Protein AF-F4R4Y1-F1 (afdb_monomer_lite)

Sequence (431 aa):
MPYNTRHGGGRALRNTQSHPNSQSSPHSSEPDTDNPESSDEEQSADKSSGVENTATIKIKKKKKTPLPTLQNYHELGLEWGQVRADRILGRQPHIKPRVSKITLFEAQALQAQYNLDKTMLCIAEGISRPTLDAALYEGPLAREPNKYTNYQAYSLVSTTTPSDALMPPSTTTSTAPTDEDNTDQITTEEREQYLPLFHRLVNLKAVKRDFKHGRLCRHSGNAQILEKVGIEETKKIVKQLSLIHNKFGFQYHLLVAVWNPNTSMTRALYQDEFTSCEHWAEHARSEPHLLERFANQSTQAPKQTKKAKKTTNSTYQANLRKDLITRLNGLIEAHLPGGRQIKSDTHPQGPNPQVTLQTRNYRSGASLAILRLPDSQVTDEMLSKGCAAGKLPDAQVQIWIDDIVAGRYMIVKSTDPRLTTHLDSQEASGP

Foldseek 3Di:
DDDDDDDDDDDDDDDDDDDDDDDDDDDDDDDDDDDDDDDDDDDDDDDDDDDDDDDDPPPPPPPPDDDDDPVCVVVVCVVQDDVNVVVVVVPDPDDDPDDDPVRVVSVVVVVVVVVVVLVVVCVVVVHDSQVSCVVVVNHPPVPPCPPVNVLCQWWPVNVPDDPVPDDDDDDDDDDDDDPPVPPPPQDPVSCVVCVVVCVNTTNVVSQVQQCDPNDRNPQPNDPVSVVVVVVVVVVVVLVVVVVCCVPPVDWDKDWDFAADPPDPDQGTPDTDIHTPDVVVVVVCPVPPNVNRVCRCVVVVRPHPPPVPPPPDCPVVLVVLLVLLQVLQLVLLQVVDVPGDDDPLSGQDQAAQSQVVQQPRQDPPRFRKGKAAAPPQPQDNCNRRGGSDPPSDDSVNSVSSSVCSVVVRIHMDTPPPPSVVVVVVVVVVPDD

pLDDT: mean 77.81, std 20.84, range [29.39, 98.44]

Secondary structure (DSSP, 8-state):
----------PPP------------------------------------------------PPPPPPP-TTTHHHHHHHHHHHHHHHHHTT-S---SS--HHHHHHHHHHHHHHHHHHHHHHHHHT--HHHHHHHHT-S-------HHHHHHHHBHHHHHS-GGG-PPP----PPPPP---------HHHHHHHHHHHHHHB-HHHHHHHEETTEE-TTTT-HHHHHHHHHHHHHHHHHHHHHHHHHH----EEEEEE--TT---SS-SEEEEEES-HHHHHHHHHSS-HHHHHHHHHH-PPP-------TTTHHHHHHHHHHHHHHHHHHHHTTSTTS--STTSS---SS-HHHHHHH---GGG--EEEEE-TT----HHHHHH-SSTTTS-HHHHHHHHHHHHTTSEEEEETT-THHHHHHHHHHTT--

Structure (mmCIF, N/CA/C/O backbone):
data_AF-F4R4Y1-F1
#
_entry.id   AF-F4R4Y1-F1
#
loop_
_atom_site.group_PDB
_atom_site.id
_atom_site.type_symbol
_atom_site.label_atom_id
_atom_site.label_alt_id
_atom_site.label_comp_id
_atom_site.label_asym_id
_atom_site.label_entity_id
_atom_site.label_seq_id
_atom_site.pdbx_PDB_ins_code
_atom_site.Cartn_x
_atom_site.Cartn_y
_atom_site.Cartn_z
_atom_site.occupancy
_atom_site.B_iso_or_equiv
_atom_site.auth_seq_id
_atom_site.auth_comp_id
_atom_site.auth_asym_id
_atom_site.auth_atom_id
_atom_site.pdbx_PDB_model_num
ATOM 1 N N . MET A 1 1 ? -6.404 -22.418 -2.909 1.00 41.16 1 MET A N 1
ATOM 2 C CA . MET A 1 1 ? -5.178 -21.954 -3.598 1.00 41.16 1 MET A CA 1
ATOM 3 C C . MET A 1 1 ? -4.365 -21.136 -2.599 1.00 41.16 1 MET A C 1
ATOM 5 O O . MET A 1 1 ? -4.828 -20.054 -2.259 1.00 41.16 1 MET A O 1
ATOM 9 N N . PRO A 1 2 ? -3.255 -21.638 -2.028 1.00 40.47 2 PRO A N 1
ATOM 10 C CA . PRO A 1 2 ? -2.524 -20.889 -1.013 1.00 40.47 2 PRO A CA 1
ATOM 11 C C . PRO A 1 2 ? -1.482 -19.967 -1.660 1.00 40.47 2 PRO A C 1
ATOM 13 O O . PRO A 1 2 ? -0.706 -20.389 -2.516 1.00 40.47 2 PRO A O 1
ATOM 16 N N . TYR A 1 3 ? -1.470 -18.702 -1.241 1.00 39.34 3 TYR A N 1
ATOM 17 C CA . TYR A 1 3 ? -0.446 -17.736 -1.625 1.00 39.34 3 TYR A CA 1
ATOM 18 C C . TYR A 1 3 ? 0.766 -17.858 -0.698 1.00 39.34 3 TYR A C 1
ATOM 20 O O . TYR A 1 3 ? 0.659 -17.702 0.516 1.00 39.34 3 TYR A O 1
ATOM 28 N N . ASN A 1 4 ? 1.925 -18.120 -1.303 1.00 33.53 4 ASN A N 1
ATOM 29 C CA . ASN A 1 4 ? 3.238 -18.097 -0.669 1.00 33.53 4 ASN A CA 1
ATOM 30 C C . ASN A 1 4 ? 3.706 -16.650 -0.457 1.00 33.53 4 ASN A C 1
ATOM 32 O O . ASN A 1 4 ? 4.055 -15.957 -1.415 1.00 33.53 4 ASN A O 1
ATOM 36 N N . THR A 1 5 ? 3.798 -16.217 0.797 1.00 35.19 5 THR A N 1
ATOM 37 C CA . THR A 1 5 ? 4.514 -15.003 1.208 1.00 35.19 5 THR A CA 1
ATOM 38 C C . THR A 1 5 ? 5.955 -15.361 1.568 1.00 35.19 5 THR A C 1
ATOM 40 O O . THR A 1 5 ? 6.238 -16.013 2.570 1.00 35.19 5 THR A O 1
ATOM 43 N N . ARG A 1 6 ? 6.895 -14.935 0.720 1.00 31.42 6 ARG A N 1
ATOM 44 C CA . ARG A 1 6 ? 8.338 -15.147 0.881 1.00 31.42 6 ARG A CA 1
ATOM 45 C C . ARG A 1 6 ? 8.921 -14.042 1.775 1.00 31.42 6 ARG A C 1
ATOM 47 O O . ARG A 1 6 ? 9.233 -12.962 1.287 1.00 31.42 6 ARG A O 1
ATOM 54 N N . HIS A 1 7 ? 9.075 -14.314 3.072 1.00 33.34 7 HIS A N 1
ATOM 55 C CA . HIS A 1 7 ? 9.927 -13.529 3.973 1.00 33.34 7 HIS A CA 1
ATOM 56 C C . HIS A 1 7 ? 11.338 -14.128 3.995 1.00 33.34 7 HIS A C 1
ATOM 58 O O . HIS A 1 7 ? 11.506 -15.317 4.255 1.00 33.34 7 HIS A O 1
ATOM 64 N N . GLY A 1 8 ? 12.352 -13.310 3.712 1.00 30.00 8 GLY A N 1
ATOM 65 C CA . GLY A 1 8 ? 13.756 -13.704 3.748 1.00 30.00 8 GLY A CA 1
ATOM 66 C C . GLY A 1 8 ? 14.580 -12.791 4.653 1.00 30.00 8 GLY A C 1
ATOM 67 O O . GLY A 1 8 ? 14.525 -11.578 4.490 1.00 30.00 8 GLY A O 1
ATOM 68 N N . GLY A 1 9 ? 15.366 -13.425 5.534 1.00 31.03 9 GLY A N 1
ATOM 69 C CA . GLY A 1 9 ? 16.610 -12.917 6.136 1.00 31.03 9 GLY A CA 1
ATOM 70 C C . GLY A 1 9 ? 16.448 -11.918 7.290 1.00 31.03 9 GLY A C 1
ATOM 71 O O . GLY A 1 9 ? 15.748 -10.929 7.166 1.00 31.03 9 GLY A O 1
ATOM 72 N N . GLY A 1 10 ? 17.084 -12.065 8.450 1.00 29.39 10 GLY A N 1
ATOM 73 C CA . GLY A 1 10 ? 18.058 -13.046 8.910 1.00 29.39 10 GLY A CA 1
ATOM 74 C C . GLY A 1 10 ? 18.211 -12.908 10.428 1.00 29.39 10 GLY A C 1
ATOM 75 O O . GLY A 1 10 ? 18.194 -11.803 10.968 1.00 29.39 10 GLY A O 1
ATOM 76 N N . ARG A 1 11 ? 18.307 -14.044 11.124 1.00 32.09 11 ARG A N 1
ATOM 77 C CA . ARG A 1 11 ? 18.544 -14.120 12.569 1.00 32.09 11 ARG A CA 1
ATOM 78 C C . ARG A 1 11 ? 20.047 -14.232 12.814 1.00 32.09 11 ARG A C 1
ATOM 80 O O . ARG A 1 11 ? 20.664 -15.204 12.389 1.00 32.09 11 ARG A O 1
ATOM 87 N N . ALA A 1 12 ? 20.607 -13.254 13.520 1.00 35.59 12 ALA A N 1
ATOM 88 C CA . ALA A 1 12 ? 21.905 -13.373 14.166 1.00 35.59 12 ALA A CA 1
ATOM 89 C C . ALA A 1 12 ? 21.751 -14.204 15.449 1.00 35.59 12 ALA A C 1
ATOM 91 O O . ALA A 1 12 ? 20.909 -13.913 16.299 1.00 35.59 12 ALA A O 1
ATOM 92 N N . LEU A 1 13 ? 22.559 -15.255 15.551 1.00 37.41 13 LEU A N 1
ATOM 93 C CA . LEU A 1 13 ? 22.744 -16.083 16.736 1.00 37.41 13 LEU A CA 1
ATOM 94 C C . LEU A 1 13 ? 23.442 -15.266 17.831 1.00 37.41 13 LEU A C 1
ATOM 96 O O . LEU A 1 13 ? 24.472 -14.640 17.572 1.00 37.41 13 LEU A O 1
ATOM 100 N N . ARG A 1 14 ? 22.940 -15.325 19.068 1.00 34.47 14 ARG A N 1
ATOM 101 C CA . ARG A 1 14 ? 23.758 -15.045 20.252 1.00 34.47 14 ARG A CA 1
ATOM 102 C C . ARG A 1 14 ? 23.379 -15.964 21.409 1.00 34.47 14 ARG A C 1
ATOM 104 O O . ARG A 1 14 ? 22.214 -16.081 21.769 1.00 34.47 14 ARG A O 1
ATOM 111 N N . ASN A 1 15 ? 24.427 -16.611 21.913 1.00 35.72 15 ASN A N 1
ATOM 112 C CA . ASN A 1 15 ? 24.511 -17.550 23.024 1.00 35.72 15 ASN A CA 1
ATOM 113 C C . ASN A 1 15 ? 23.691 -17.160 24.256 1.00 35.72 15 ASN A C 1
ATOM 115 O O . ASN A 1 15 ? 23.814 -16.041 24.751 1.00 35.72 15 ASN A O 1
ATOM 119 N N . THR A 1 16 ? 23.017 -18.147 24.841 1.00 34.09 16 THR A N 1
ATOM 120 C CA . THR A 1 16 ? 22.644 -18.148 26.259 1.00 34.09 16 THR A CA 1
ATOM 121 C C . THR A 1 16 ? 23.396 -19.268 26.965 1.00 34.09 16 THR A C 1
ATOM 123 O O . THR A 1 16 ? 23.192 -20.447 26.678 1.00 34.09 16 THR A O 1
ATOM 126 N N . GLN A 1 17 ? 24.296 -18.860 27.860 1.00 36.19 17 GLN A N 1
ATOM 127 C CA . GLN A 1 17 ? 24.957 -19.700 28.851 1.00 36.19 17 GLN A CA 1
ATOM 128 C C . GLN A 1 17 ? 23.930 -20.271 29.831 1.00 36.19 17 GLN A C 1
ATOM 130 O O . GLN A 1 17 ? 23.063 -19.568 30.342 1.00 36.19 17 GLN A O 1
ATOM 135 N N . SER A 1 18 ? 24.081 -21.561 30.091 1.00 35.97 18 SER A N 1
ATOM 136 C CA . SER A 1 18 ? 23.424 -22.343 31.127 1.00 35.97 18 SER A CA 1
ATOM 137 C C . SER A 1 18 ? 23.969 -22.016 32.520 1.00 35.97 18 SER A C 1
ATOM 139 O O . SER A 1 18 ? 25.179 -22.089 32.730 1.00 35.97 18 SER A O 1
ATOM 141 N N . HIS A 1 19 ? 23.077 -21.796 33.486 1.00 38.22 19 HIS A N 1
ATOM 142 C CA . HIS A 1 19 ? 23.350 -22.002 34.910 1.00 38.22 19 HIS A CA 1
ATOM 143 C C . HIS A 1 19 ? 22.242 -22.876 35.517 1.00 38.22 19 HIS A C 1
ATOM 145 O O . HIS A 1 19 ? 21.067 -22.560 35.321 1.00 38.22 19 HIS A O 1
ATOM 151 N N . PRO A 1 20 ? 22.582 -23.964 36.233 1.00 50.12 20 PRO A N 1
ATOM 152 C CA . PRO A 1 20 ? 21.632 -24.729 37.027 1.00 50.12 20 PRO A CA 1
ATOM 153 C C . PRO A 1 20 ? 21.722 -24.360 38.519 1.00 50.12 20 PRO A C 1
ATOM 155 O O . PRO A 1 20 ? 22.637 -23.656 38.941 1.00 50.12 20 PRO A O 1
ATOM 158 N N . ASN A 1 21 ? 20.809 -24.959 39.289 1.00 32.56 21 ASN A N 1
ATOM 159 C CA . ASN A 1 21 ? 20.698 -25.008 40.753 1.00 32.56 21 ASN A CA 1
ATOM 160 C C . ASN A 1 21 ? 20.029 -23.811 41.447 1.00 32.56 21 ASN A C 1
ATOM 162 O O . ASN A 1 21 ? 20.620 -22.749 41.599 1.00 32.56 21 ASN A O 1
ATOM 166 N N . SER A 1 22 ? 18.890 -24.054 42.107 1.00 35.66 22 SER A N 1
ATOM 167 C CA . SER A 1 22 ? 18.923 -24.565 43.490 1.00 35.66 22 SER A CA 1
ATOM 168 C C . SER A 1 22 ? 17.528 -24.783 44.087 1.00 35.66 22 SER A C 1
ATOM 170 O O . SER A 1 22 ? 16.700 -23.884 44.104 1.00 35.66 22 SER A O 1
ATOM 172 N N . GLN A 1 23 ? 17.370 -25.985 44.643 1.00 35.78 23 GLN A N 1
ATOM 173 C CA . GLN A 1 23 ? 16.819 -26.280 45.970 1.00 35.78 23 GLN A CA 1
ATOM 174 C C . GLN A 1 23 ? 15.352 -25.941 46.280 1.00 35.78 23 GLN A C 1
ATOM 176 O O . GLN A 1 23 ? 14.960 -24.840 46.645 1.00 35.78 23 GLN A O 1
ATOM 181 N N . SER A 1 24 ? 14.590 -27.028 46.269 1.00 38.22 24 SER A N 1
ATOM 182 C CA . SER A 1 24 ? 13.445 -27.332 47.115 1.00 38.22 24 SER A CA 1
ATOM 183 C C . SER A 1 24 ? 13.737 -27.189 48.613 1.00 38.22 24 SER A C 1
ATOM 185 O O . SER A 1 24 ? 14.763 -27.679 49.089 1.00 38.22 24 SER A O 1
ATOM 187 N N . SER A 1 25 ? 12.760 -26.691 49.371 1.00 38.34 25 SER A N 1
ATOM 188 C CA . SER A 1 25 ? 12.372 -27.277 50.661 1.00 38.34 25 SER A CA 1
ATOM 189 C C . SER A 1 25 ? 10.921 -26.918 51.017 1.00 38.34 25 SER A C 1
ATOM 191 O O . SER A 1 25 ? 10.459 -25.844 50.627 1.00 38.34 25 SER A O 1
ATOM 193 N N . PRO A 1 26 ? 10.199 -27.812 51.718 1.00 51.06 26 PRO A N 1
ATOM 194 C CA . PRO A 1 26 ? 8.786 -27.671 52.039 1.00 51.06 26 PRO A CA 1
ATOM 195 C C . PRO A 1 26 ? 8.579 -27.234 53.495 1.00 51.06 26 PRO A C 1
ATOM 197 O O . PRO A 1 26 ? 9.307 -27.662 54.384 1.00 51.06 26 PRO A O 1
ATOM 200 N N . HIS A 1 27 ? 7.542 -26.446 53.755 1.00 35.41 27 HIS A N 1
ATOM 201 C CA . HIS A 1 27 ? 6.900 -26.384 55.066 1.00 35.41 27 HIS A CA 1
ATOM 202 C C . HIS A 1 27 ? 5.543 -25.701 54.919 1.00 35.41 27 HIS A C 1
ATOM 204 O O . HIS A 1 27 ? 5.449 -24.623 54.339 1.00 35.41 27 HIS A O 1
ATOM 210 N N . SER A 1 28 ? 4.495 -26.366 55.399 1.00 37.22 28 SER A N 1
ATOM 211 C CA . SER A 1 28 ? 3.700 -25.885 56.534 1.00 37.22 28 SER A CA 1
ATOM 212 C C . SER A 1 28 ? 2.358 -26.607 56.558 1.00 37.22 28 SER A C 1
ATOM 214 O O . SER A 1 28 ? 1.447 -26.337 55.782 1.00 37.22 28 SER A O 1
ATOM 216 N N . SER A 1 29 ? 2.297 -27.571 57.465 1.00 43.28 29 SER A N 1
ATOM 217 C CA . SER A 1 29 ? 1.115 -27.963 58.222 1.00 43.28 29 SER A CA 1
ATOM 218 C C . SER A 1 29 ? 0.480 -26.755 58.908 1.00 43.28 29 SER A C 1
ATOM 220 O O . SER A 1 29 ? 1.234 -25.927 59.409 1.00 43.28 29 SER A O 1
ATOM 222 N N . GLU A 1 30 ? -0.853 -26.706 58.974 1.00 39.97 30 GLU A N 1
ATOM 223 C CA . GLU A 1 30 ? -1.650 -26.359 60.168 1.00 39.97 30 GLU A CA 1
ATOM 224 C C . GLU A 1 30 ? -3.172 -26.432 59.872 1.00 39.97 30 GLU A C 1
ATOM 226 O O . GLU A 1 30 ? -3.539 -26.599 58.704 1.00 39.97 30 GLU A O 1
ATOM 231 N N . PRO A 1 31 ? -4.043 -26.451 60.906 1.00 55.31 31 PRO A N 1
ATOM 232 C CA . PRO A 1 31 ? -5.222 -27.313 60.961 1.00 55.31 31 PRO A CA 1
ATOM 233 C C . PRO A 1 31 ? -6.543 -26.542 61.195 1.00 55.31 31 PRO A C 1
ATOM 235 O O . PRO A 1 31 ? -6.592 -25.320 61.112 1.00 55.31 31 PRO A O 1
ATOM 238 N N . ASP A 1 32 ? -7.581 -27.316 61.528 1.00 37.66 32 ASP A N 1
ATOM 239 C CA . ASP A 1 32 ? -8.789 -26.958 62.286 1.00 37.66 32 ASP A CA 1
ATOM 240 C C . ASP A 1 32 ? -9.832 -26.031 61.641 1.00 37.66 32 ASP A C 1
ATOM 242 O O . ASP A 1 32 ? -9.603 -24.860 61.361 1.00 37.66 32 ASP A O 1
ATOM 246 N N . THR A 1 33 ? -11.071 -26.519 61.521 1.00 40.22 33 THR A N 1
ATOM 247 C CA . THR A 1 33 ? -12.151 -26.253 62.500 1.00 40.22 33 THR A CA 1
ATOM 248 C C . THR A 1 33 ? -13.502 -26.672 61.910 1.00 40.22 33 THR A C 1
ATOM 250 O O . THR A 1 33 ? -14.099 -25.964 61.102 1.00 40.22 33 THR A O 1
ATOM 253 N N . ASP A 1 34 ? -14.006 -27.824 62.352 1.00 41.66 34 ASP A N 1
ATOM 254 C CA . ASP A 1 34 ? -15.414 -28.188 62.203 1.00 41.66 34 ASP A CA 1
ATOM 255 C C . ASP A 1 34 ? -16.227 -27.490 63.299 1.00 41.66 34 ASP A C 1
ATOM 257 O O . ASP A 1 34 ? -16.018 -27.728 64.489 1.00 41.66 34 ASP A O 1
ATOM 261 N N . ASN A 1 35 ? -17.171 -26.640 62.896 1.00 48.19 35 ASN A N 1
ATOM 262 C CA . ASN A 1 35 ? -18.284 -26.218 63.742 1.00 48.19 35 ASN A CA 1
ATOM 263 C C . ASN A 1 35 ? -19.492 -25.856 62.865 1.00 48.19 35 ASN A C 1
ATOM 265 O O . ASN A 1 35 ? -19.371 -25.009 61.975 1.00 48.19 35 ASN A O 1
ATOM 269 N N . PRO A 1 36 ? -20.663 -26.464 63.113 1.00 54.69 36 PRO A N 1
ATOM 270 C CA . PRO A 1 36 ? -21.862 -25.635 63.123 1.00 54.69 36 PRO A CA 1
ATOM 271 C C . PRO A 1 36 ? -22.818 -25.965 64.284 1.00 54.69 36 PRO A C 1
ATOM 273 O O . PRO A 1 36 ? -23.485 -26.999 64.292 1.00 54.69 36 PRO A O 1
ATOM 276 N N . GLU A 1 37 ? -22.950 -25.006 65.204 1.00 49.00 37 GLU A N 1
ATOM 277 C CA . GLU A 1 37 ? -24.180 -24.713 65.958 1.00 49.00 37 GLU A CA 1
ATOM 278 C C . GLU A 1 37 ? -25.184 -24.029 65.010 1.00 49.00 37 GLU A C 1
ATOM 280 O O . GLU A 1 37 ? -24.814 -23.167 64.216 1.00 49.00 37 GLU A O 1
ATOM 285 N N . SER A 1 38 ? -26.392 -24.573 64.849 1.00 44.09 38 SER A N 1
ATOM 286 C CA . SER A 1 38 ? -27.598 -24.347 65.667 1.00 44.09 38 SER A CA 1
ATOM 287 C C . SER A 1 38 ? -28.209 -22.949 65.478 1.00 44.09 38 SER A C 1
ATOM 289 O O . SER A 1 38 ? -27.554 -21.930 65.680 1.00 44.09 38 SER A O 1
ATOM 291 N N . SER A 1 39 ? -29.481 -22.909 65.069 1.00 43.12 39 SER A N 1
ATOM 292 C CA . SER A 1 39 ? -30.563 -22.160 65.733 1.00 43.12 39 SER A CA 1
ATOM 293 C C . SER A 1 39 ? -31.811 -22.081 64.850 1.00 43.12 39 SER A C 1
ATOM 295 O O . SER A 1 39 ? -31.744 -21.878 63.637 1.00 43.12 39 SER A O 1
ATOM 297 N N . ASP A 1 40 ? -32.926 -22.296 65.535 1.00 43.69 40 ASP A N 1
ATOM 298 C CA . ASP A 1 40 ? -34.318 -22.401 65.119 1.00 43.69 40 ASP A CA 1
ATOM 299 C C . ASP A 1 40 ? -34.921 -21.119 64.516 1.00 43.69 40 ASP A C 1
ATOM 301 O O . ASP A 1 40 ? -34.389 -20.031 64.708 1.00 43.69 40 ASP A O 1
ATOM 305 N N . GLU A 1 41 ? -36.069 -21.250 63.832 1.00 47.44 41 GLU A N 1
ATOM 306 C CA . GLU A 1 41 ? -37.317 -20.554 64.215 1.00 47.44 41 GLU A CA 1
ATOM 307 C C . GLU A 1 41 ? -38.518 -20.939 63.314 1.00 47.44 41 GLU A C 1
ATOM 309 O O . GLU A 1 41 ? -38.558 -20.704 62.107 1.00 47.44 41 GLU A O 1
ATOM 314 N N . GLU A 1 42 ? -39.468 -21.622 63.957 1.00 44.62 42 GLU A N 1
ATOM 315 C CA . GLU A 1 42 ? -40.916 -21.353 64.051 1.00 44.62 42 GLU A CA 1
ATOM 316 C C . GLU A 1 42 ? -41.759 -20.925 62.825 1.00 44.62 42 GLU A C 1
ATOM 318 O O . GLU A 1 42 ? -41.582 -19.893 62.192 1.00 44.62 42 GLU A O 1
ATOM 323 N N . GLN A 1 43 ? -42.715 -21.789 62.457 1.00 41.91 43 GLN A N 1
ATOM 324 C CA . GLN A 1 43 ? -44.176 -21.692 62.687 1.00 41.91 43 GLN A CA 1
ATOM 325 C C . GLN A 1 43 ? -44.964 -20.733 61.771 1.00 41.91 43 GLN A C 1
ATOM 327 O O . GLN A 1 43 ? -44.912 -19.514 61.870 1.00 41.91 43 GLN A O 1
ATOM 332 N N . SER A 1 44 ? -45.876 -21.305 60.983 1.00 45.66 44 SER A N 1
ATOM 333 C CA . SER A 1 44 ? -47.319 -21.123 61.225 1.00 45.66 44 SER A CA 1
ATOM 334 C C . SER A 1 44 ? -48.139 -21.984 60.265 1.00 45.66 44 SER A C 1
ATOM 336 O O . SER A 1 44 ? -48.007 -21.936 59.042 1.00 45.66 44 SER A O 1
ATOM 338 N N . ALA A 1 45 ? -48.991 -22.811 60.863 1.00 49.34 45 ALA A N 1
ATOM 339 C CA . ALA A 1 45 ? -50.114 -23.441 60.204 1.00 49.34 45 ALA A CA 1
ATOM 340 C C . ALA A 1 45 ? -51.297 -22.472 60.267 1.00 49.34 45 ALA A C 1
ATOM 342 O O . ALA A 1 45 ? -51.595 -21.964 61.344 1.00 49.34 45 ALA A O 1
ATOM 343 N N . ASP A 1 46 ? -52.016 -22.291 59.161 1.00 53.94 46 ASP A N 1
ATOM 344 C CA . ASP A 1 46 ? -53.434 -21.966 59.264 1.00 53.94 46 ASP A CA 1
ATOM 345 C C . ASP A 1 46 ? -54.240 -22.611 58.131 1.00 53.94 46 ASP A C 1
ATOM 347 O O . ASP A 1 46 ? -53.890 -22.559 56.948 1.00 53.94 46 ASP A O 1
ATOM 351 N N . LYS A 1 47 ? -55.314 -23.278 58.547 1.00 52.12 47 LYS A N 1
ATOM 352 C CA . LYS A 1 47 ? -56.347 -23.902 57.729 1.00 52.12 47 LYS A CA 1
ATOM 353 C C . LYS A 1 47 ? -57.586 -23.028 57.876 1.00 52.12 47 LYS A C 1
ATOM 355 O O . LYS A 1 47 ? -58.142 -22.971 58.965 1.00 52.12 47 LYS A O 1
ATOM 360 N N . SER A 1 48 ? -58.158 -22.539 56.780 1.00 49.31 48 SER A N 1
ATOM 361 C CA . SER A 1 48 ? -59.620 -22.488 56.715 1.00 49.31 48 SER A CA 1
ATOM 362 C C . SER A 1 48 ? -60.150 -22.634 55.293 1.00 49.31 48 SER A C 1
ATOM 364 O O . SER A 1 48 ? -59.617 -22.123 54.310 1.00 49.31 48 SER A O 1
ATOM 366 N N . SER A 1 49 ? -61.193 -23.446 55.231 1.00 50.50 49 SER A N 1
ATOM 367 C CA . SER A 1 49 ? -62.042 -23.797 54.107 1.00 50.50 49 SER A CA 1
ATOM 368 C C . SER A 1 49 ? -63.190 -22.800 53.959 1.00 50.50 49 SER A C 1
ATOM 370 O O . SER A 1 49 ? -63.793 -22.421 54.959 1.00 50.50 49 SER A O 1
ATOM 372 N N . GLY A 1 50 ? -63.581 -22.492 52.723 1.00 41.59 50 GLY A N 1
ATOM 373 C CA . GLY A 1 50 ? -64.828 -21.787 52.423 1.00 41.59 50 GLY A CA 1
ATOM 374 C C . GLY A 1 50 ? -65.043 -21.657 50.919 1.00 41.59 50 GLY A C 1
ATOM 375 O O . GLY A 1 50 ? -64.380 -20.869 50.257 1.00 41.59 50 GLY A O 1
ATOM 376 N N . VAL A 1 51 ? -65.921 -22.502 50.390 1.00 51.41 51 VAL A N 1
ATOM 377 C CA . VAL A 1 51 ? -66.321 -22.633 48.982 1.00 51.41 51 VAL A CA 1
ATOM 378 C C . VAL A 1 51 ? -67.382 -21.577 48.654 1.00 51.41 51 VAL A C 1
ATOM 380 O O . VAL A 1 51 ? -68.277 -21.403 49.467 1.00 51.41 51 VAL A O 1
ATOM 383 N N . GLU A 1 52 ? -67.314 -20.919 47.484 1.00 40.31 52 GLU A N 1
ATOM 384 C CA . GLU A 1 52 ? -68.425 -20.861 46.504 1.00 40.31 52 GLU A CA 1
ATOM 385 C C . GLU A 1 52 ? -68.108 -20.043 45.228 1.00 40.31 52 GLU A C 1
ATOM 387 O O . GLU A 1 52 ? -67.936 -18.828 45.223 1.00 40.31 52 GLU A O 1
ATOM 392 N N . ASN A 1 53 ? -68.016 -20.793 44.125 1.00 49.28 53 ASN A N 1
ATOM 393 C CA . ASN A 1 53 ? -68.474 -20.531 42.756 1.00 49.28 53 ASN A CA 1
ATOM 394 C C . ASN A 1 53 ? -68.620 -19.089 42.236 1.00 49.28 53 ASN A C 1
ATOM 396 O O . ASN A 1 53 ? -69.692 -18.499 42.308 1.00 49.28 53 ASN A O 1
ATOM 400 N N . THR A 1 54 ? -67.637 -18.656 41.438 1.00 41.78 54 THR A N 1
ATOM 401 C CA . THR A 1 54 ? -67.893 -17.872 40.214 1.00 41.78 54 THR A CA 1
ATOM 402 C C . THR A 1 54 ? -66.930 -18.282 39.084 1.00 41.78 54 THR A C 1
ATOM 404 O O . THR A 1 54 ? -65.739 -18.493 39.293 1.00 41.78 54 THR A O 1
ATOM 407 N N . ALA A 1 55 ? -67.507 -18.487 37.894 1.00 46.28 55 ALA A N 1
ATOM 408 C CA . ALA A 1 55 ? -66.938 -18.848 36.587 1.00 46.28 55 ALA A CA 1
ATOM 409 C C . ALA A 1 55 ? -65.399 -18.999 36.461 1.00 46.28 55 ALA A C 1
ATOM 411 O O . ALA A 1 55 ? -64.641 -18.032 36.380 1.00 46.28 55 ALA A O 1
ATOM 412 N N . THR A 1 56 ? -64.942 -20.246 36.309 1.00 42.75 56 THR A N 1
ATOM 413 C CA . THR A 1 56 ? -63.540 -20.617 36.062 1.00 42.75 56 THR A CA 1
ATOM 414 C C . THR A 1 56 ? -63.089 -20.251 34.642 1.00 42.75 56 THR A C 1
ATOM 416 O O . THR A 1 56 ? -63.056 -21.076 33.728 1.00 42.75 56 THR A O 1
ATOM 419 N N . ILE A 1 57 ? -62.624 -19.014 34.462 1.00 55.56 57 ILE A N 1
ATOM 420 C CA . ILE A 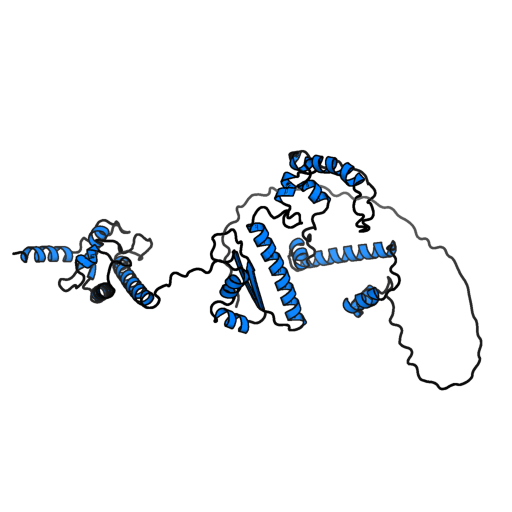1 57 ? -61.645 -18.705 33.415 1.00 55.56 57 ILE A CA 1
ATOM 421 C C . ILE A 1 57 ? -60.362 -19.441 33.814 1.00 55.56 57 ILE A C 1
ATOM 423 O O . ILE A 1 57 ? -59.742 -19.119 34.826 1.00 55.56 57 ILE A O 1
ATOM 427 N N . LYS A 1 58 ? -59.957 -20.459 33.043 1.00 51.91 58 LYS A N 1
ATOM 428 C CA . LYS A 1 58 ? -58.664 -21.143 33.208 1.00 51.91 58 LYS A CA 1
ATOM 429 C C . LYS A 1 58 ? -57.529 -20.158 32.898 1.00 51.91 58 LYS A C 1
ATOM 431 O O . LYS A 1 58 ? -56.935 -20.199 31.822 1.00 51.91 58 LYS A O 1
ATOM 436 N N . ILE A 1 59 ? -57.216 -19.262 33.835 1.00 61.03 59 ILE A N 1
ATOM 437 C CA . ILE A 1 59 ? -56.001 -18.450 33.807 1.00 61.03 59 ILE A CA 1
ATOM 438 C C . ILE A 1 59 ? -54.856 -19.450 33.930 1.00 61.03 59 ILE A C 1
ATOM 440 O O . ILE A 1 59 ? -54.570 -19.965 35.011 1.00 61.03 59 ILE A O 1
ATOM 444 N N . LYS A 1 60 ? -54.234 -19.785 32.795 1.00 66.94 60 LYS A N 1
ATOM 445 C CA . LYS A 1 60 ? -53.000 -20.568 32.759 1.00 66.94 60 LYS A CA 1
ATOM 446 C C . LYS A 1 60 ? -52.009 -19.849 33.670 1.00 66.94 60 LYS A C 1
ATOM 448 O O . LYS A 1 60 ? -51.501 -18.791 33.299 1.00 66.94 60 LYS A O 1
ATOM 453 N N . LYS A 1 61 ? -51.782 -20.390 34.874 1.00 71.19 61 LYS A N 1
ATOM 454 C CA . LYS A 1 61 ? -50.770 -19.895 35.811 1.00 71.19 61 LYS A CA 1
ATOM 455 C C . LYS A 1 61 ? -49.461 -19.851 35.031 1.00 71.19 61 LYS A C 1
ATOM 457 O O . LYS A 1 61 ? -48.912 -20.898 34.690 1.00 71.19 61 LYS A O 1
ATOM 462 N N . LYS A 1 62 ? -49.016 -18.647 34.655 1.00 75.75 62 LYS A N 1
ATOM 463 C CA . LYS A 1 62 ? -47.739 -18.461 33.966 1.00 75.75 62 LYS A CA 1
ATOM 464 C C . LYS A 1 62 ? -46.683 -19.063 34.885 1.00 75.75 62 LYS A C 1
ATOM 466 O O . LYS A 1 62 ? -46.550 -18.614 36.023 1.00 75.75 62 LYS A O 1
ATOM 471 N N . LYS A 1 63 ? -45.998 -20.115 34.426 1.00 79.94 63 LYS A N 1
ATOM 472 C CA . LYS A 1 63 ? -44.864 -20.688 35.155 1.00 79.94 63 LYS A CA 1
ATOM 473 C C . LYS A 1 63 ? -43.897 -19.537 35.420 1.00 79.94 63 LYS A C 1
ATOM 475 O O . LYS A 1 63 ? -43.448 -18.892 34.473 1.00 79.94 63 LYS A O 1
ATOM 480 N N . LYS A 1 64 ? -43.666 -19.222 36.697 1.00 83.25 64 LYS A N 1
ATOM 481 C CA . LYS A 1 64 ? -42.688 -18.205 37.083 1.00 83.25 64 LYS A CA 1
ATOM 482 C C . LYS A 1 64 ? -41.341 -18.681 36.553 1.00 83.25 64 LYS A C 1
ATOM 484 O O . LYS A 1 64 ? -40.940 -19.806 36.837 1.00 83.25 64 LYS A O 1
ATOM 489 N N . THR A 1 65 ? -40.691 -17.865 35.733 1.00 86.31 65 THR A N 1
ATOM 490 C CA . THR A 1 65 ? -39.326 -18.152 35.297 1.00 86.31 65 THR A CA 1
ATOM 491 C C . THR A 1 65 ? -38.428 -18.160 36.534 1.00 86.31 65 THR A C 1
ATOM 493 O O . THR A 1 65 ? -38.542 -17.219 37.327 1.00 86.31 65 THR A O 1
ATOM 496 N N . PRO A 1 66 ? -37.583 -19.187 36.725 1.00 91.38 66 PRO A N 1
ATOM 497 C CA . PRO A 1 66 ? -36.663 -19.231 37.856 1.00 91.38 66 PRO A CA 1
ATOM 498 C C . PRO A 1 66 ? -35.772 -17.985 37.837 1.00 91.38 66 PRO A C 1
ATOM 500 O O . PRO A 1 66 ? -35.358 -17.534 36.769 1.00 91.38 66 PRO A O 1
ATOM 503 N N . LEU A 1 67 ? -35.542 -17.388 39.006 1.00 91.69 67 LEU A N 1
ATOM 504 C CA . LEU A 1 67 ? -34.644 -16.244 39.149 1.00 91.69 67 LEU A CA 1
ATOM 505 C C . LEU A 1 67 ? -33.207 -16.739 39.386 1.00 91.69 67 LEU A C 1
ATOM 507 O O . LEU A 1 67 ? -33.043 -17.786 40.021 1.00 91.69 67 LEU A O 1
ATOM 511 N N . PRO A 1 68 ? -32.183 -16.001 38.920 1.00 95.75 68 PRO A N 1
ATOM 512 C CA . PRO A 1 68 ? -30.795 -16.347 39.169 1.00 95.75 68 PRO A CA 1
ATOM 513 C C . PRO A 1 68 ? -30.459 -16.228 40.656 1.00 95.75 68 PRO A C 1
ATOM 515 O O . PRO A 1 68 ? -30.747 -15.215 41.294 1.00 95.75 68 PRO A O 1
ATOM 518 N N . THR A 1 69 ? -29.826 -17.262 41.186 1.00 95.50 69 THR A N 1
ATOM 519 C CA . THR A 1 69 ? -29.223 -17.361 42.513 1.00 95.50 69 THR A CA 1
ATOM 520 C C . THR A 1 69 ? -27.754 -17.746 42.352 1.00 95.50 69 THR A C 1
ATOM 522 O O . THR A 1 69 ? -27.334 -18.174 41.277 1.00 95.50 69 THR A O 1
ATOM 525 N N . LEU A 1 70 ? -26.956 -17.641 43.419 1.00 94.50 70 LEU A N 1
ATOM 526 C CA . LEU A 1 70 ? -25.542 -18.047 43.379 1.00 94.50 70 LEU A CA 1
ATOM 527 C C . LEU A 1 70 ? -25.348 -19.533 43.027 1.00 94.50 70 LEU A C 1
ATOM 529 O O . LEU A 1 70 ? -24.280 -19.911 42.576 1.00 94.50 70 LEU A O 1
ATOM 533 N N . GLN A 1 71 ? -26.379 -20.362 43.186 1.00 96.38 71 GLN A N 1
ATOM 534 C CA . GLN A 1 71 ? -26.326 -21.794 42.901 1.00 96.38 71 GLN A CA 1
ATOM 535 C C . GLN A 1 71 ? -26.712 -22.146 41.459 1.00 96.38 71 GLN A C 1
ATOM 537 O O . GLN A 1 71 ? -26.336 -23.212 40.990 1.00 96.38 71 GLN A O 1
ATOM 542 N N . ASN A 1 72 ? -27.470 -21.295 40.755 1.00 96.31 72 ASN A N 1
ATOM 543 C CA . ASN A 1 72 ? -28.005 -21.622 39.424 1.00 96.31 72 ASN A CA 1
ATOM 544 C C . ASN A 1 72 ? -27.672 -20.586 38.333 1.00 96.31 72 ASN A C 1
ATOM 546 O O . ASN A 1 72 ? -28.066 -20.771 37.181 1.00 96.31 72 ASN A O 1
ATOM 550 N N . TYR A 1 73 ? -26.975 -19.490 38.667 1.00 96.25 73 TYR A N 1
ATOM 551 C CA . TYR A 1 73 ? -26.721 -18.401 37.716 1.00 96.25 73 TYR A CA 1
ATOM 552 C C . TYR A 1 73 ? -25.930 -18.861 36.486 1.00 96.25 73 TYR A C 1
ATOM 554 O O . TYR A 1 73 ? -26.151 -18.327 35.403 1.00 96.25 73 TYR A O 1
ATOM 562 N N . HIS A 1 74 ? -25.039 -19.845 36.636 1.00 94.38 74 HIS A N 1
ATOM 563 C CA . HIS A 1 74 ? -24.238 -20.370 35.534 1.00 94.38 74 HIS A CA 1
ATOM 564 C C . HIS A 1 74 ? -25.105 -21.124 34.513 1.00 94.38 74 HIS A C 1
ATOM 566 O O . HIS A 1 74 ? -25.120 -20.776 33.333 1.00 94.38 74 HIS A O 1
ATOM 572 N N . GLU A 1 75 ? -25.899 -22.094 34.975 1.00 96.12 75 GLU A N 1
ATOM 573 C CA . GLU A 1 75 ? -26.816 -22.873 34.132 1.00 96.12 75 GLU A CA 1
ATOM 574 C C . GLU A 1 75 ? -27.879 -21.983 33.479 1.00 96.12 75 GLU A C 1
ATOM 576 O O . GLU A 1 75 ? -28.115 -22.065 32.271 1.00 96.12 75 GLU A O 1
ATOM 581 N N . LEU A 1 76 ? -28.472 -21.065 34.254 1.00 95.69 76 LEU A N 1
ATOM 582 C CA . LEU A 1 76 ? -29.417 -20.089 33.715 1.00 95.69 76 LEU A CA 1
ATOM 583 C C . LEU A 1 76 ? -28.744 -19.134 32.732 1.00 95.69 76 LEU A C 1
ATOM 585 O O . LEU A 1 76 ? -29.374 -18.748 31.757 1.00 95.69 76 LEU A O 1
ATOM 589 N N . GLY A 1 77 ? -27.481 -18.765 32.944 1.00 93.69 77 GLY A N 1
ATOM 590 C CA . GLY A 1 77 ? -26.712 -17.947 32.009 1.00 93.69 77 GLY A CA 1
ATOM 591 C C . GLY A 1 77 ? -26.567 -18.617 30.642 1.00 93.69 77 GLY A C 1
ATOM 592 O O . GLY A 1 77 ? -26.796 -17.969 29.617 1.00 93.69 77 GLY A O 1
ATOM 593 N N . LEU A 1 78 ? -26.275 -19.922 30.626 1.00 93.44 78 LEU A N 1
ATOM 594 C CA . LEU A 1 78 ? -26.213 -20.731 29.405 1.00 93.44 78 LEU A CA 1
ATOM 595 C C . LEU A 1 78 ? -27.588 -20.859 28.728 1.00 93.44 78 LEU A C 1
ATOM 597 O O . LEU A 1 78 ? -27.683 -20.699 27.512 1.00 93.44 78 LEU A O 1
ATOM 601 N N . GLU A 1 79 ? -28.659 -21.090 29.497 1.00 95.69 79 GLU A N 1
ATOM 602 C CA . GLU A 1 79 ? -30.029 -21.185 28.965 1.00 95.69 79 GLU A CA 1
ATOM 603 C C . GLU A 1 79 ? -30.533 -19.836 28.424 1.00 95.69 79 GLU A C 1
ATOM 605 O O . GLU A 1 79 ? -31.248 -19.761 27.422 1.00 95.69 79 GLU A O 1
ATOM 610 N N . TRP A 1 80 ? -30.206 -18.742 29.109 1.00 95.38 80 TRP A N 1
ATOM 611 C CA . TRP A 1 80 ? -30.731 -17.421 28.791 1.00 95.38 80 TRP A CA 1
ATOM 612 C C . TRP A 1 80 ? -29.979 -16.767 27.639 1.00 95.38 80 TRP A C 1
ATOM 614 O O . TRP A 1 80 ? -30.599 -16.087 26.814 1.00 95.38 80 TRP A O 1
ATOM 624 N N . GLY A 1 81 ? -28.659 -16.940 27.599 1.00 94.44 81 GLY A N 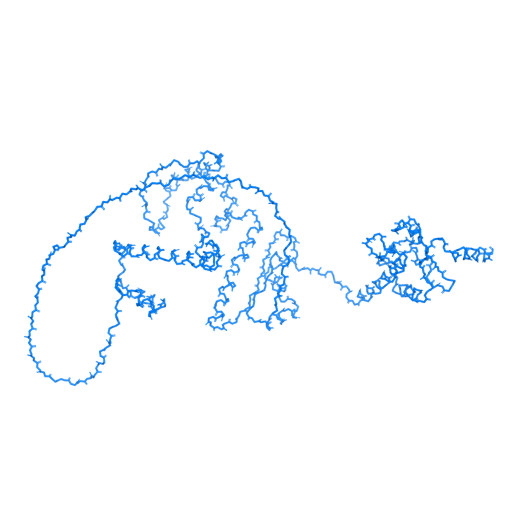1
ATOM 625 C CA . GLY A 1 81 ? -27.767 -16.158 26.757 1.00 94.44 81 GLY A CA 1
ATOM 626 C C . GLY A 1 81 ? -27.730 -14.670 27.138 1.00 94.44 81 GLY A C 1
ATOM 627 O O . GLY A 1 81 ? -28.566 -14.153 27.888 1.00 94.44 81 GLY A O 1
ATOM 628 N N . GLN A 1 82 ? -26.764 -13.947 26.564 1.00 89.38 82 GLN A N 1
ATOM 629 C CA . GLN A 1 82 ? -26.472 -12.553 26.926 1.00 89.38 82 GLN A CA 1
ATOM 630 C C . GLN A 1 82 ? -27.683 -11.615 26.761 1.00 89.38 82 GLN A C 1
ATOM 632 O O . GLN A 1 82 ? -28.046 -10.882 27.674 1.00 89.38 82 GLN A O 1
ATOM 637 N N . VAL A 1 83 ? -28.382 -11.693 25.621 1.00 90.06 83 VAL A N 1
ATOM 638 C CA . VAL A 1 83 ? -29.481 -10.767 25.273 1.00 90.06 83 VAL A CA 1
ATOM 639 C C . VAL A 1 83 ? -30.644 -10.836 26.270 1.00 90.06 83 VAL A C 1
ATOM 641 O O . VAL A 1 83 ? -31.289 -9.825 26.563 1.00 90.06 83 VAL A O 1
ATOM 644 N N . ARG A 1 84 ? -30.959 -12.033 26.776 1.00 94.94 84 ARG A N 1
ATOM 645 C CA . ARG A 1 84 ? -32.033 -12.212 27.760 1.00 94.94 84 ARG A CA 1
ATOM 646 C C . ARG A 1 84 ? -31.574 -11.773 29.147 1.00 94.94 84 ARG A C 1
ATOM 648 O O . ARG A 1 84 ? -32.364 -11.121 29.831 1.00 94.94 84 ARG A O 1
ATOM 655 N N . ALA A 1 85 ? -30.337 -12.090 29.533 1.00 94.06 85 ALA A N 1
ATOM 656 C CA . ALA A 1 85 ? -29.750 -11.651 30.795 1.00 94.06 85 ALA A CA 1
ATOM 657 C C . ALA A 1 85 ? -29.746 -10.116 30.907 1.00 94.06 85 ALA A C 1
ATOM 659 O O . ALA A 1 85 ? -30.298 -9.584 31.869 1.00 94.06 85 ALA A O 1
ATOM 660 N N . ASP A 1 86 ? -29.278 -9.408 29.874 1.00 92.44 86 ASP A N 1
ATOM 661 C CA . ASP A 1 86 ? -29.243 -7.937 29.836 1.00 92.44 86 ASP A CA 1
ATOM 662 C C . ASP A 1 86 ? -30.646 -7.323 29.942 1.00 92.44 86 ASP A C 1
ATOM 664 O O . ASP A 1 86 ? -30.874 -6.357 30.671 1.00 92.44 86 ASP A O 1
ATOM 668 N N . ARG A 1 87 ? -31.635 -7.917 29.258 1.00 95.38 87 ARG A N 1
ATOM 669 C CA . ARG A 1 87 ? -33.033 -7.466 29.325 1.00 95.38 87 ARG A CA 1
ATOM 670 C C . ARG A 1 87 ? -33.625 -7.618 30.724 1.00 95.38 87 ARG A C 1
ATOM 672 O O . ARG A 1 87 ? -34.451 -6.800 31.123 1.00 95.38 87 ARG A O 1
ATOM 679 N N . ILE A 1 88 ? -33.277 -8.691 31.433 1.00 93.62 88 ILE A N 1
ATOM 680 C CA . ILE A 1 88 ? -33.752 -8.934 32.799 1.00 93.62 88 ILE A CA 1
ATOM 681 C C . ILE A 1 88 ? -33.037 -7.996 33.773 1.00 93.62 88 ILE A C 1
ATOM 683 O O . ILE A 1 88 ? -33.706 -7.405 34.619 1.00 93.62 88 ILE A O 1
ATOM 687 N N . LEU A 1 89 ? -31.727 -7.795 33.605 1.00 93.44 89 LEU A N 1
ATOM 688 C CA . LEU A 1 89 ? -30.935 -6.858 34.398 1.00 93.44 89 LEU A CA 1
ATOM 689 C C . LEU A 1 89 ? -31.465 -5.423 34.268 1.00 93.44 89 LEU A C 1
ATOM 691 O O . LEU A 1 89 ? -31.745 -4.785 35.277 1.00 93.44 89 LEU A O 1
ATOM 695 N N . GLY A 1 90 ? -31.721 -4.952 33.042 1.00 91.44 90 GLY A N 1
ATOM 696 C CA . GLY A 1 90 ? -32.257 -3.608 32.784 1.00 91.44 90 GLY A CA 1
ATOM 697 C C . GLY A 1 90 ? -33.688 -3.374 33.284 1.00 91.44 90 GLY A C 1
ATOM 698 O O . GLY A 1 90 ? -34.157 -2.241 33.297 1.00 91.44 90 GLY A O 1
ATOM 699 N N . ARG A 1 91 ? -34.401 -4.430 33.698 1.00 93.31 91 ARG A N 1
ATOM 700 C CA . ARG A 1 91 ? -35.735 -4.339 34.312 1.00 93.31 91 ARG A CA 1
ATOM 701 C C . ARG A 1 91 ? -35.699 -4.381 35.837 1.00 93.31 91 ARG A C 1
ATOM 703 O O . ARG A 1 91 ? -36.762 -4.255 36.440 1.00 93.31 91 ARG A O 1
ATOM 710 N N . GLN A 1 92 ? -34.540 -4.595 36.464 1.00 90.75 92 GLN A N 1
ATOM 711 C CA . GLN A 1 92 ? -34.459 -4.617 37.921 1.00 90.75 92 GLN A CA 1
ATOM 712 C C . GLN A 1 92 ? -34.558 -3.188 38.478 1.00 90.75 92 GLN A C 1
ATOM 714 O O . GLN A 1 92 ? -33.668 -2.380 38.225 1.00 90.75 92 GLN A O 1
ATOM 719 N N . PRO A 1 93 ? -35.612 -2.857 39.248 1.00 86.75 93 PRO A N 1
ATOM 720 C CA . PRO A 1 93 ? -35.841 -1.490 39.722 1.00 86.75 93 PRO A CA 1
ATOM 721 C C . PRO A 1 93 ? -34.865 -1.059 40.827 1.00 86.75 93 PRO A C 1
ATOM 723 O O . PRO A 1 93 ? -34.729 0.132 41.095 1.00 86.75 93 PRO A O 1
ATOM 726 N N . HIS A 1 94 ? -34.189 -2.010 41.479 1.00 87.25 94 HIS A N 1
ATOM 727 C CA . HIS A 1 94 ? -33.327 -1.753 42.631 1.00 87.25 94 HIS A CA 1
ATOM 728 C C . HIS A 1 94 ? -32.012 -2.520 42.503 1.00 87.25 94 HIS A C 1
ATOM 730 O O . HIS A 1 94 ? -31.909 -3.681 42.899 1.00 87.25 94 HIS A O 1
ATOM 736 N N . ILE A 1 95 ? -30.994 -1.855 41.958 1.00 89.12 95 ILE A N 1
ATOM 737 C CA . ILE A 1 95 ? -29.628 -2.379 41.906 1.00 89.12 95 ILE A CA 1
ATOM 738 C C . ILE A 1 95 ? -28.932 -1.992 43.214 1.00 89.12 95 ILE A C 1
ATOM 740 O O . ILE A 1 95 ? -28.866 -0.817 43.571 1.00 89.12 95 ILE A O 1
ATOM 744 N N . LYS A 1 96 ? -28.430 -2.984 43.958 1.00 90.12 96 LYS A N 1
ATOM 745 C CA . LYS A 1 96 ? -27.672 -2.728 45.190 1.00 90.12 96 LYS A CA 1
ATOM 746 C C . LYS A 1 96 ? -26.325 -2.079 44.830 1.00 90.12 96 LYS A C 1
ATOM 748 O O . LYS A 1 96 ? -25.604 -2.653 44.019 1.00 90.12 96 LYS A O 1
ATOM 753 N N . PRO A 1 97 ? -25.933 -0.957 45.462 1.00 85.44 97 PRO A N 1
ATOM 754 C CA . PRO A 1 97 ? -24.682 -0.266 45.136 1.00 85.44 97 PRO A CA 1
ATOM 755 C C . PRO A 1 97 ? -23.430 -0.990 45.656 1.00 85.44 97 PRO A C 1
ATOM 757 O O . PRO A 1 97 ? -22.322 -0.702 45.218 1.00 85.44 97 PRO A O 1
ATOM 760 N N . ARG A 1 98 ? -23.580 -1.923 46.607 1.00 90.19 98 ARG A N 1
ATOM 761 C CA . ARG A 1 98 ? -22.467 -2.687 47.188 1.00 90.19 98 ARG A CA 1
ATOM 762 C C . ARG A 1 98 ? -22.589 -4.170 46.856 1.00 90.19 98 ARG A C 1
ATOM 764 O O . ARG A 1 98 ? -23.632 -4.781 47.089 1.00 90.19 98 ARG A O 1
ATOM 771 N N . VAL A 1 99 ? -21.493 -4.742 46.363 1.00 92.44 99 VAL A N 1
ATOM 772 C CA . VAL A 1 99 ? -21.352 -6.178 46.088 1.00 92.44 99 VAL A CA 1
ATOM 773 C C . VAL A 1 99 ? -21.158 -6.925 47.411 1.00 92.44 99 VAL A C 1
ATOM 775 O O . VAL A 1 99 ? -20.387 -6.493 48.267 1.00 92.44 99 VAL A O 1
ATOM 778 N N . SER A 1 100 ? -21.871 -8.039 47.605 1.00 94.94 100 SER A N 1
ATOM 779 C CA . SER A 1 100 ? -21.695 -8.870 48.803 1.00 94.94 100 SER A CA 1
ATOM 780 C C . SER A 1 100 ? -20.334 -9.580 48.779 1.00 94.94 100 SER A C 1
ATOM 782 O O . SER A 1 100 ? -19.828 -9.893 47.703 1.00 94.94 100 SER A O 1
ATOM 784 N N . LYS A 1 101 ? -19.749 -9.885 49.947 1.00 94.31 101 LYS A N 1
ATOM 785 C CA . LYS A 1 101 ? -18.459 -10.604 50.022 1.00 94.31 101 LYS A CA 1
ATOM 786 C C . LYS A 1 101 ? -18.500 -11.953 49.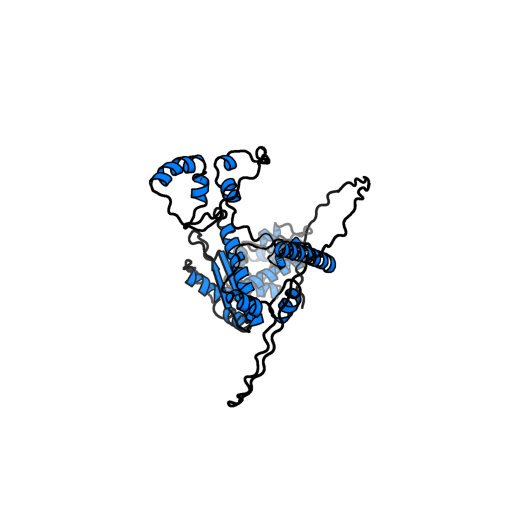296 1.00 94.31 101 LYS A C 1
ATOM 788 O O . LYS A 1 101 ? -17.553 -12.288 48.598 1.00 94.31 101 LYS A O 1
ATOM 793 N N . ILE A 1 102 ? -19.612 -12.680 49.416 1.00 95.19 102 ILE A N 1
ATOM 794 C CA . ILE A 1 102 ? -19.810 -13.980 48.761 1.00 95.19 102 ILE A CA 1
ATOM 795 C C . ILE A 1 102 ? -19.848 -13.803 47.238 1.00 95.19 102 ILE A C 1
ATOM 797 O O . ILE A 1 102 ? -19.153 -14.505 46.517 1.00 95.19 102 ILE A O 1
ATOM 801 N N . THR A 1 103 ? -20.601 -12.814 46.744 1.00 93.69 103 THR A N 1
ATOM 802 C CA . THR A 1 103 ? -20.654 -12.500 45.306 1.00 93.69 103 THR A CA 1
ATOM 803 C C . THR A 1 103 ? -19.292 -12.062 44.767 1.00 93.69 103 THR A C 1
ATOM 805 O O . THR A 1 103 ? -18.937 -12.423 43.652 1.00 93.69 103 THR A O 1
ATOM 808 N N . LEU A 1 104 ? -18.524 -11.295 45.546 1.00 92.75 104 LEU A N 1
ATOM 809 C CA . LEU A 1 104 ? -17.181 -10.868 45.159 1.00 92.75 104 LEU A CA 1
ATOM 810 C C . LEU A 1 104 ? -16.218 -12.059 45.065 1.00 92.75 104 LEU A C 1
ATOM 812 O O . LEU A 1 104 ? -15.464 -12.144 44.101 1.00 92.75 104 LEU A O 1
ATOM 816 N N . PHE A 1 105 ? -16.269 -12.974 46.036 1.00 95.44 105 PHE A N 1
ATOM 817 C CA . PHE A 1 105 ? -15.457 -14.190 46.037 1.00 95.44 105 PHE A CA 1
ATOM 818 C C . PHE A 1 105 ? -15.791 -15.091 44.841 1.00 95.44 105 PHE A C 1
ATOM 820 O O . PHE A 1 105 ? -14.892 -15.516 44.121 1.00 95.44 105 PHE A O 1
ATOM 827 N N . GLU A 1 106 ? -17.080 -15.296 44.564 1.00 95.81 106 GLU A N 1
ATOM 828 C CA . GLU A 1 106 ? -17.541 -16.050 43.393 1.00 95.81 106 GLU A CA 1
ATOM 829 C C . GLU A 1 106 ? -17.066 -15.406 42.079 1.00 95.81 106 GLU A C 1
ATOM 831 O O . GLU A 1 106 ? -16.537 -16.079 41.196 1.00 95.81 106 GLU A O 1
ATOM 836 N N . ALA A 1 107 ? -17.169 -14.077 41.956 1.00 93.12 107 ALA A N 1
ATOM 837 C CA . ALA A 1 107 ? -16.690 -13.357 40.777 1.00 93.12 107 ALA A CA 1
ATOM 838 C C . ALA A 1 107 ? -15.166 -13.488 40.589 1.00 93.12 107 ALA A C 1
ATOM 840 O O . ALA A 1 107 ? -14.686 -13.631 39.462 1.00 93.12 107 ALA A O 1
ATOM 841 N N . GLN A 1 108 ? -14.396 -13.470 41.682 1.00 93.25 108 GLN A N 1
ATOM 842 C CA . GLN A 1 108 ? -12.951 -13.711 41.653 1.00 93.25 108 GLN A CA 1
ATOM 843 C C . GLN A 1 108 ? -12.623 -15.148 41.226 1.00 93.25 108 GLN A C 1
ATOM 845 O O . GLN A 1 108 ? -11.713 -15.341 40.419 1.00 93.25 108 GLN A O 1
ATOM 850 N N . ALA A 1 109 ? -13.378 -16.137 41.712 1.00 93.31 109 ALA A N 1
ATOM 851 C CA . ALA A 1 109 ? -13.223 -17.535 41.319 1.00 93.31 109 ALA A CA 1
ATOM 852 C C . ALA A 1 109 ? -13.497 -17.736 39.818 1.00 93.31 109 ALA A C 1
ATOM 854 O O . ALA A 1 109 ? -12.675 -18.333 39.121 1.00 93.31 109 ALA A O 1
ATOM 855 N N . LEU A 1 110 ? -14.574 -17.147 39.285 1.00 93.50 110 LEU A N 1
ATOM 856 C CA . LEU A 1 110 ? -14.865 -17.153 37.845 1.00 93.50 110 LEU A CA 1
ATOM 857 C C . LEU A 1 110 ? -13.743 -16.515 37.020 1.00 93.50 110 LEU A C 1
ATOM 859 O O . LEU A 1 110 ? -13.337 -17.056 35.992 1.00 93.50 110 LEU A O 1
ATOM 863 N N . GLN A 1 111 ? -13.211 -15.375 37.469 1.00 92.31 111 GLN A N 1
ATOM 864 C CA . GLN A 1 111 ? -12.105 -14.699 36.792 1.00 92.31 111 GLN A CA 1
ATOM 865 C C . GLN A 1 111 ? -10.828 -15.556 36.787 1.00 92.31 111 GLN A C 1
ATOM 867 O O . GLN A 1 111 ? -10.096 -15.566 35.792 1.00 92.31 111 GLN A O 1
ATOM 872 N N . ALA A 1 112 ? -10.552 -16.274 37.880 1.00 92.31 112 ALA A N 1
ATOM 873 C CA . ALA A 1 112 ? -9.433 -17.205 37.975 1.00 92.31 112 ALA A CA 1
ATOM 874 C C . ALA A 1 112 ? -9.616 -18.405 37.032 1.00 92.31 112 ALA A C 1
ATOM 876 O O . ALA A 1 112 ? -8.690 -18.722 36.284 1.00 92.31 112 ALA A O 1
ATOM 877 N N . GLN A 1 113 ? -10.814 -18.999 36.996 1.00 94.69 113 GLN A N 1
ATOM 878 C CA . GLN A 1 113 ? -11.143 -20.103 36.091 1.00 94.69 113 GLN A CA 1
ATOM 879 C C . GLN A 1 113 ? -11.004 -19.685 34.624 1.00 94.69 113 GLN A C 1
ATOM 881 O O . GLN A 1 113 ? -10.320 -20.348 33.853 1.00 94.69 113 GLN A O 1
ATOM 886 N N . TYR A 1 114 ? -11.545 -18.523 34.253 1.00 94.94 114 TYR A N 1
ATOM 887 C CA . TYR A 1 114 ? -11.393 -17.973 32.907 1.00 94.94 114 TYR A CA 1
ATOM 888 C C . TYR A 1 114 ? -9.918 -17.788 32.513 1.00 94.94 114 TYR A C 1
ATOM 890 O O . TYR A 1 114 ? -9.495 -18.114 31.401 1.00 94.94 114 TYR A O 1
ATOM 898 N N . ASN A 1 115 ? -9.096 -17.292 33.442 1.00 92.88 115 ASN A N 1
ATOM 899 C CA . ASN A 1 115 ? -7.665 -17.131 33.211 1.00 92.88 115 ASN A CA 1
ATOM 900 C C . ASN A 1 115 ? -6.931 -18.468 33.055 1.00 92.88 115 ASN A C 1
ATOM 902 O O . ASN A 1 115 ? -5.986 -18.536 32.259 1.00 92.88 115 ASN A O 1
ATOM 906 N N . LEU A 1 116 ? -7.354 -19.499 33.787 1.00 96.50 116 LEU A N 1
ATOM 907 C CA . LEU A 1 116 ? -6.849 -20.859 33.653 1.00 96.50 116 LEU A CA 1
ATOM 908 C C . LEU A 1 116 ? -7.221 -21.441 32.285 1.00 96.50 116 LEU A C 1
ATOM 910 O O . LEU A 1 116 ? -6.322 -21.835 31.544 1.00 96.50 116 LEU A O 1
ATOM 914 N N . ASP A 1 117 ? -8.498 -21.393 31.904 1.00 96.88 117 ASP A N 1
ATOM 915 C CA . ASP A 1 117 ? -9.000 -21.920 30.628 1.00 96.88 117 ASP A CA 1
ATOM 916 C C . ASP A 1 117 ? -8.298 -21.265 29.433 1.00 96.88 117 ASP A C 1
ATOM 918 O O . ASP A 1 117 ? -7.841 -21.946 28.515 1.00 96.88 117 ASP A O 1
ATOM 922 N N . LYS A 1 118 ? -8.091 -19.944 29.475 1.00 96.69 118 LYS A N 1
ATOM 923 C CA . LYS A 1 118 ? -7.292 -19.240 28.462 1.00 96.69 118 LYS A CA 1
ATOM 924 C C . LYS A 1 118 ? -5.854 -19.741 28.378 1.00 96.69 118 LYS A C 1
ATOM 926 O O . LYS A 1 118 ? -5.301 -19.829 27.286 1.00 96.69 118 LYS A O 1
ATOM 931 N N . THR A 1 119 ? -5.224 -20.040 29.512 1.00 96.75 119 THR A N 1
ATOM 932 C CA . THR A 1 119 ? -3.863 -20.598 29.525 1.00 96.75 119 THR A CA 1
ATOM 933 C C . THR A 1 119 ? -3.853 -21.999 28.925 1.00 96.75 119 THR A C 1
ATOM 935 O O . THR A 1 119 ? -2.985 -22.295 28.108 1.00 96.75 119 THR A O 1
ATOM 938 N N . MET A 1 120 ? -4.845 -22.827 29.257 1.00 97.75 120 MET A N 1
ATOM 939 C CA . MET A 1 120 ? -4.996 -24.166 28.689 1.00 97.75 120 MET A CA 1
ATOM 940 C C . MET A 1 120 ? -5.212 -24.124 27.173 1.00 97.75 120 MET A C 1
ATOM 942 O O . MET A 1 120 ? -4.586 -24.896 26.453 1.00 97.75 120 MET A O 1
ATOM 946 N N . LEU A 1 121 ? -6.008 -23.177 26.671 1.00 97.25 121 LEU A N 1
ATOM 947 C CA . LEU A 1 121 ? -6.185 -22.953 25.233 1.00 97.25 121 LEU A CA 1
ATOM 948 C C . LEU A 1 121 ? -4.890 -22.500 24.547 1.00 97.25 121 LEU A C 1
ATOM 950 O O . LEU A 1 121 ? -4.554 -23.011 23.482 1.00 97.25 121 LEU A O 1
ATOM 954 N N . CYS A 1 122 ? -4.125 -21.590 25.163 1.00 96.44 122 CYS A N 1
ATOM 955 C CA . CYS A 1 122 ? -2.806 -21.204 24.652 1.00 96.44 122 CYS A CA 1
ATOM 956 C C . CYS A 1 122 ? -1.864 -22.409 24.522 1.00 96.44 122 CYS A C 1
ATOM 958 O O . CYS A 1 122 ? -1.146 -22.517 23.529 1.00 96.44 122 CYS A O 1
ATOM 960 N N . ILE A 1 123 ? -1.877 -23.312 25.510 1.00 96.06 123 ILE A N 1
ATOM 961 C CA . ILE A 1 123 ? -1.081 -24.546 25.494 1.00 96.06 123 ILE A CA 1
ATOM 962 C C . ILE A 1 123 ? -1.565 -25.484 24.382 1.00 96.06 123 ILE A C 1
ATOM 964 O O . ILE A 1 123 ? -0.739 -25.977 23.619 1.00 96.06 123 ILE A O 1
ATOM 968 N N . ALA A 1 124 ? -2.878 -25.705 24.268 1.00 96.44 124 ALA A N 1
ATOM 969 C CA . ALA A 1 124 ? -3.466 -26.611 23.281 1.00 96.44 124 ALA A CA 1
ATOM 970 C C . ALA A 1 124 ? -3.174 -26.185 21.830 1.00 96.44 124 ALA A C 1
ATOM 972 O O . ALA A 1 124 ? -2.866 -27.029 20.993 1.00 96.44 124 ALA A O 1
ATOM 973 N N . GLU A 1 125 ? -3.216 -24.881 21.549 1.00 97.06 125 GLU A N 1
ATOM 974 C CA . GLU A 1 125 ? -3.013 -24.315 20.206 1.00 97.06 125 GLU A CA 1
ATOM 975 C C . GLU A 1 125 ? -1.557 -23.895 19.927 1.00 97.06 125 GLU A C 1
ATOM 977 O O . GLU A 1 125 ? -1.224 -23.475 18.818 1.00 97.06 125 GLU A O 1
ATOM 982 N N . GLY A 1 126 ? -0.670 -23.957 20.926 1.00 95.25 126 GLY A N 1
ATOM 983 C CA . GLY A 1 126 ? 0.720 -23.510 20.789 1.00 95.25 126 GLY A CA 1
ATOM 984 C C . GLY A 1 126 ? 0.869 -22.004 20.525 1.00 95.25 126 GLY A C 1
ATOM 985 O O . GLY A 1 126 ? 1.821 -21.582 19.864 1.00 95.25 126 GLY A O 1
ATOM 986 N N . ILE A 1 127 ? -0.057 -21.180 21.026 1.00 96.31 127 ILE A N 1
ATOM 987 C CA . ILE A 1 127 ? -0.046 -19.718 20.860 1.00 96.31 127 ILE A CA 1
ATOM 988 C C . ILE A 1 127 ? 0.358 -19.003 22.151 1.00 96.31 127 ILE A C 1
ATOM 990 O O . ILE A 1 127 ? 0.147 -19.485 23.261 1.00 96.31 127 ILE A O 1
ATOM 994 N N . SER A 1 128 ? 0.935 -17.806 22.018 1.00 96.00 128 SER A N 1
ATOM 995 C CA . SER A 1 128 ? 1.297 -16.998 23.185 1.00 96.00 128 SER A CA 1
ATOM 996 C C . SER A 1 128 ? 0.066 -16.347 23.825 1.00 96.00 128 SER A C 1
ATOM 998 O O . SER A 1 128 ? -0.869 -15.944 23.128 1.00 96.00 128 SER A O 1
ATOM 1000 N N . ARG A 1 129 ? 0.093 -16.162 25.151 1.00 93.12 129 ARG A N 1
ATOM 1001 C CA . ARG A 1 129 ? -0.981 -15.477 25.887 1.00 93.12 129 ARG A CA 1
ATOM 1002 C C . ARG A 1 129 ? -1.282 -14.067 25.348 1.00 93.12 129 ARG A C 1
ATOM 1004 O O . ARG A 1 129 ? -2.452 -13.813 25.083 1.00 93.12 129 ARG A O 1
ATOM 1011 N N . PRO A 1 130 ? -0.289 -13.199 25.053 1.00 88.88 130 PRO A N 1
ATOM 1012 C CA . PRO A 1 130 ? -0.554 -11.907 24.416 1.00 88.88 130 PRO A CA 1
ATOM 1013 C C . PRO A 1 130 ? -1.255 -12.010 23.055 1.00 88.88 130 PRO A C 1
ATOM 1015 O O . PRO A 1 130 ? -2.061 -11.149 22.715 1.00 88.88 130 PRO A O 1
ATOM 1018 N N . THR A 1 131 ? -0.968 -13.055 22.269 1.00 86.62 131 THR A N 1
ATOM 1019 C CA . THR A 1 131 ? -1.647 -13.298 20.986 1.00 86.62 131 THR A CA 1
ATOM 1020 C C . THR A 1 131 ? -3.122 -13.625 21.201 1.00 86.62 131 THR A C 1
ATOM 1022 O O . THR A 1 131 ? -3.970 -13.049 20.519 1.00 86.62 131 THR A O 1
ATOM 1025 N N . LEU A 1 132 ? -3.435 -14.503 22.161 1.00 92.75 132 LEU A N 1
ATOM 1026 C CA . LEU A 1 132 ? -4.818 -14.841 22.502 1.00 92.75 132 LEU A CA 1
ATOM 1027 C C . LEU A 1 132 ? -5.556 -13.638 23.107 1.00 92.75 132 LEU A C 1
ATOM 1029 O O . LEU A 1 132 ? -6.674 -13.340 22.699 1.00 92.75 132 LEU A O 1
ATOM 1033 N N . ASP A 1 133 ? -4.918 -12.900 24.017 1.00 89.06 133 ASP A N 1
ATOM 1034 C CA . ASP A 1 133 ? -5.472 -11.680 24.611 1.00 89.06 133 ASP A CA 1
ATOM 1035 C C . ASP A 1 133 ? -5.781 -10.629 23.531 1.00 89.06 133 ASP A C 1
ATOM 1037 O O . ASP A 1 133 ? -6.847 -10.021 23.544 1.00 89.06 133 ASP A O 1
ATOM 1041 N N . ALA A 1 134 ? -4.897 -10.441 22.546 1.00 76.06 134 ALA A N 1
ATOM 1042 C CA . ALA A 1 134 ? -5.143 -9.543 21.418 1.00 76.06 134 ALA A CA 1
ATOM 1043 C C . ALA A 1 134 ? -6.297 -10.023 20.520 1.00 76.06 134 ALA A C 1
ATOM 1045 O O . ALA A 1 134 ? -7.078 -9.203 20.034 1.00 76.06 134 ALA A O 1
ATOM 1046 N N . ALA A 1 135 ? -6.431 -11.336 20.312 1.00 81.94 135 ALA A N 1
ATOM 1047 C CA . ALA A 1 135 ? -7.524 -11.918 19.534 1.00 81.94 135 ALA A CA 1
ATOM 1048 C C . ALA A 1 135 ? -8.887 -11.770 20.234 1.00 81.94 135 ALA A C 1
ATOM 1050 O O . ALA A 1 135 ? -9.885 -11.497 19.563 1.00 81.94 135 ALA A O 1
ATOM 1051 N N . LEU A 1 136 ? -8.905 -11.900 21.565 1.00 85.88 136 LEU A N 1
ATOM 1052 C CA . LEU A 1 136 ? -10.074 -11.704 22.429 1.00 85.88 136 LEU A CA 1
ATOM 1053 C C . LEU A 1 136 ? -10.344 -10.233 22.771 1.00 85.88 136 LEU A C 1
ATOM 1055 O O . LEU A 1 136 ? -11.360 -9.937 23.387 1.00 85.88 136 LEU A O 1
ATOM 1059 N N . TYR A 1 137 ? -9.468 -9.312 22.354 1.00 75.31 137 TYR A N 1
ATOM 1060 C CA . TYR A 1 137 ? -9.517 -7.887 22.712 1.00 75.31 137 TYR A CA 1
ATOM 1061 C C . TYR A 1 137 ? -9.374 -7.596 24.212 1.00 75.31 137 TYR A C 1
ATOM 1063 O O . TYR A 1 137 ? -9.804 -6.554 24.698 1.00 75.31 137 TYR A O 1
ATOM 1071 N N . GLU A 1 138 ? -8.721 -8.500 24.930 1.00 79.69 138 GLU A N 1
ATOM 1072 C CA . GLU A 1 138 ? -8.433 -8.412 26.363 1.00 79.69 138 GLU A CA 1
ATOM 1073 C C . GLU A 1 138 ? -6.978 -8.054 26.658 1.00 79.69 138 GLU A C 1
ATOM 1075 O O . GLU A 1 138 ? -6.567 -8.001 27.818 1.00 79.69 138 GLU A O 1
ATOM 1080 N N . GLY A 1 139 ? -6.180 -7.790 25.617 1.00 65.38 139 GLY A N 1
ATOM 1081 C CA . GLY A 1 139 ? -4.886 -7.133 25.787 1.00 65.38 139 GLY A CA 1
ATOM 1082 C C . GLY A 1 139 ? -5.065 -5.806 26.529 1.00 65.38 139 GLY A C 1
ATOM 1083 O O . GLY A 1 139 ? -6.200 -5.374 26.736 1.00 65.38 139 GLY A O 1
ATOM 1084 N N . PRO A 1 140 ? -3.984 -5.115 26.926 1.00 56.09 140 PRO A N 1
ATOM 1085 C CA . PRO A 1 140 ? -4.120 -3.751 27.402 1.00 56.09 140 PRO A CA 1
ATOM 1086 C C . PRO A 1 140 ? -4.803 -2.958 26.283 1.00 56.09 140 PRO A C 1
ATOM 1088 O O . PRO A 1 140 ? -4.135 -2.514 25.349 1.00 56.09 140 PRO A O 1
ATOM 1091 N N . LEU A 1 141 ? -6.139 -2.813 26.353 1.00 46.53 141 LEU A N 1
ATOM 1092 C CA . LEU A 1 141 ? -6.875 -1.759 25.677 1.00 46.53 141 LEU A CA 1
ATOM 1093 C C . LEU A 1 141 ? -5.998 -0.563 25.936 1.00 46.53 141 LEU A C 1
ATOM 1095 O O . LEU A 1 141 ? -5.732 -0.327 27.117 1.00 46.53 141 LEU A O 1
ATOM 1099 N N . ALA A 1 142 ? -5.443 0.039 24.877 1.00 47.59 142 ALA A N 1
ATOM 1100 C CA . ALA A 1 142 ? -4.544 1.177 24.971 1.00 47.59 142 ALA A CA 1
ATOM 1101 C C . ALA A 1 142 ? -5.120 2.069 26.059 1.00 47.59 142 ALA A C 1
ATOM 1103 O O . ALA A 1 142 ? -6.186 2.646 25.840 1.00 47.59 142 ALA A O 1
ATOM 1104 N N . ARG A 1 143 ? -4.544 1.978 27.274 1.00 47.56 143 ARG A N 1
ATOM 1105 C CA . ARG A 1 143 ? -5.264 2.414 28.472 1.00 47.56 143 ARG A CA 1
ATOM 1106 C C . ARG A 1 143 ? -5.597 3.851 28.168 1.00 47.56 143 ARG A C 1
ATOM 1108 O O . ARG A 1 143 ? -4.669 4.585 27.807 1.00 47.56 143 ARG A O 1
ATOM 1115 N N . GLU A 1 144 ? -6.874 4.231 28.257 1.00 47.12 144 GLU A N 1
ATOM 1116 C CA . GLU A 1 144 ? -7.189 5.652 28.261 1.00 47.12 144 GLU A CA 1
ATOM 1117 C C . GLU A 1 144 ? -6.192 6.282 29.226 1.00 47.12 144 GLU A C 1
ATOM 1119 O O . GLU A 1 144 ? -6.014 5.733 30.322 1.00 47.12 144 GLU A O 1
ATOM 1124 N N . PRO A 1 145 ? -5.404 7.272 28.772 1.00 52.69 145 PRO A N 1
ATOM 1125 C CA . PRO A 1 145 ? -4.215 7.687 29.486 1.00 52.69 145 PRO A CA 1
ATOM 1126 C C . PRO A 1 145 ? -4.610 8.029 30.916 1.00 52.69 145 PRO A C 1
ATOM 1128 O O . PRO A 1 145 ? -5.238 9.054 31.173 1.00 52.69 145 PRO A O 1
ATOM 1131 N N . ASN A 1 146 ? -4.278 7.124 31.842 1.00 59.25 146 ASN A N 1
ATOM 1132 C CA . ASN A 1 146 ? -4.642 7.259 33.242 1.00 59.25 146 ASN A CA 1
ATOM 1133 C C . ASN A 1 146 ? -4.076 8.605 33.723 1.00 59.25 146 ASN A C 1
ATOM 1135 O O . ASN A 1 146 ? -2.977 8.985 33.295 1.00 59.25 146 ASN A O 1
ATOM 1139 N N . LYS A 1 147 ? -4.804 9.318 34.596 1.00 67.75 147 LYS A N 1
ATOM 1140 C CA . LYS A 1 147 ? -4.388 10.570 35.257 1.00 67.75 147 LYS A CA 1
ATOM 1141 C C . LYS A 1 147 ? -2.888 10.546 35.632 1.00 67.75 147 LYS A C 1
ATOM 1143 O O . LYS A 1 147 ? -2.177 11.514 35.369 1.00 67.75 147 LYS A O 1
ATOM 1148 N N . TYR A 1 148 ? -2.370 9.405 36.100 1.00 66.81 148 TYR A N 1
ATOM 1149 C CA . TYR A 1 148 ? -0.944 9.205 36.398 1.00 66.81 148 TYR A CA 1
ATOM 1150 C C . TYR A 1 148 ? -0.008 9.262 35.176 1.00 66.81 148 TYR A C 1
ATOM 1152 O O . TYR A 1 148 ? 1.026 9.925 35.204 1.00 66.81 148 TYR A O 1
ATOM 1160 N N . THR A 1 149 ? -0.368 8.623 34.062 1.00 68.12 149 THR A N 1
ATOM 1161 C CA . THR A 1 149 ? 0.415 8.731 32.821 1.00 68.12 149 THR A CA 1
ATOM 1162 C C . THR A 1 149 ? 0.400 10.164 32.283 1.00 68.12 149 THR A C 1
ATOM 1164 O O . THR A 1 149 ? 1.411 10.612 31.739 1.00 68.12 149 THR A O 1
ATOM 1167 N N . ASN A 1 150 ? -0.714 10.905 32.438 1.00 70.19 150 ASN A N 1
ATOM 1168 C CA . ASN A 1 150 ? -0.835 12.347 32.133 1.00 70.19 150 ASN A CA 1
ATOM 1169 C C . ASN A 1 150 ? 0.095 13.188 32.990 1.00 70.19 150 ASN A C 1
ATOM 1171 O O . ASN A 1 150 ? 0.820 14.016 32.442 1.00 70.19 150 ASN A O 1
ATOM 1175 N N . TYR A 1 151 ? 0.166 12.898 34.282 1.00 76.94 151 TYR A N 1
ATOM 1176 C CA . TYR A 1 151 ? 1.155 13.501 35.158 1.00 76.94 151 TYR A CA 1
ATOM 1177 C C . TYR A 1 151 ? 2.591 13.219 34.689 1.00 76.94 151 TYR A C 1
ATOM 1179 O O . TYR A 1 151 ? 3.345 14.162 34.484 1.00 76.94 151 TYR A O 1
ATOM 1187 N N . GLN A 1 152 ? 2.958 11.964 34.410 1.00 75.19 152 GLN A N 1
ATOM 1188 C CA . GLN A 1 152 ? 4.316 11.639 33.947 1.00 75.19 152 GLN A CA 1
ATOM 1189 C C . GLN A 1 152 ? 4.698 12.355 32.641 1.00 75.19 152 GLN A C 1
ATOM 1191 O O . GLN A 1 152 ? 5.838 12.780 32.475 1.00 75.19 152 GLN A O 1
ATOM 1196 N N . ALA A 1 153 ? 3.752 12.505 31.711 1.00 71.75 153 ALA A N 1
ATOM 1197 C CA . ALA A 1 153 ? 4.017 13.121 30.410 1.00 71.75 153 ALA A CA 1
ATOM 1198 C C . ALA A 1 153 ? 4.056 14.656 30.452 1.00 71.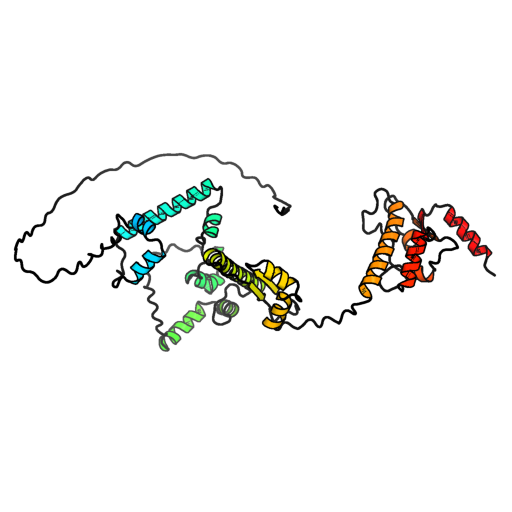75 153 ALA A C 1
ATOM 1200 O O . ALA A 1 153 ? 4.776 15.275 29.668 1.00 71.75 153 ALA A O 1
ATOM 1201 N N . TYR A 1 154 ? 3.262 15.272 31.332 1.00 81.56 154 TYR A N 1
ATOM 1202 C CA . TYR A 1 154 ? 3.040 16.718 31.333 1.00 81.56 154 TYR A CA 1
ATOM 1203 C C . TYR A 1 154 ? 3.488 17.414 32.610 1.00 81.56 154 TYR A C 1
ATOM 1205 O O . TYR A 1 154 ? 3.416 18.635 32.661 1.00 81.56 154 TYR A O 1
ATOM 1213 N N . SER A 1 155 ? 3.976 16.708 33.627 1.00 85.56 155 SER A N 1
ATOM 1214 C CA . SER A 1 155 ? 4.578 17.351 34.791 1.00 85.56 155 SER A CA 1
ATOM 1215 C C . SER A 1 155 ? 5.953 17.908 34.434 1.00 85.56 155 SER A C 1
ATOM 1217 O O . SER A 1 155 ? 6.770 17.240 33.793 1.00 85.56 155 SER A O 1
ATOM 1219 N N . LEU A 1 156 ? 6.235 19.133 34.875 1.00 84.25 156 LEU A N 1
ATOM 1220 C CA . LEU A 1 156 ? 7.581 19.698 34.813 1.00 84.25 156 LEU A CA 1
ATOM 1221 C C . LEU A 1 156 ? 8.569 18.790 35.537 1.00 84.25 156 LEU A C 1
ATOM 1223 O O . LEU A 1 156 ? 9.582 18.442 34.946 1.00 84.25 156 LEU A O 1
ATOM 1227 N N . VAL A 1 157 ? 8.213 18.314 36.736 1.00 83.88 157 VAL A N 1
ATOM 1228 C CA . VAL A 1 157 ? 9.049 17.416 37.542 1.00 83.88 157 VAL A CA 1
ATOM 1229 C C . VAL A 1 157 ? 9.459 16.204 36.712 1.00 83.88 157 VAL A C 1
ATOM 1231 O O . VAL A 1 157 ? 10.646 16.026 36.455 1.00 83.88 157 VAL A O 1
ATOM 1234 N N . SER A 1 158 ? 8.492 15.448 36.190 1.00 76.12 158 SER A N 1
ATOM 1235 C CA . SER A 1 158 ? 8.753 14.235 35.404 1.00 76.12 158 SER A CA 1
ATOM 1236 C C . SER A 1 158 ? 9.487 14.483 34.084 1.00 76.12 158 SER A C 1
ATOM 1238 O O . SER A 1 158 ? 10.222 13.612 33.635 1.00 76.12 158 SER A O 1
ATOM 1240 N N . THR A 1 159 ? 9.310 15.647 33.451 1.00 73.25 159 THR A N 1
ATOM 1241 C CA . THR A 1 159 ? 9.956 15.949 32.158 1.00 73.25 159 THR A CA 1
ATOM 1242 C C . THR A 1 159 ? 11.357 16.550 32.289 1.00 73.25 159 THR A C 1
ATOM 1244 O O . THR A 1 159 ? 12.112 16.507 31.320 1.00 73.25 159 THR A O 1
ATOM 1247 N N . THR A 1 160 ? 11.726 17.093 33.455 1.00 78.50 160 THR A N 1
ATOM 1248 C CA . THR A 1 160 ? 13.069 17.645 33.707 1.00 78.50 160 THR A CA 1
ATOM 1249 C C . THR A 1 160 ? 13.974 16.736 34.530 1.00 78.50 160 THR A C 1
ATOM 1251 O O . THR A 1 160 ? 15.185 16.948 34.513 1.00 78.50 160 THR A O 1
ATOM 1254 N N . THR A 1 161 ? 13.437 15.743 35.250 1.00 73.00 161 THR A N 1
ATOM 1255 C CA . THR A 1 161 ? 14.295 14.763 35.937 1.00 73.00 161 THR A CA 1
ATOM 1256 C C . THR A 1 161 ? 14.751 13.678 34.956 1.00 73.00 161 THR A C 1
ATOM 1258 O O . THR A 1 161 ? 13.907 13.078 34.290 1.00 73.00 161 THR A O 1
ATOM 1261 N N . PRO A 1 162 ? 16.064 13.397 34.848 1.00 64.94 162 PRO A N 1
ATOM 1262 C CA . PRO A 1 162 ? 16.567 12.257 34.091 1.00 64.94 162 PRO A CA 1
ATOM 1263 C C . PRO A 1 162 ? 15.931 10.963 34.605 1.00 64.94 162 PRO A C 1
ATOM 1265 O O . PRO A 1 162 ? 15.853 10.738 35.813 1.00 64.94 162 PRO A O 1
ATOM 1268 N N . SER A 1 163 ? 15.484 10.116 33.682 1.00 56.12 163 SER A N 1
ATOM 1269 C CA . SER A 1 163 ? 14.701 8.901 33.942 1.00 56.12 163 SER A CA 1
ATOM 1270 C C . SER A 1 163 ? 15.369 7.873 34.869 1.00 56.12 163 SER A C 1
ATOM 1272 O O . SER A 1 163 ? 14.675 7.003 35.383 1.00 56.12 163 SER A O 1
ATOM 1274 N N . ASP A 1 164 ? 16.668 8.008 35.150 1.00 52.72 164 ASP A N 1
ATOM 1275 C CA . ASP A 1 164 ? 17.410 7.135 36.070 1.00 52.72 164 ASP A CA 1
ATOM 1276 C C . ASP A 1 164 ? 17.197 7.467 37.562 1.00 52.72 164 ASP A C 1
ATOM 1278 O O . ASP A 1 164 ? 17.566 6.673 38.423 1.00 52.72 164 ASP A O 1
ATOM 1282 N N . ALA A 1 165 ? 16.579 8.608 37.899 1.00 54.50 165 ALA A N 1
ATOM 1283 C CA . ALA A 1 165 ? 16.392 9.052 39.290 1.00 54.50 165 ALA A CA 1
ATOM 1284 C C . ALA A 1 165 ? 14.970 8.841 39.855 1.00 54.50 165 ALA A C 1
ATOM 1286 O O . ALA A 1 165 ? 14.703 9.200 41.000 1.00 54.50 165 ALA A O 1
ATOM 1287 N N . LEU A 1 166 ? 14.043 8.279 39.073 1.00 49.69 166 LEU A N 1
ATOM 1288 C CA . LEU A 1 166 ? 12.626 8.148 39.436 1.00 49.69 166 LEU A CA 1
ATOM 1289 C C . LEU A 1 166 ? 12.210 6.676 39.572 1.00 49.69 166 LEU A C 1
ATOM 1291 O O . LEU A 1 166 ? 11.333 6.196 38.856 1.00 49.69 166 LEU A O 1
ATOM 1295 N N . MET A 1 167 ? 12.798 5.955 40.529 1.00 49.00 167 MET A N 1
ATOM 1296 C CA . MET A 1 167 ? 12.060 4.851 41.150 1.00 49.00 167 MET A CA 1
ATOM 1297 C C . MET A 1 167 ? 11.105 5.437 42.199 1.00 49.00 167 MET A C 1
ATOM 1299 O O . MET A 1 167 ? 11.530 6.271 43.001 1.00 49.00 167 MET A O 1
ATOM 1303 N N . PRO A 1 168 ? 9.818 5.053 42.207 1.00 49.19 168 PRO A N 1
ATOM 1304 C CA . PRO A 1 168 ? 8.875 5.601 43.169 1.00 49.19 168 PRO A CA 1
ATOM 1305 C C . PRO A 1 168 ? 9.202 5.089 44.583 1.00 49.19 168 PRO A C 1
ATOM 1307 O O . PRO A 1 168 ? 9.357 3.878 44.760 1.00 49.19 168 PRO A O 1
ATOM 1310 N N . PRO A 1 169 ? 9.260 5.955 45.611 1.00 45.50 169 PRO A N 1
ATOM 1311 C CA . PRO A 1 169 ? 9.167 5.494 46.986 1.00 45.50 169 PRO A CA 1
ATOM 1312 C C . PRO A 1 169 ? 7.762 4.919 47.206 1.00 45.50 169 PRO A C 1
ATOM 1314 O O . PRO A 1 169 ? 6.757 5.605 46.998 1.00 45.50 169 PRO A O 1
ATOM 1317 N N . SER A 1 170 ? 7.696 3.651 47.612 1.00 41.53 170 SER A N 1
ATOM 1318 C CA . SER A 1 170 ? 6.474 2.979 48.060 1.00 41.53 170 SER A CA 1
ATOM 1319 C C . SER A 1 170 ? 5.776 3.833 49.117 1.00 41.53 170 SER A C 1
ATOM 1321 O O . SER A 1 170 ? 6.215 3.885 50.263 1.00 41.53 170 SER A O 1
ATOM 1323 N N . THR A 1 171 ? 4.714 4.537 48.731 1.00 38.69 171 THR A N 1
ATOM 1324 C CA . THR A 1 171 ? 3.940 5.383 49.640 1.00 38.69 171 THR A CA 1
ATOM 1325 C C . THR A 1 171 ? 2.531 4.835 49.803 1.00 38.69 171 THR A C 1
ATOM 1327 O O . THR A 1 171 ? 1.751 4.698 48.865 1.00 38.69 171 THR A O 1
ATOM 1330 N N . THR A 1 172 ? 2.308 4.462 51.055 1.00 37.00 172 THR A N 1
ATOM 1331 C CA . THR A 1 172 ? 1.095 4.304 51.846 1.00 37.00 172 THR A CA 1
ATOM 1332 C C . THR A 1 172 ? -0.208 4.858 51.261 1.00 37.00 172 THR A C 1
ATOM 1334 O O . THR A 1 172 ? -0.324 6.012 50.859 1.00 37.00 172 THR A O 1
ATOM 1337 N N . THR A 1 173 ? -1.208 3.984 51.335 1.00 39.34 173 THR A N 1
ATOM 1338 C CA . THR A 1 173 ? -2.656 4.134 51.175 1.00 39.34 173 THR A CA 1
ATOM 1339 C C . THR A 1 173 ? -3.187 5.539 51.491 1.00 39.34 173 THR A C 1
ATOM 1341 O O . THR A 1 173 ? -3.403 5.892 52.648 1.00 39.34 173 THR A O 1
ATOM 1344 N N . SER A 1 174 ? -3.451 6.325 50.445 1.00 35.53 174 SER A N 1
ATOM 1345 C CA . SER A 1 174 ? -4.311 7.509 50.505 1.00 35.53 174 SER A CA 1
ATOM 1346 C C . SER A 1 174 ? -5.680 7.130 49.945 1.00 35.53 174 SER A C 1
ATOM 1348 O O . SER A 1 174 ? -5.787 6.555 48.861 1.00 35.53 174 SER A O 1
ATOM 1350 N N . THR A 1 175 ? -6.715 7.380 50.739 1.00 39.81 175 THR A N 1
ATOM 1351 C CA . THR A 1 175 ? -8.118 7.073 50.464 1.00 39.81 175 THR A CA 1
ATOM 1352 C C . THR A 1 175 ? -8.554 7.726 49.152 1.00 39.81 175 THR A C 1
ATOM 1354 O O . THR A 1 175 ? -8.501 8.946 49.015 1.00 39.81 175 THR A O 1
ATOM 1357 N N . ALA A 1 176 ? -8.962 6.911 48.177 1.00 36.59 176 ALA A N 1
ATOM 1358 C CA . ALA A 1 176 ? -9.428 7.389 46.881 1.00 36.59 176 ALA A CA 1
ATOM 1359 C C . ALA A 1 176 ? -10.721 8.214 47.047 1.00 36.59 176 ALA A C 1
ATOM 1361 O O . ALA A 1 176 ? -11.663 7.717 47.672 1.00 36.59 176 ALA A O 1
ATOM 1362 N N . PRO A 1 177 ? -10.799 9.442 46.503 1.00 41.28 177 PRO A N 1
ATOM 1363 C CA . PRO A 1 177 ? -12.061 10.155 46.401 1.00 41.28 177 PRO A CA 1
ATOM 1364 C C . PRO A 1 177 ? -12.942 9.454 45.364 1.00 41.28 177 PRO A C 1
ATOM 1366 O O . PRO A 1 177 ? -12.484 9.086 44.282 1.00 41.28 177 PRO A O 1
ATOM 1369 N N . THR A 1 178 ? -14.199 9.233 45.731 1.00 38.59 178 THR A N 1
ATOM 1370 C CA . THR A 1 178 ? -15.244 8.666 44.881 1.00 38.59 178 THR A CA 1
ATOM 1371 C C . THR A 1 178 ? -15.420 9.553 43.645 1.00 38.59 178 THR A C 1
ATOM 1373 O O . THR A 1 178 ? -15.768 10.723 43.786 1.00 38.59 178 THR A O 1
ATOM 1376 N N . ASP A 1 179 ? -15.155 9.012 42.450 1.00 41.94 179 ASP A N 1
ATOM 1377 C CA . ASP A 1 179 ? -15.439 9.654 41.159 1.00 41.94 179 ASP A CA 1
ATOM 1378 C C . ASP A 1 179 ? -16.973 9.689 40.943 1.00 41.94 179 ASP A C 1
ATOM 1380 O O . ASP A 1 179 ? -17.521 8.928 40.146 1.00 41.94 179 ASP A O 1
ATOM 1384 N N . GLU A 1 180 ? -17.693 10.533 41.686 1.00 42.75 180 GLU A N 1
ATOM 1385 C CA . GLU A 1 180 ? -18.984 11.024 41.203 1.00 42.75 180 GLU A CA 1
ATOM 1386 C C . GLU A 1 180 ? -18.701 12.178 40.242 1.00 42.75 180 GLU A C 1
ATOM 1388 O O . GLU A 1 180 ? -18.045 13.156 40.597 1.00 42.75 180 GLU A O 1
ATOM 1393 N N . ASP A 1 181 ? -19.152 12.002 39.000 1.00 43.56 181 ASP A N 1
ATOM 1394 C CA . ASP A 1 181 ? -19.000 12.880 37.834 1.00 43.56 181 ASP A CA 1
ATOM 1395 C C . ASP A 1 181 ? -19.836 14.165 37.989 1.00 43.56 181 ASP A C 1
ATOM 1397 O O . ASP A 1 181 ? -20.622 14.553 37.125 1.00 43.56 181 ASP A O 1
ATOM 1401 N N . ASN A 1 182 ? -19.714 14.808 39.149 1.00 43.09 182 ASN A N 1
ATOM 1402 C CA . ASN A 1 182 ? -20.255 16.124 39.392 1.00 43.09 182 ASN A CA 1
ATOM 1403 C C . ASN A 1 182 ? -19.266 17.103 38.768 1.00 43.09 182 ASN A C 1
ATOM 1405 O O . ASN A 1 182 ? -18.201 17.397 39.313 1.00 43.09 182 ASN A O 1
ATOM 1409 N N . THR A 1 183 ? -19.595 17.569 37.566 1.00 48.56 183 THR A N 1
ATOM 1410 C CA . THR A 1 183 ? -18.936 18.697 36.909 1.00 48.56 183 THR A CA 1
ATOM 1411 C C . THR A 1 183 ? -19.229 19.981 37.682 1.00 48.56 183 THR A C 1
ATOM 1413 O O . THR A 1 183 ? -19.894 20.886 37.172 1.00 48.56 183 THR A O 1
ATOM 1416 N N . ASP A 1 184 ? -18.767 20.055 38.924 1.00 57.50 184 ASP A N 1
ATOM 1417 C CA . ASP A 1 184 ? -18.739 21.293 39.675 1.00 57.50 184 ASP A CA 1
ATOM 1418 C C . ASP A 1 184 ? -17.731 22.190 38.959 1.00 57.50 184 ASP A C 1
ATOM 1420 O O . ASP A 1 184 ? -16.525 21.933 38.890 1.00 57.50 184 ASP A O 1
ATOM 1424 N N . GLN A 1 185 ? -18.274 23.194 38.276 1.00 73.62 185 GLN A N 1
ATOM 1425 C CA . GLN A 1 185 ? -17.486 24.216 37.616 1.00 73.62 185 GLN A CA 1
ATOM 1426 C C . GLN A 1 185 ? -16.668 24.906 38.708 1.00 73.62 185 GLN A C 1
ATOM 1428 O O . GLN A 1 185 ? -17.245 25.569 39.565 1.00 73.62 185 GLN A O 1
ATOM 1433 N N . ILE A 1 186 ? -15.343 24.716 38.678 1.00 83.94 186 ILE A N 1
ATOM 1434 C CA . ILE A 1 186 ? -14.387 25.407 39.555 1.00 83.94 186 ILE A CA 1
ATOM 1435 C C . ILE A 1 186 ? -14.782 26.882 39.656 1.00 83.94 186 ILE A C 1
ATOM 1437 O O . ILE A 1 186 ? -14.962 27.550 38.627 1.00 83.94 186 ILE A O 1
ATOM 1441 N N . THR A 1 187 ? -14.923 27.378 40.885 1.00 90.69 187 THR A N 1
ATOM 1442 C CA . THR A 1 187 ? -15.289 28.778 41.119 1.00 90.69 187 THR A CA 1
ATOM 1443 C C . THR A 1 187 ? -14.167 29.706 40.655 1.00 90.69 187 THR A C 1
ATOM 1445 O O . THR A 1 187 ? -13.023 29.292 40.437 1.00 90.69 187 THR A O 1
ATOM 1448 N N . THR A 1 188 ? -14.473 30.989 40.462 1.00 91.75 188 THR A N 1
ATOM 1449 C CA . THR A 1 188 ? -13.466 31.964 40.014 1.00 91.75 188 THR A CA 1
ATOM 1450 C C . THR A 1 188 ? -12.333 32.088 41.036 1.00 91.75 188 THR A C 1
ATOM 1452 O O . THR A 1 188 ? -11.166 32.153 40.653 1.00 91.75 188 THR A O 1
ATOM 1455 N N . GLU A 1 189 ? -12.662 32.026 42.325 1.00 92.06 189 GLU A N 1
ATOM 1456 C CA . GLU A 1 189 ? -11.721 32.108 43.441 1.00 92.06 189 GLU A CA 1
ATOM 1457 C C . GLU A 1 189 ? -10.791 30.886 43.484 1.00 92.06 189 GLU A C 1
ATOM 1459 O O . GLU A 1 189 ? -9.569 31.024 43.578 1.00 92.06 189 GLU A O 1
ATOM 1464 N N . GLU A 1 190 ? -11.346 29.679 43.334 1.00 91.06 190 GLU A N 1
ATOM 1465 C CA . GLU A 1 190 ? -10.560 28.445 43.227 1.00 91.06 190 GLU A CA 1
ATOM 1466 C C . GLU A 1 190 ? -9.669 28.465 41.988 1.00 91.06 190 GLU A C 1
ATOM 1468 O O . GLU A 1 190 ? -8.506 28.056 42.030 1.00 91.06 190 GLU A O 1
ATOM 1473 N N . ARG A 1 191 ? -10.183 28.982 40.868 1.00 88.19 191 ARG A N 1
ATOM 1474 C CA . ARG A 1 191 ? -9.401 29.126 39.644 1.00 88.19 191 ARG A CA 1
ATOM 1475 C C . ARG A 1 191 ? -8.194 30.017 39.885 1.00 88.19 191 ARG A C 1
ATOM 1477 O O . ARG A 1 191 ? -7.094 29.610 39.527 1.00 88.19 191 ARG A O 1
ATOM 1484 N N . GLU A 1 192 ? -8.374 31.189 40.486 1.00 93.31 192 GLU A N 1
ATOM 1485 C CA . GLU A 1 192 ? -7.275 32.104 40.813 1.00 93.31 192 GLU A CA 1
ATOM 1486 C C . GLU A 1 192 ? -6.260 31.472 41.772 1.00 93.31 192 GLU A C 1
ATOM 1488 O O . GLU A 1 192 ? -5.053 31.647 41.590 1.00 93.31 192 GLU A O 1
ATOM 1493 N N . GLN A 1 193 ? -6.722 30.661 42.727 1.00 93.81 193 GLN A N 1
ATOM 1494 C CA . GLN A 1 193 ? -5.856 29.926 43.648 1.00 93.81 193 GLN A CA 1
ATOM 1495 C C . GLN A 1 193 ? -5.049 28.812 42.954 1.00 93.81 193 GLN A C 1
ATOM 1497 O O . GLN A 1 193 ? -3.855 28.645 43.223 1.00 93.81 193 GLN A O 1
ATOM 1502 N N . TYR A 1 194 ? -5.670 28.035 42.060 1.00 89.19 194 TYR A N 1
ATOM 1503 C CA . TYR A 1 194 ? -5.045 26.862 41.438 1.00 89.19 194 TYR A CA 1
ATOM 1504 C C . TYR A 1 194 ? -4.245 27.178 40.169 1.00 89.19 194 TYR A C 1
ATOM 1506 O O . TYR A 1 194 ? -3.320 26.431 39.838 1.00 89.19 194 TYR A O 1
ATOM 1514 N N . LEU A 1 195 ? -4.531 28.279 39.463 1.00 89.94 195 LEU A N 1
ATOM 1515 C CA . LEU A 1 195 ? -3.845 28.635 38.211 1.00 89.94 195 LEU A CA 1
ATOM 1516 C C . LEU A 1 195 ? -2.316 28.781 38.374 1.00 89.94 195 LEU A C 1
ATOM 1518 O O . LEU A 1 195 ? -1.576 28.216 37.560 1.00 89.94 195 LEU A O 1
ATOM 1522 N N . PRO A 1 196 ? -1.797 29.457 39.423 1.00 91.88 196 PRO A N 1
ATOM 1523 C CA . PRO A 1 196 ? -0.357 29.555 39.656 1.00 91.88 196 PRO A CA 1
ATOM 1524 C C . PRO A 1 196 ? 0.288 28.192 39.940 1.00 91.88 196 PRO A C 1
ATOM 1526 O O . PRO A 1 196 ? 1.380 27.905 39.443 1.00 91.88 196 PRO A O 1
ATOM 1529 N N . LEU A 1 197 ? -0.395 27.323 40.697 1.00 89.88 197 LEU A N 1
ATOM 1530 C CA . LEU A 1 197 ? 0.071 25.964 40.989 1.00 89.88 197 LEU A CA 1
ATOM 1531 C C . LEU A 1 197 ? 0.114 25.110 39.718 1.00 89.88 197 LEU A C 1
ATOM 1533 O O . LEU A 1 197 ? 1.107 24.425 39.469 1.00 89.88 197 LEU A O 1
ATOM 1537 N N . PHE A 1 198 ? -0.914 25.206 38.875 1.00 88.62 198 PHE A N 1
ATOM 1538 C CA . PHE A 1 198 ? -0.961 24.535 37.581 1.00 88.62 198 PHE A CA 1
ATOM 1539 C C . PHE A 1 198 ? 0.210 24.961 36.687 1.00 88.62 198 PHE A C 1
ATOM 1541 O O . PHE A 1 198 ? 0.938 24.106 36.185 1.00 88.62 198 PHE A O 1
ATOM 1548 N N . HIS A 1 199 ? 0.460 26.267 36.540 1.00 89.38 199 HIS A N 1
ATOM 1549 C CA . HIS A 1 199 ? 1.584 26.770 35.743 1.00 89.38 199 HIS A CA 1
ATOM 1550 C C . HIS A 1 199 ? 2.953 26.335 36.279 1.00 89.38 199 HIS A C 1
ATOM 1552 O O . HIS A 1 199 ? 3.876 26.129 35.491 1.00 89.38 199 HIS A O 1
ATOM 1558 N N . ARG A 1 200 ? 3.084 26.168 37.600 1.00 90.00 200 ARG A N 1
ATOM 1559 C CA . ARG A 1 200 ? 4.318 25.694 38.237 1.00 90.00 200 ARG A CA 1
ATOM 1560 C C . ARG A 1 200 ? 4.543 24.191 38.067 1.00 90.00 200 ARG A C 1
ATOM 1562 O O . ARG A 1 200 ? 5.691 23.759 38.014 1.00 90.00 200 ARG A O 1
ATOM 1569 N N . LEU A 1 201 ? 3.479 23.392 38.026 1.00 89.81 201 LEU A N 1
ATOM 1570 C CA . LEU A 1 201 ? 3.570 21.929 37.989 1.00 89.81 201 LEU A CA 1
ATOM 1571 C C . LEU A 1 201 ? 3.520 21.356 36.572 1.00 89.81 201 LEU A C 1
ATOM 1573 O O . LEU A 1 201 ? 4.078 20.284 36.336 1.00 89.81 201 LEU A O 1
ATOM 1577 N N . VAL A 1 202 ? 2.868 22.044 35.636 1.00 90.75 202 VAL A N 1
ATOM 1578 C CA . VAL A 1 202 ? 2.601 21.539 34.288 1.00 90.75 202 VAL A CA 1
ATOM 1579 C C . VAL A 1 202 ? 3.580 22.117 33.276 1.00 90.75 202 VAL A C 1
ATOM 1581 O O . VAL A 1 202 ? 3.800 23.321 33.175 1.00 90.75 202 VAL A O 1
ATOM 1584 N N . ASN A 1 203 ? 4.136 21.243 32.449 1.00 89.62 203 ASN A N 1
ATOM 1585 C CA . ASN A 1 203 ? 4.945 21.588 31.299 1.00 89.62 203 ASN A CA 1
ATOM 1586 C C . ASN A 1 203 ? 4.036 22.123 30.186 1.00 89.62 203 ASN A C 1
ATOM 1588 O O . ASN A 1 203 ? 3.640 21.411 29.260 1.00 89.62 203 ASN A O 1
ATOM 1592 N N . LEU A 1 204 ? 3.715 23.414 30.274 1.00 89.06 204 LEU A N 1
ATOM 1593 C CA . LEU A 1 204 ? 2.847 24.113 29.323 1.00 89.06 204 LEU A CA 1
ATOM 1594 C C . LEU A 1 204 ? 3.369 24.042 27.885 1.00 89.06 204 LEU A C 1
ATOM 1596 O O . LEU A 1 204 ? 2.575 24.094 26.951 1.00 89.06 204 LEU A O 1
ATOM 1600 N N . LYS A 1 205 ? 4.688 23.909 27.683 1.00 86.56 205 LYS A N 1
ATOM 1601 C CA . LYS A 1 205 ? 5.277 23.748 26.345 1.00 86.56 205 LYS A CA 1
ATOM 1602 C C . LYS A 1 205 ? 4.913 22.386 25.750 1.00 86.56 205 LYS A C 1
ATOM 1604 O O . LYS A 1 205 ? 4.513 22.326 24.590 1.00 86.56 205 LYS A O 1
ATOM 1609 N N . ALA A 1 206 ? 5.005 21.317 26.544 1.00 82.75 206 ALA A N 1
ATOM 1610 C CA . ALA A 1 206 ? 4.589 19.976 26.136 1.00 82.75 206 ALA A CA 1
ATOM 1611 C C . ALA A 1 206 ? 3.071 19.898 25.918 1.00 82.75 206 ALA A C 1
ATOM 1613 O O . ALA A 1 206 ? 2.632 19.400 24.885 1.00 82.75 206 ALA A O 1
ATOM 1614 N N . VAL A 1 207 ? 2.283 20.473 26.834 1.00 83.94 207 VAL A N 1
ATOM 1615 C CA . VAL A 1 207 ? 0.824 20.568 26.692 1.00 83.94 207 VAL A CA 1
ATOM 1616 C C . VAL A 1 207 ? 0.458 21.341 25.429 1.00 83.94 207 VAL A C 1
ATOM 1618 O O . VAL A 1 207 ? -0.274 20.816 24.611 1.00 83.94 207 VAL A O 1
ATOM 1621 N N . LYS A 1 208 ? 1.006 22.538 25.190 1.00 83.56 208 LYS A N 1
ATOM 1622 C CA . LYS A 1 208 ? 0.701 23.342 23.990 1.00 83.56 208 LYS A CA 1
ATOM 1623 C C . LYS A 1 208 ? 1.074 22.637 22.682 1.00 83.56 208 LYS A C 1
ATOM 1625 O O . LYS A 1 208 ? 0.406 22.838 21.673 1.00 83.56 208 LYS A O 1
ATOM 1630 N N . ARG A 1 209 ? 2.138 21.831 22.684 1.00 77.56 209 ARG A N 1
ATOM 1631 C CA . ARG A 1 209 ? 2.550 21.027 21.524 1.00 77.56 209 ARG A CA 1
ATOM 1632 C C . ARG A 1 209 ? 1.547 19.910 21.221 1.00 77.56 209 ARG A C 1
ATOM 1634 O O . ARG A 1 209 ? 1.245 19.674 20.050 1.00 77.56 209 ARG A O 1
ATOM 1641 N N . ASP A 1 210 ? 1.044 19.251 22.262 1.00 73.88 210 ASP A N 1
ATOM 1642 C CA . ASP A 1 210 ? 0.214 18.050 22.139 1.00 73.88 210 ASP A CA 1
ATOM 1643 C C . ASP A 1 210 ? -1.297 18.359 22.163 1.00 73.88 210 ASP A C 1
ATOM 1645 O O . ASP A 1 210 ? -2.108 17.549 21.712 1.00 73.88 210 ASP A O 1
ATOM 1649 N N . PHE A 1 211 ? -1.688 19.527 22.675 1.00 77.88 211 PHE A N 1
ATOM 1650 C CA . PHE A 1 211 ? -3.066 20.000 22.767 1.00 77.88 211 PHE A CA 1
ATOM 1651 C C . PHE A 1 211 ? -3.523 20.535 21.410 1.00 77.88 211 PHE A C 1
ATOM 1653 O O . PHE A 1 211 ? -3.197 21.656 21.013 1.00 77.88 211 PHE A O 1
ATOM 1660 N N . LYS A 1 212 ? -4.291 19.723 20.680 1.00 67.06 212 LYS A N 1
ATOM 1661 C CA . LYS A 1 212 ? -4.848 20.075 19.370 1.00 67.06 212 LYS A CA 1
ATOM 1662 C C . LYS A 1 212 ? -6.344 19.772 19.369 1.00 67.06 212 LYS A C 1
ATOM 1664 O O . LYS A 1 212 ? -6.760 18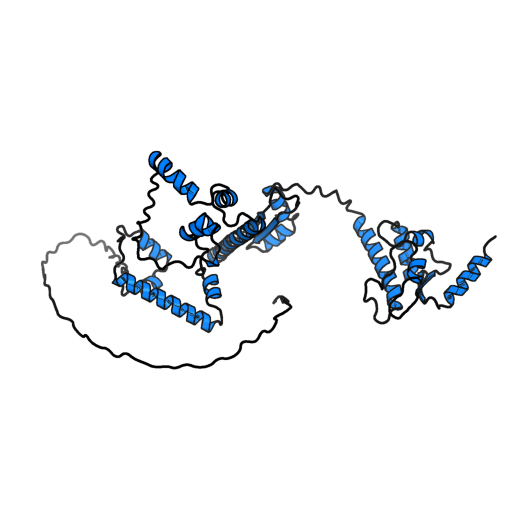.701 19.792 1.00 67.06 212 LYS A O 1
ATOM 1669 N N . HIS A 1 213 ? -7.148 20.719 18.876 1.00 60.94 213 HIS A N 1
ATOM 1670 C CA . HIS A 1 213 ? -8.596 20.542 18.657 1.00 60.94 213 HIS A CA 1
ATOM 1671 C C . HIS A 1 213 ? -9.369 20.213 19.953 1.00 60.94 213 HIS A C 1
ATOM 1673 O O . HIS A 1 213 ? -10.307 19.422 19.950 1.00 60.94 213 HIS A O 1
ATOM 1679 N N . GLY A 1 214 ? -8.942 20.793 21.081 1.00 65.81 214 GLY A N 1
ATOM 1680 C CA . GLY A 1 214 ? -9.579 20.584 22.385 1.00 65.81 214 GLY A CA 1
ATOM 1681 C C . GLY A 1 214 ? -9.230 19.259 23.073 1.00 65.81 214 GLY A C 1
ATOM 1682 O O . GLY A 1 214 ? -9.832 18.946 24.095 1.00 65.81 214 GLY A O 1
ATOM 1683 N N . ARG A 1 215 ? -8.273 18.474 22.552 1.00 65.75 215 ARG A N 1
ATOM 1684 C CA . ARG A 1 215 ? -7.815 17.218 23.169 1.00 65.75 215 ARG A CA 1
ATOM 1685 C C . ARG A 1 215 ? -6.288 17.147 23.263 1.00 65.75 215 ARG A C 1
ATOM 1687 O O . ARG A 1 215 ? -5.570 17.644 22.395 1.00 65.75 215 ARG A O 1
ATOM 1694 N N . LEU A 1 216 ? -5.788 16.510 24.327 1.00 68.19 216 LEU A N 1
ATOM 1695 C CA . LEU A 1 216 ? -4.371 16.158 24.490 1.00 68.19 216 LEU A CA 1
ATOM 1696 C C . LEU A 1 216 ? -4.050 14.943 23.621 1.00 68.19 216 LEU A C 1
ATOM 1698 O O . LEU A 1 216 ? -4.246 13.795 24.016 1.00 68.19 216 LEU A O 1
ATOM 1702 N N . CYS A 1 217 ? -3.551 15.195 22.419 1.00 64.44 217 CYS A N 1
ATOM 1703 C CA . CYS A 1 217 ? -3.163 14.153 21.487 1.00 64.44 217 CYS A CA 1
ATOM 1704 C C . CYS A 1 217 ? -1.672 13.850 21.676 1.00 64.44 217 CYS A C 1
ATOM 1706 O O . CYS A 1 217 ? -0.826 14.390 20.958 1.00 64.44 217 CYS A O 1
ATOM 1708 N N . ARG A 1 218 ? -1.357 12.936 22.606 1.00 59.62 218 ARG A N 1
ATOM 1709 C CA . ARG A 1 218 ? 0.001 12.401 22.876 1.00 59.62 218 ARG A CA 1
ATOM 1710 C C . ARG A 1 218 ? 0.750 11.900 21.635 1.00 59.62 218 ARG A C 1
ATOM 1712 O O . ARG A 1 218 ? 1.967 11.767 21.643 1.00 59.62 218 ARG A O 1
ATOM 1719 N N . HIS A 1 219 ? 0.023 11.623 20.558 1.00 53.12 219 HIS A N 1
ATOM 1720 C CA . HIS A 1 219 ? 0.544 11.083 19.305 1.00 53.12 219 HIS A CA 1
ATOM 1721 C C . HIS A 1 219 ? 0.631 12.123 18.173 1.00 53.12 219 HIS A C 1
ATOM 1723 O O . HIS A 1 219 ? 0.937 11.780 17.035 1.00 53.12 219 HIS A O 1
ATOM 1729 N N . SER A 1 220 ? 0.379 13.406 18.461 1.00 47.97 220 SER A N 1
ATOM 1730 C CA . SER A 1 220 ? 0.197 14.448 17.437 1.00 47.97 220 SER A CA 1
ATOM 1731 C C . SER A 1 220 ? 1.477 15.080 16.879 1.00 47.97 220 SER A C 1
ATOM 1733 O O . SER A 1 220 ? 1.393 16.006 16.064 1.00 47.97 220 SER A O 1
ATOM 1735 N N . GLY A 1 221 ? 2.652 14.610 17.308 1.00 52.16 221 GLY A N 1
ATOM 1736 C CA . GLY A 1 221 ? 3.937 15.164 16.882 1.00 52.16 221 GLY A CA 1
ATOM 1737 C C . GLY A 1 221 ? 4.345 14.763 15.464 1.00 52.16 221 GLY A C 1
ATOM 1738 O O . GLY A 1 221 ? 4.925 15.571 14.746 1.00 52.16 221 GLY A O 1
ATOM 1739 N N . ASN A 1 222 ? 4.008 13.546 15.030 1.00 62.78 222 ASN A N 1
ATOM 1740 C CA . ASN A 1 222 ? 4.343 13.066 13.694 1.00 62.78 222 ASN A CA 1
ATOM 1741 C C . ASN A 1 222 ? 3.053 12.720 12.948 1.00 62.78 222 ASN A C 1
ATOM 1743 O O . ASN A 1 222 ? 2.293 11.855 13.384 1.00 62.78 222 ASN A O 1
ATOM 1747 N N . ALA A 1 223 ? 2.811 13.392 11.822 1.00 63.78 223 ALA A N 1
ATOM 1748 C CA . ALA A 1 223 ? 1.659 13.138 10.958 1.00 63.78 223 ALA A CA 1
ATOM 1749 C C . ALA A 1 223 ? 1.538 11.650 10.577 1.00 63.78 223 ALA A C 1
ATOM 1751 O O . ALA A 1 223 ? 0.428 11.137 10.496 1.00 63.78 223 ALA A O 1
ATOM 1752 N N . GLN A 1 224 ? 2.668 10.938 10.470 1.00 67.44 224 GLN A N 1
ATOM 1753 C CA . GLN A 1 224 ? 2.704 9.496 10.210 1.00 67.44 224 GLN A CA 1
ATOM 1754 C C . GLN A 1 224 ? 2.089 8.658 11.341 1.00 67.44 224 GLN A C 1
ATOM 1756 O O . GLN A 1 224 ? 1.583 7.568 11.095 1.00 67.44 224 GLN A O 1
ATOM 1761 N N . ILE A 1 225 ? 2.145 9.123 12.594 1.00 70.75 225 ILE A N 1
ATOM 1762 C CA . ILE A 1 225 ? 1.553 8.401 13.730 1.00 70.75 225 ILE A CA 1
ATOM 1763 C C . ILE A 1 225 ? 0.038 8.601 13.730 1.00 70.75 225 ILE A C 1
ATOM 1765 O O . ILE A 1 225 ? -0.693 7.629 13.874 1.00 70.75 225 ILE A O 1
ATOM 1769 N N . LEU A 1 226 ? -0.437 9.830 13.510 1.00 69.62 226 LEU A N 1
ATOM 1770 C CA . LEU A 1 226 ? -1.870 10.105 13.349 1.00 69.62 226 LEU A CA 1
ATOM 1771 C C . LEU A 1 226 ? -2.468 9.316 12.179 1.00 69.62 226 LEU A C 1
ATOM 1773 O O . LEU A 1 226 ? -3.554 8.761 12.312 1.00 69.62 226 LEU A O 1
ATOM 1777 N N . GLU A 1 227 ? -1.738 9.220 11.069 1.00 76.00 227 GLU A N 1
ATOM 1778 C CA . GLU A 1 227 ? -2.116 8.395 9.924 1.00 76.00 227 GLU A CA 1
ATOM 1779 C C . GLU A 1 227 ? -2.237 6.918 10.315 1.00 76.00 227 GLU A C 1
ATOM 1781 O O . GLU A 1 227 ? -3.283 6.314 10.094 1.00 76.00 227 GLU A O 1
ATOM 1786 N N . LYS A 1 228 ? -1.220 6.347 10.975 1.00 81.75 228 LYS A N 1
ATOM 1787 C CA . LYS A 1 228 ? -1.269 4.958 11.459 1.00 81.75 228 LYS A CA 1
ATOM 1788 C C . LYS A 1 228 ? -2.443 4.706 12.401 1.00 81.75 228 LYS A C 1
ATOM 1790 O O . LYS A 1 228 ? -3.134 3.707 12.232 1.00 81.75 228 LYS A O 1
ATOM 1795 N N . VAL A 1 229 ? -2.698 5.616 13.342 1.00 80.25 229 VAL A N 1
ATOM 1796 C CA . VAL A 1 229 ? -3.840 5.513 14.261 1.00 80.25 229 VAL A CA 1
ATOM 1797 C C . VAL A 1 229 ? -5.158 5.557 13.484 1.00 80.25 229 VAL A C 1
ATOM 1799 O O . VAL A 1 229 ? -6.014 4.708 13.700 1.00 80.25 229 VAL A O 1
ATOM 1802 N N . GLY A 1 230 ? -5.313 6.475 12.525 1.00 82.75 230 GLY A N 1
ATOM 1803 C CA . GLY A 1 230 ? -6.506 6.539 11.675 1.00 82.75 230 GLY A CA 1
ATOM 1804 C C . GLY A 1 230 ? -6.735 5.260 10.861 1.00 82.75 230 GLY A C 1
ATOM 1805 O O . GLY A 1 230 ? -7.868 4.787 10.753 1.00 82.75 230 GLY A O 1
ATOM 1806 N N . ILE A 1 231 ? -5.662 4.656 10.343 1.00 86.50 231 ILE A N 1
ATOM 1807 C CA . ILE A 1 231 ? -5.705 3.364 9.643 1.00 86.50 231 ILE A CA 1
ATOM 1808 C C . ILE A 1 231 ? -6.135 2.243 10.599 1.00 86.50 231 ILE A C 1
ATOM 1810 O O . ILE A 1 231 ? -6.980 1.421 10.246 1.00 86.50 231 ILE A O 1
ATOM 1814 N N . GLU A 1 232 ? -5.578 2.191 11.809 1.00 85.19 232 GLU A N 1
ATOM 1815 C CA . GLU A 1 232 ? -5.932 1.182 12.812 1.00 85.19 232 GLU A CA 1
ATOM 1816 C C . GLU A 1 232 ? -7.390 1.301 13.271 1.00 85.19 232 GLU A C 1
ATOM 1818 O O . GLU A 1 232 ? -8.091 0.290 13.326 1.00 85.19 232 GLU A O 1
ATOM 1823 N N . GLU A 1 233 ? -7.884 2.515 13.522 1.00 86.50 233 GLU A N 1
ATOM 1824 C CA . GLU A 1 233 ? -9.296 2.746 13.853 1.00 86.50 233 GLU A CA 1
ATOM 1825 C C . GLU A 1 233 ? -10.222 2.359 12.690 1.00 86.50 233 GLU A C 1
ATOM 1827 O O . GLU A 1 233 ? -11.226 1.675 12.889 1.00 86.50 233 GLU A O 1
ATOM 1832 N N . THR A 1 234 ? -9.844 2.686 11.451 1.00 90.88 234 THR A N 1
ATOM 1833 C CA . THR A 1 234 ? -10.582 2.256 10.251 1.00 90.88 234 THR A CA 1
ATOM 1834 C C . THR A 1 234 ? -10.678 0.730 10.172 1.00 90.88 234 THR A C 1
ATOM 1836 O O . THR A 1 234 ? -11.751 0.184 9.913 1.00 90.88 234 THR A O 1
ATOM 1839 N N . LYS A 1 235 ? -9.587 0.010 10.458 1.00 90.25 235 LYS A N 1
ATOM 1840 C CA . LYS A 1 235 ? -9.590 -1.462 10.482 1.00 90.25 235 LYS A CA 1
ATOM 1841 C C . LYS A 1 235 ? -10.540 -2.030 11.538 1.00 90.25 235 LYS A C 1
ATOM 1843 O O . LYS A 1 235 ? -11.156 -3.069 11.292 1.00 90.25 235 LYS A O 1
ATOM 1848 N N . LYS A 1 236 ? -10.698 -1.367 12.691 1.00 90.00 236 LYS A N 1
ATOM 1849 C CA . LYS A 1 236 ? -11.692 -1.770 13.702 1.00 90.00 236 LYS A CA 1
ATOM 1850 C C . LYS A 1 236 ? -13.117 -1.642 13.158 1.00 90.00 236 LYS A C 1
ATOM 1852 O O . LYS A 1 236 ? -13.894 -2.582 13.318 1.00 90.00 236 LYS A O 1
ATOM 1857 N N . ILE A 1 237 ? -13.427 -0.545 12.460 1.00 93.50 237 ILE A N 1
ATOM 1858 C CA . ILE A 1 237 ? -14.731 -0.333 11.804 1.00 93.50 237 ILE A CA 1
ATOM 1859 C C . ILE A 1 237 ? -14.995 -1.434 10.773 1.00 93.50 237 ILE A C 1
ATOM 1861 O O . ILE A 1 237 ? -16.042 -2.074 10.815 1.00 93.50 237 ILE A O 1
ATOM 1865 N N . VAL A 1 238 ? -14.031 -1.719 9.894 1.00 95.69 238 VAL A N 1
ATOM 1866 C CA . VAL A 1 238 ? -14.149 -2.788 8.886 1.00 95.69 238 VAL A CA 1
ATOM 1867 C C . VAL A 1 238 ? -14.414 -4.139 9.545 1.00 95.69 238 VAL A C 1
ATOM 1869 O O . VAL A 1 238 ? -15.295 -4.878 9.112 1.00 95.69 238 VAL A O 1
ATOM 1872 N N . LYS A 1 239 ? -13.708 -4.460 10.636 1.00 91.88 239 LYS A N 1
ATOM 1873 C CA . LYS A 1 239 ? -13.933 -5.712 11.368 1.00 91.88 239 LYS A CA 1
ATOM 1874 C C . LYS A 1 239 ? -15.347 -5.782 11.956 1.00 91.88 239 LYS A C 1
ATOM 1876 O O . LYS A 1 239 ? -15.973 -6.836 11.871 1.00 91.88 239 LYS A O 1
ATOM 1881 N N . GLN A 1 240 ? -15.877 -4.682 12.495 1.00 93.69 240 GLN A N 1
ATOM 1882 C CA . GLN A 1 240 ? -17.268 -4.618 12.961 1.00 93.69 240 GLN A CA 1
ATOM 1883 C C . GLN A 1 240 ? -18.276 -4.773 11.815 1.00 93.69 240 GLN A C 1
ATOM 1885 O O . GLN A 1 240 ? -19.226 -5.542 11.950 1.00 93.69 240 GLN A O 1
ATOM 1890 N N . LEU A 1 241 ? -18.050 -4.117 10.673 1.00 95.88 241 LEU A N 1
ATOM 1891 C CA . LEU A 1 241 ? -18.887 -4.271 9.479 1.00 95.88 241 LEU A CA 1
ATOM 1892 C C . LEU A 1 241 ? -18.897 -5.720 8.978 1.00 95.88 241 LEU A C 1
ATOM 1894 O O . LEU A 1 241 ? -19.962 -6.247 8.671 1.00 95.88 241 LEU A O 1
ATOM 1898 N N . SER A 1 242 ? -17.751 -6.406 8.988 1.00 94.88 242 SER A N 1
ATOM 1899 C CA . SER A 1 242 ? -17.670 -7.836 8.665 1.00 94.88 242 SER A CA 1
ATOM 1900 C C . SER A 1 242 ? -18.452 -8.716 9.642 1.00 94.88 242 SER A C 1
ATOM 1902 O O . SER A 1 242 ? -19.120 -9.654 9.215 1.00 94.88 242 SER A O 1
ATOM 1904 N N . LEU A 1 243 ? -18.426 -8.418 10.946 1.00 90.19 243 LEU A N 1
ATOM 1905 C CA . LEU A 1 243 ? -19.246 -9.143 11.927 1.00 90.19 243 LEU A CA 1
ATOM 1906 C C . LEU A 1 243 ? -20.745 -8.941 11.668 1.00 90.19 243 LEU A C 1
ATOM 1908 O O . LEU A 1 243 ? -21.513 -9.900 11.731 1.00 90.19 243 LEU A O 1
ATOM 1912 N N . ILE A 1 244 ? -21.159 -7.712 11.349 1.00 93.12 244 ILE A N 1
ATOM 1913 C CA . ILE A 1 244 ? -22.547 -7.379 11.006 1.00 93.12 244 ILE A CA 1
ATOM 1914 C C . ILE A 1 244 ? -22.966 -8.091 9.713 1.00 93.12 244 ILE A C 1
ATOM 1916 O O . ILE A 1 244 ? -24.040 -8.691 9.673 1.00 93.12 244 ILE A O 1
ATOM 1920 N N . HIS A 1 245 ? -22.109 -8.083 8.689 1.00 95.75 245 HIS A N 1
ATOM 1921 C CA . HIS A 1 245 ? -22.319 -8.814 7.442 1.00 95.75 245 HIS A CA 1
ATOM 1922 C C . HIS A 1 245 ? -22.543 -10.305 7.702 1.00 95.75 245 HIS A C 1
ATOM 1924 O O . HIS A 1 245 ? -23.567 -10.852 7.305 1.00 95.75 245 HIS A O 1
ATOM 1930 N N . ASN A 1 246 ? -21.644 -10.946 8.449 1.00 92.75 246 ASN A N 1
ATOM 1931 C CA . ASN A 1 246 ? -21.734 -12.377 8.735 1.00 92.75 246 ASN A CA 1
ATOM 1932 C C . ASN A 1 246 ? -22.971 -12.737 9.568 1.00 92.75 246 ASN A C 1
ATOM 1934 O O . ASN A 1 246 ? -23.550 -13.804 9.387 1.00 92.75 246 ASN A O 1
ATOM 1938 N N . LYS A 1 247 ? -23.375 -11.863 10.497 1.00 92.75 247 LYS A N 1
ATOM 1939 C CA . LYS A 1 247 ? -24.484 -12.137 11.417 1.00 92.75 247 LYS A CA 1
ATOM 1940 C C . LYS A 1 247 ? -25.859 -11.861 10.812 1.00 92.75 247 LYS A C 1
ATOM 1942 O O . LYS A 1 247 ? -26.816 -12.551 11.149 1.00 92.75 247 LYS A O 1
ATOM 1947 N N . PHE A 1 248 ? -25.969 -10.838 9.972 1.00 95.69 248 PHE A N 1
ATOM 1948 C CA . PHE A 1 248 ? -27.258 -10.324 9.502 1.00 95.69 248 PHE A CA 1
ATOM 1949 C C . PHE A 1 248 ? -27.396 -10.307 7.974 1.00 95.69 248 PHE A C 1
ATOM 1951 O O . PHE A 1 248 ? -28.462 -9.975 7.469 1.00 95.69 248 PHE A O 1
ATOM 1958 N N . GLY A 1 249 ? -26.340 -10.639 7.229 1.00 92.62 249 GLY A N 1
ATOM 1959 C CA . GLY A 1 249 ? -26.340 -10.638 5.765 1.00 92.62 249 GLY A CA 1
ATOM 1960 C C . GLY A 1 249 ? -26.243 -9.249 5.125 1.00 92.62 249 GLY A C 1
ATOM 1961 O O . GLY A 1 249 ? -26.460 -9.124 3.921 1.00 92.62 249 GLY A O 1
ATOM 1962 N N . PHE A 1 250 ? -25.923 -8.193 5.884 1.00 94.19 250 PHE A N 1
ATOM 1963 C CA . PHE A 1 250 ? -25.774 -6.845 5.324 1.00 94.19 250 PHE A CA 1
ATOM 1964 C C . PHE A 1 250 ? -24.546 -6.750 4.426 1.00 94.19 250 PHE A C 1
ATOM 1966 O O . PHE A 1 250 ? -23.436 -7.032 4.866 1.00 94.19 250 PHE A O 1
ATOM 1973 N N . GLN A 1 251 ? -24.725 -6.311 3.185 1.00 95.69 251 GLN A N 1
ATOM 1974 C CA . GLN A 1 251 ? -23.607 -5.993 2.301 1.00 95.69 251 GLN A CA 1
ATOM 1975 C C . GLN A 1 251 ? -23.095 -4.579 2.594 1.00 95.69 251 GLN A C 1
ATOM 1977 O O . GLN A 1 251 ? -23.896 -3.669 2.810 1.00 95.69 251 GLN A O 1
ATOM 1982 N N . TYR A 1 252 ? -21.778 -4.382 2.586 1.00 95.81 252 TYR A N 1
ATOM 1983 C CA . TYR A 1 252 ? -21.162 -3.072 2.762 1.00 95.81 252 TYR A CA 1
ATOM 1984 C C . TYR A 1 252 ? -20.072 -2.814 1.725 1.00 95.81 252 TYR A C 1
ATOM 1986 O O . TYR A 1 252 ? -19.421 -3.732 1.224 1.00 95.81 252 TYR A O 1
ATOM 1994 N N . HIS A 1 253 ? -19.869 -1.529 1.448 1.00 94.69 253 HIS A N 1
ATOM 1995 C CA . HIS A 1 253 ? -18.780 -1.011 0.640 1.00 94.69 253 HIS A CA 1
ATOM 1996 C C . HIS A 1 253 ? -18.287 0.284 1.289 1.00 94.69 253 HIS A C 1
ATOM 1998 O O . HIS A 1 253 ? -19.056 1.230 1.462 1.00 94.69 253 HIS A O 1
ATOM 2004 N N . LEU A 1 254 ? -17.029 0.304 1.710 1.00 94.75 254 LEU A N 1
ATOM 2005 C CA . LEU A 1 254 ? -16.412 1.386 2.460 1.00 94.75 254 LEU A CA 1
ATOM 2006 C C . LEU A 1 254 ? -15.178 1.876 1.704 1.00 94.75 254 LEU A C 1
ATOM 2008 O O . LEU A 1 254 ? -14.186 1.159 1.576 1.00 94.75 254 LEU A O 1
ATOM 2012 N N . LEU A 1 255 ? -15.243 3.124 1.249 1.00 92.94 255 LEU A N 1
ATOM 2013 C CA . LEU A 1 255 ? -14.125 3.842 0.647 1.00 92.94 255 LEU A CA 1
ATOM 2014 C C . LEU A 1 255 ? -13.511 4.756 1.700 1.00 92.94 255 LEU A C 1
ATOM 2016 O O . LEU A 1 255 ? -14.217 5.547 2.328 1.00 92.94 255 LEU A O 1
ATOM 2020 N N . VAL A 1 256 ? -12.198 4.660 1.888 1.00 91.75 256 VAL A N 1
ATOM 2021 C CA . VAL A 1 256 ? -11.480 5.472 2.870 1.00 91.75 256 VAL A CA 1
ATOM 2022 C C . VAL A 1 256 ? -10.360 6.215 2.175 1.00 91.75 256 VAL A C 1
ATOM 2024 O O . VAL A 1 256 ? -9.563 5.625 1.451 1.00 91.75 256 VAL A O 1
ATOM 2027 N N . ALA A 1 257 ? -10.298 7.521 2.410 1.00 89.44 257 ALA A N 1
ATOM 2028 C CA . ALA A 1 257 ? -9.234 8.377 1.919 1.00 89.44 257 ALA A CA 1
ATOM 2029 C C . ALA A 1 257 ? -8.819 9.355 3.019 1.00 89.44 257 ALA A C 1
ATOM 2031 O O . ALA A 1 257 ? -9.663 9.989 3.651 1.00 89.44 257 ALA A O 1
ATOM 2032 N N . VAL A 1 258 ? -7.513 9.489 3.233 1.00 84.25 258 VAL A N 1
ATOM 2033 C CA . VAL A 1 258 ? -6.928 10.459 4.160 1.00 84.25 258 VAL A CA 1
ATOM 2034 C C . VAL A 1 258 ? -5.945 11.320 3.389 1.00 84.25 258 VAL A C 1
ATOM 2036 O O . VAL A 1 258 ? -5.034 10.819 2.730 1.00 84.25 258 VAL A O 1
ATOM 2039 N N . TRP A 1 259 ? -6.105 12.634 3.491 1.00 80.69 259 TRP A N 1
ATOM 2040 C CA . TRP A 1 259 ? -5.211 13.597 2.866 1.00 80.69 259 TRP A CA 1
ATOM 2041 C C . TRP A 1 259 ? -4.795 14.657 3.876 1.00 80.69 259 TRP A C 1
ATOM 2043 O O . TRP A 1 259 ? -5.593 15.096 4.703 1.00 80.69 259 TRP A O 1
ATOM 2053 N N . ASN A 1 260 ? -3.528 15.057 3.809 1.00 78.00 260 ASN A N 1
ATOM 2054 C CA . ASN A 1 260 ? -3.017 16.164 4.599 1.00 78.00 260 ASN A CA 1
ATOM 2055 C C . ASN A 1 260 ? -2.904 17.397 3.693 1.00 78.00 260 ASN A C 1
ATOM 2057 O O . ASN A 1 260 ? -2.050 17.391 2.797 1.00 78.00 260 ASN A O 1
ATOM 2061 N N . PRO A 1 261 ? -3.691 18.461 3.944 1.00 73.31 261 PRO A N 1
ATOM 2062 C CA . PRO A 1 261 ? -3.696 19.654 3.102 1.00 73.31 261 PRO A CA 1
ATOM 2063 C C . PRO A 1 261 ? -2.358 20.392 3.072 1.00 73.31 261 PRO A C 1
ATOM 2065 O O . PRO A 1 261 ? -2.085 21.142 2.143 1.00 73.31 261 PRO A O 1
ATOM 2068 N N . ASN A 1 262 ? -1.492 20.147 4.057 1.00 75.06 262 ASN A N 1
ATOM 2069 C CA . ASN A 1 262 ? -0.164 20.752 4.124 1.00 75.06 262 ASN A CA 1
ATOM 2070 C C . ASN A 1 262 ? 0.883 20.011 3.278 1.00 75.06 262 ASN A C 1
ATOM 2072 O O . ASN A 1 262 ? 2.048 20.402 3.265 1.00 75.06 262 ASN A O 1
ATOM 2076 N N . THR A 1 263 ? 0.512 18.917 2.606 1.00 69.88 263 THR A N 1
ATOM 2077 C CA . THR A 1 263 ? 1.431 18.162 1.748 1.00 69.88 263 THR A CA 1
ATOM 2078 C C . THR A 1 263 ? 1.237 18.557 0.290 1.00 69.88 263 THR A C 1
ATOM 2080 O O . THR A 1 263 ? 0.117 18.646 -0.200 1.00 69.88 263 THR A O 1
ATOM 2083 N N . SER A 1 264 ? 2.336 18.738 -0.446 1.00 69.19 264 SER A N 1
ATOM 2084 C CA . SER A 1 264 ? 2.308 18.932 -1.905 1.00 69.19 264 SER A CA 1
ATOM 2085 C C . SER A 1 264 ? 2.027 17.633 -2.673 1.00 69.19 264 SER A C 1
ATOM 2087 O O . SER A 1 264 ? 2.095 17.599 -3.905 1.00 69.19 264 SER A O 1
ATOM 2089 N N . MET A 1 265 ? 1.733 16.540 -1.958 1.00 68.12 265 MET A N 1
ATOM 2090 C CA . MET A 1 265 ? 1.428 15.257 -2.565 1.00 68.12 265 MET A CA 1
ATOM 2091 C C . MET A 1 265 ? 0.049 15.313 -3.211 1.00 68.12 265 MET A C 1
ATOM 2093 O O . MET A 1 265 ? -0.956 15.687 -2.614 1.00 68.12 265 MET A O 1
ATOM 2097 N N . THR A 1 266 ? 0.025 14.903 -4.469 1.00 60.28 266 THR A N 1
ATOM 2098 C CA . THR A 1 266 ? -1.169 14.887 -5.315 1.00 60.28 266 THR A CA 1
ATOM 2099 C C . THR A 1 266 ? -1.987 13.602 -5.174 1.00 60.28 266 THR A C 1
ATOM 2101 O O . THR A 1 266 ? -2.950 13.403 -5.908 1.00 60.28 266 THR A O 1
ATOM 2104 N N . ARG A 1 267 ? -1.588 12.704 -4.269 1.00 65.81 267 ARG A N 1
ATOM 2105 C CA . ARG A 1 267 ? -2.326 11.494 -3.898 1.00 65.81 267 ARG A CA 1
ATOM 2106 C C . ARG A 1 267 ? -2.653 11.555 -2.412 1.00 65.81 267 ARG A C 1
ATOM 2108 O O . ARG A 1 267 ? -1.885 12.135 -1.644 1.00 65.81 267 ARG A O 1
ATOM 2115 N N . ALA A 1 268 ? -3.777 10.950 -2.032 1.00 68.06 268 ALA A N 1
ATOM 2116 C CA . ALA A 1 268 ? -4.101 10.707 -0.633 1.00 68.06 268 ALA A CA 1
ATOM 2117 C C . ALA A 1 268 ? -2.941 9.951 0.041 1.00 68.06 268 ALA A C 1
ATOM 2119 O O . ALA A 1 268 ? -2.304 9.104 -0.589 1.00 68.06 268 ALA A O 1
ATOM 2120 N N . LEU A 1 269 ? -2.657 10.290 1.300 1.00 75.56 269 LEU A N 1
ATOM 2121 C CA . LEU A 1 269 ? -1.633 9.616 2.104 1.00 75.56 269 LEU A CA 1
ATOM 2122 C C . LEU A 1 269 ? -2.007 8.147 2.308 1.00 75.56 269 LEU A C 1
ATOM 2124 O O . LEU A 1 269 ? -1.194 7.250 2.106 1.00 75.56 269 LEU A O 1
ATOM 2128 N N . TYR A 1 270 ? -3.290 7.927 2.581 1.00 82.12 270 TYR A N 1
ATOM 2129 C CA . TYR A 1 270 ? -3.896 6.617 2.701 1.00 82.12 270 TYR A CA 1
ATOM 2130 C C . TYR A 1 270 ? -5.161 6.571 1.850 1.00 82.12 270 TYR A C 1
ATOM 2132 O O . TYR A 1 270 ? -6.006 7.463 1.940 1.00 82.12 270 TYR A O 1
ATOM 2140 N N . GLN A 1 271 ? -5.276 5.537 1.023 1.00 87.12 271 GLN A N 1
ATOM 2141 C CA . GLN A 1 271 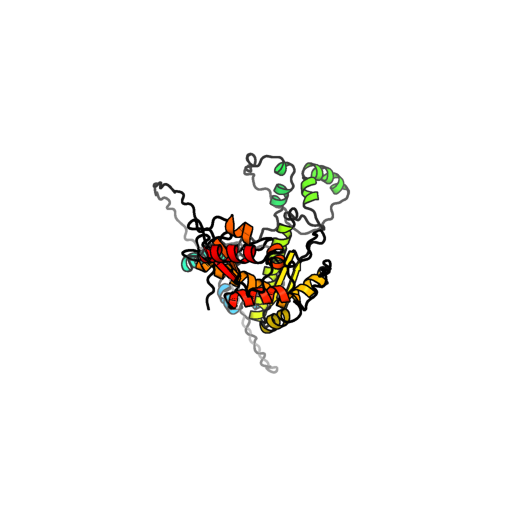? -6.494 5.198 0.301 1.00 87.12 271 GLN A CA 1
ATOM 2142 C C . GLN A 1 271 ? -6.686 3.688 0.403 1.00 87.12 271 GLN A C 1
ATOM 2144 O O . GLN A 1 271 ? -5.748 2.939 0.127 1.00 87.12 271 GLN A O 1
ATOM 2149 N N . ASP A 1 272 ? -7.868 3.251 0.810 1.00 91.50 272 ASP A N 1
ATOM 2150 C CA . ASP A 1 272 ? -8.188 1.829 0.874 1.00 91.50 272 ASP A CA 1
ATOM 2151 C C . ASP A 1 272 ? -9.678 1.605 0.612 1.00 91.50 272 ASP A C 1
ATOM 2153 O O . ASP A 1 272 ? -10.509 2.502 0.797 1.00 91.50 272 ASP A O 1
ATOM 2157 N N . GLU A 1 273 ? -9.998 0.406 0.150 1.00 93.06 273 GLU A N 1
ATOM 2158 C CA . GLU A 1 273 ? -11.341 -0.004 -0.242 1.00 93.06 273 GLU A CA 1
ATOM 2159 C C . GLU A 1 273 ? -11.672 -1.331 0.436 1.00 93.06 273 GLU A C 1
ATOM 2161 O O . GLU A 1 273 ? -10.975 -2.330 0.262 1.00 93.06 273 GLU A O 1
ATOM 2166 N N . PHE A 1 274 ? -12.764 -1.345 1.197 1.00 95.00 274 PHE A N 1
ATOM 2167 C CA . PHE A 1 274 ? -13.250 -2.531 1.890 1.00 95.00 274 PHE A CA 1
ATOM 2168 C C . PHE A 1 274 ? -14.659 -2.852 1.414 1.00 95.00 274 PHE A C 1
ATOM 2170 O O . PHE A 1 274 ? -15.542 -2.000 1.450 1.00 95.00 274 PHE A O 1
ATOM 2177 N N . THR A 1 275 ? -14.899 -4.087 0.994 1.00 95.88 275 THR A N 1
ATOM 2178 C CA . THR A 1 275 ? -16.211 -4.521 0.508 1.00 95.88 275 THR A CA 1
ATOM 2179 C C . THR A 1 275 ? -16.503 -5.935 0.978 1.00 95.88 275 THR A C 1
ATOM 2181 O O . THR A 1 275 ? -15.593 -6.758 1.068 1.00 95.88 275 THR A O 1
ATOM 2184 N N . SER A 1 276 ? -17.770 -6.233 1.256 1.00 96.75 276 SER A N 1
ATOM 2185 C CA . SER A 1 276 ? -18.242 -7.611 1.451 1.00 96.75 276 SER A CA 1
ATOM 2186 C C . SER A 1 276 ? -18.743 -8.257 0.153 1.00 96.75 276 SER A C 1
ATOM 2188 O O . SER A 1 276 ? -19.067 -9.441 0.142 1.00 96.75 276 SER A O 1
ATOM 2190 N N . CYS A 1 277 ? -18.821 -7.493 -0.943 1.00 95.50 277 CYS A N 1
ATOM 2191 C CA . CYS A 1 277 ? -19.329 -7.947 -2.235 1.00 95.50 277 CYS A CA 1
ATOM 2192 C C . CYS A 1 277 ? -18.261 -7.790 -3.327 1.00 95.50 277 CYS A C 1
ATOM 2194 O O . CYS A 1 277 ? -17.931 -6.665 -3.714 1.00 95.50 277 CYS A O 1
ATOM 2196 N N . GLU A 1 278 ? -17.746 -8.915 -3.838 1.00 92.75 278 GLU A N 1
ATOM 2197 C CA . GLU A 1 278 ? -16.688 -8.924 -4.864 1.00 92.75 278 GLU A CA 1
ATOM 2198 C C . GLU A 1 278 ? -17.176 -8.337 -6.192 1.00 92.75 278 GLU A C 1
ATOM 2200 O O . GLU A 1 278 ? -16.464 -7.561 -6.819 1.00 92.75 278 GLU A O 1
ATOM 2205 N N . HIS A 1 279 ? -18.425 -8.614 -6.577 1.00 91.56 279 HIS A N 1
ATOM 2206 C CA . HIS A 1 279 ? -19.010 -8.063 -7.802 1.00 91.56 279 HIS A CA 1
ATOM 2207 C C . HIS A 1 279 ? -19.012 -6.523 -7.801 1.00 91.56 279 HIS A C 1
ATOM 2209 O O . HIS A 1 279 ? -18.702 -5.885 -8.806 1.00 91.56 279 HIS A O 1
ATOM 2215 N N . TRP A 1 280 ? -19.293 -5.912 -6.644 1.00 86.88 280 TRP A N 1
ATOM 2216 C CA . TRP A 1 280 ? -19.184 -4.462 -6.475 1.00 86.88 280 TRP A CA 1
ATOM 2217 C C . TRP A 1 280 ? -17.736 -3.970 -6.532 1.00 86.88 280 TRP A C 1
ATOM 2219 O O . TRP A 1 280 ? -17.497 -2.900 -7.087 1.00 86.88 280 TRP A O 1
ATOM 2229 N N . ALA A 1 281 ? -16.775 -4.737 -6.008 1.00 88.25 281 ALA A N 1
ATOM 2230 C CA . ALA A 1 281 ? -15.348 -4.417 -6.121 1.00 88.25 281 ALA A CA 1
ATOM 2231 C C . ALA A 1 281 ? -14.888 -4.417 -7.586 1.00 88.25 281 ALA A C 1
ATOM 2233 O O . ALA A 1 281 ? -14.195 -3.500 -8.023 1.00 88.25 281 ALA A O 1
ATOM 2234 N N . GLU A 1 282 ? -15.285 -5.421 -8.369 1.00 88.50 282 GLU A N 1
ATOM 2235 C CA . GLU A 1 282 ? -14.988 -5.483 -9.804 1.00 88.50 282 GLU A CA 1
ATOM 2236 C C . GLU A 1 282 ? -15.566 -4.271 -10.539 1.00 88.50 282 GLU A C 1
ATOM 2238 O O . GLU A 1 282 ? -14.847 -3.595 -11.280 1.00 88.50 282 GLU A O 1
ATOM 2243 N N . HIS A 1 283 ? -16.830 -3.931 -10.265 1.00 84.81 283 HIS A N 1
ATOM 2244 C CA . HIS A 1 283 ? -17.474 -2.753 -10.837 1.00 84.81 283 HIS A CA 1
ATOM 2245 C C . HIS A 1 283 ? -16.738 -1.454 -10.455 1.00 84.81 283 HIS A C 1
ATOM 2247 O O . HIS A 1 283 ? -16.378 -0.671 -11.337 1.00 84.81 283 HIS A O 1
ATOM 2253 N N . ALA A 1 284 ? -16.430 -1.256 -9.168 1.00 83.94 284 ALA A N 1
ATOM 2254 C CA . ALA A 1 284 ? -15.730 -0.076 -8.645 1.00 83.94 284 ALA A CA 1
ATOM 2255 C C . ALA A 1 284 ? -14.307 0.099 -9.211 1.00 83.94 284 ALA A C 1
ATOM 2257 O O . ALA A 1 284 ? -13.836 1.233 -9.370 1.00 83.94 284 ALA A O 1
ATOM 2258 N N . ARG A 1 285 ? -13.633 -1.012 -9.544 1.00 82.50 285 ARG A N 1
ATOM 2259 C CA . ARG A 1 285 ? -12.320 -1.027 -10.209 1.00 82.50 285 ARG A CA 1
ATOM 2260 C C . ARG A 1 285 ? -12.412 -0.797 -11.722 1.00 82.50 285 ARG A C 1
ATOM 2262 O O . ARG A 1 285 ? -11.458 -0.278 -12.298 1.00 82.50 285 ARG A O 1
ATOM 2269 N N . SER A 1 286 ? -13.510 -1.212 -12.360 1.00 80.31 286 SER A N 1
ATOM 2270 C CA . SER A 1 286 ? -13.714 -1.107 -13.815 1.00 80.31 286 SER A CA 1
ATOM 2271 C C . SER A 1 286 ? -14.174 0.282 -14.272 1.00 80.31 286 SER A C 1
ATOM 2273 O O . SER A 1 286 ? -13.756 0.756 -15.330 1.00 80.31 286 SER A O 1
ATOM 2275 N N . GLU A 1 287 ? -14.978 0.970 -13.459 1.00 72.31 287 GLU A N 1
ATOM 2276 C CA . GLU A 1 287 ? -15.246 2.394 -13.632 1.00 72.31 287 GLU A CA 1
ATOM 2277 C C . GLU A 1 287 ? -13.974 3.207 -13.337 1.00 72.31 287 GLU A C 1
ATOM 2279 O O . GLU A 1 287 ? -13.136 2.761 -12.555 1.00 72.31 287 GLU A O 1
ATOM 2284 N N . PRO A 1 288 ? -13.784 4.401 -13.935 1.00 67.62 288 PRO A N 1
ATOM 2285 C CA . PRO A 1 288 ? -12.632 5.271 -13.672 1.00 67.62 288 PRO A CA 1
ATOM 2286 C C . PRO A 1 288 ? -12.374 5.412 -12.165 1.00 67.62 288 PRO A C 1
ATOM 2288 O O . PRO A 1 288 ? -13.077 6.177 -11.509 1.00 67.62 288 PRO A O 1
ATOM 2291 N N . HIS A 1 289 ? -11.381 4.649 -11.673 1.00 76.31 289 HIS A N 1
ATOM 2292 C CA . HIS A 1 289 ? -11.108 4.306 -10.271 1.00 76.31 289 HIS A CA 1
ATOM 2293 C C . HIS A 1 289 ? -12.011 5.041 -9.275 1.00 76.31 289 HIS A C 1
ATOM 2295 O O . HIS A 1 289 ? -11.704 6.170 -8.875 1.00 76.31 289 HIS A O 1
ATOM 2301 N N . LEU A 1 290 ? -13.117 4.406 -8.866 1.00 83.69 290 LEU A N 1
ATOM 2302 C CA . LEU A 1 290 ? -14.085 5.009 -7.944 1.00 83.69 290 LEU A CA 1
ATOM 2303 C C . LEU A 1 290 ? -13.396 5.536 -6.676 1.00 83.69 290 LEU A C 1
ATOM 2305 O O . LEU A 1 290 ? -13.675 6.655 -6.252 1.00 83.69 290 LEU A O 1
ATOM 2309 N N . LEU A 1 291 ? -12.423 4.788 -6.143 1.00 83.25 291 LEU A N 1
ATOM 2310 C CA . LEU A 1 291 ? -11.589 5.208 -5.016 1.00 83.25 291 LEU A CA 1
ATOM 2311 C C . LEU A 1 291 ? -10.765 6.476 -5.313 1.00 83.25 291 LEU A C 1
ATOM 2313 O O . LEU A 1 291 ? -10.726 7.380 -4.484 1.00 83.25 291 LEU A O 1
ATOM 2317 N N . GLU A 1 292 ? -10.147 6.593 -6.497 1.00 82.81 292 GLU A N 1
ATOM 2318 C CA . GLU A 1 292 ? -9.398 7.799 -6.904 1.00 82.81 292 GLU A CA 1
ATOM 2319 C C . GLU A 1 292 ? -10.345 9.003 -7.018 1.00 82.81 292 GLU A C 1
ATOM 2321 O O . GLU A 1 292 ? -10.024 10.100 -6.558 1.00 82.81 292 GLU A O 1
ATOM 2326 N N . ARG A 1 293 ? -11.540 8.815 -7.596 1.00 84.69 293 ARG A N 1
ATOM 2327 C CA . ARG A 1 293 ? -12.565 9.868 -7.686 1.00 84.69 293 ARG A CA 1
ATOM 2328 C C . ARG A 1 293 ? -13.070 10.289 -6.314 1.00 84.69 293 ARG A C 1
ATOM 2330 O O . ARG A 1 293 ? -13.109 11.488 -6.039 1.00 84.69 293 ARG A O 1
ATOM 2337 N N . PHE A 1 294 ? -13.415 9.323 -5.468 1.00 87.06 294 PHE A N 1
ATOM 2338 C CA . PHE A 1 294 ? -13.862 9.549 -4.102 1.00 87.06 294 PHE A CA 1
ATOM 2339 C C . PHE A 1 294 ? -12.801 10.295 -3.301 1.00 87.06 294 PHE A C 1
ATOM 2341 O O . PHE A 1 294 ? -13.114 11.315 -2.695 1.00 87.06 294 PHE A O 1
ATOM 2348 N N . ALA A 1 295 ? -11.542 9.852 -3.346 1.00 84.88 295 ALA A N 1
ATOM 2349 C CA . ALA A 1 295 ? -10.445 10.516 -2.657 1.00 84.88 295 ALA A CA 1
ATOM 2350 C C . ALA A 1 295 ? -10.301 11.966 -3.131 1.00 84.88 295 ALA A C 1
ATOM 2352 O O . ALA A 1 295 ? -10.289 12.878 -2.311 1.00 84.88 295 ALA A O 1
ATOM 2353 N N . ASN A 1 296 ? -10.285 12.207 -4.445 1.00 82.44 296 ASN A N 1
ATOM 2354 C CA . ASN A 1 296 ? -10.157 13.558 -4.996 1.00 82.44 296 ASN A CA 1
ATOM 2355 C C . ASN A 1 296 ? -11.339 14.473 -4.629 1.00 82.44 296 ASN A C 1
ATOM 2357 O O . ASN A 1 296 ? -11.131 15.647 -4.331 1.00 82.44 296 ASN A O 1
ATOM 2361 N N . GLN A 1 297 ? -12.575 13.962 -4.660 1.00 85.00 297 GLN A N 1
ATOM 2362 C CA . GLN A 1 297 ? -13.770 14.752 -4.344 1.00 85.00 297 GLN A CA 1
ATOM 2363 C C . GLN A 1 297 ? -13.921 15.012 -2.843 1.00 85.00 297 GLN A C 1
ATOM 2365 O O . GLN A 1 297 ? -14.196 16.143 -2.453 1.00 85.00 297 GLN A O 1
ATOM 2370 N N . SER A 1 298 ? -13.725 13.990 -2.008 1.00 82.88 298 SER A N 1
ATOM 2371 C CA . SER A 1 298 ? -13.928 14.088 -0.557 1.00 82.88 298 SER A CA 1
ATOM 2372 C C . SER A 1 298 ? -12.834 14.899 0.134 1.00 82.88 298 SER A C 1
ATOM 2374 O O . SER A 1 298 ? -13.122 15.665 1.047 1.00 82.88 298 SER A O 1
ATOM 2376 N N . THR A 1 299 ? -11.586 14.781 -0.326 1.00 81.19 299 THR A N 1
ATOM 2377 C CA . THR A 1 299 ? -10.454 15.499 0.278 1.00 81.19 299 THR A CA 1
ATOM 2378 C C . THR A 1 299 ? -10.217 16.880 -0.323 1.00 81.19 299 THR A C 1
ATOM 2380 O O . THR A 1 299 ? -9.424 17.646 0.216 1.00 81.19 299 THR A O 1
ATOM 2383 N N . GLN A 1 300 ? -10.872 17.195 -1.447 1.00 78.12 300 GLN A N 1
ATOM 2384 C CA . GLN A 1 300 ? -10.577 18.370 -2.275 1.00 78.12 300 GLN A CA 1
ATOM 2385 C C . GLN A 1 300 ? -9.091 18.483 -2.664 1.00 78.12 300 GLN A C 1
ATOM 2387 O O . GLN A 1 300 ? -8.604 19.581 -2.946 1.00 78.12 300 GLN A O 1
ATOM 2392 N N . ALA A 1 301 ? -8.361 17.358 -2.693 1.00 73.56 301 ALA A N 1
ATOM 2393 C CA . ALA A 1 301 ? -6.961 17.342 -3.089 1.00 73.56 301 ALA A CA 1
ATOM 2394 C C . ALA A 1 301 ? -6.798 18.003 -4.473 1.00 73.56 301 ALA A C 1
ATOM 2396 O O . ALA A 1 301 ? -7.645 17.795 -5.355 1.00 73.56 301 ALA A O 1
ATOM 2397 N N . PRO A 1 302 ? -5.728 18.795 -4.697 1.00 72.56 302 PRO A N 1
ATOM 2398 C CA . PRO A 1 302 ? -5.505 19.475 -5.962 1.00 72.56 302 PRO A CA 1
ATOM 2399 C C . PRO A 1 302 ? -5.608 18.475 -7.106 1.00 72.56 302 PRO A C 1
ATOM 2401 O O . PRO A 1 302 ? -4.816 17.531 -7.184 1.00 72.56 302 PRO A O 1
ATOM 2404 N N . LYS A 1 303 ? -6.601 18.675 -7.985 1.00 67.31 303 LYS A N 1
ATOM 2405 C CA . LYS A 1 303 ? -6.771 17.833 -9.169 1.00 67.31 303 LYS A CA 1
ATOM 2406 C C . LYS A 1 303 ? -5.429 17.824 -9.873 1.00 67.31 303 LYS A C 1
ATOM 2408 O O . LYS A 1 303 ? -4.954 18.887 -10.277 1.00 67.31 303 LYS A O 1
ATOM 2413 N N . GLN A 1 304 ? -4.818 16.645 -10.009 1.00 62.56 304 GLN A N 1
ATOM 2414 C CA . GLN A 1 304 ? -3.682 16.511 -10.902 1.00 62.56 304 GLN A CA 1
ATOM 2415 C C . GLN A 1 304 ? -4.160 17.059 -12.239 1.00 62.56 304 GLN A C 1
ATOM 2417 O O . GLN A 1 304 ? -5.005 16.450 -12.899 1.00 62.56 304 GLN A O 1
ATOM 2422 N N . THR A 1 305 ? -3.640 18.218 -12.637 1.00 55.16 305 THR A N 1
ATOM 2423 C CA . THR A 1 305 ? -3.620 18.610 -14.032 1.00 55.16 305 THR A CA 1
ATOM 2424 C C . THR A 1 305 ? -2.723 17.567 -14.667 1.00 55.16 305 THR A C 1
ATOM 2426 O O . THR A 1 305 ? -1.510 17.734 -14.782 1.00 55.16 305 THR A O 1
ATOM 2429 N N . LYS A 1 306 ? -3.307 16.399 -14.973 1.00 54.66 306 LYS A N 1
ATOM 2430 C CA . LYS A 1 306 ? -2.699 15.391 -15.822 1.00 54.66 306 LYS A CA 1
ATOM 2431 C C . LYS A 1 306 ? -2.419 16.190 -17.081 1.00 54.66 306 LYS A C 1
ATOM 2433 O O . LYS A 1 306 ? -3.346 16.439 -17.847 1.00 54.66 306 LYS A O 1
ATOM 2438 N N . LYS A 1 307 ? -1.185 16.709 -17.221 1.00 53.38 307 LYS A N 1
ATOM 2439 C CA . LYS A 1 307 ? -0.700 17.339 -18.450 1.00 53.38 307 LYS A CA 1
ATOM 2440 C C . LYS A 1 307 ? -1.153 16.373 -19.510 1.00 53.38 307 LYS A C 1
ATOM 2442 O O . LYS A 1 307 ? -0.728 15.219 -19.424 1.00 53.38 307 LYS A O 1
ATOM 2447 N N . ALA A 1 308 ? -2.106 16.790 -20.343 1.00 50.09 308 ALA A N 1
ATOM 2448 C CA . ALA A 1 308 ? -2.817 15.890 -21.228 1.00 50.09 308 ALA A CA 1
ATOM 2449 C C . ALA A 1 308 ? -1.760 15.033 -21.916 1.00 50.09 308 ALA A C 1
ATOM 2451 O O . ALA A 1 308 ? -0.975 15.533 -22.725 1.00 50.09 308 ALA A O 1
ATOM 2452 N N . LYS A 1 309 ? -1.640 13.766 -21.500 1.00 53.12 309 LYS A N 1
ATOM 2453 C CA . LYS A 1 309 ? -0.804 12.831 -22.231 1.00 53.12 309 LYS A CA 1
ATOM 2454 C C . LYS A 1 309 ? -1.489 12.819 -23.581 1.00 53.12 309 LYS A C 1
ATOM 2456 O O . LYS A 1 309 ? -2.650 12.433 -23.645 1.00 53.12 309 LYS A O 1
ATOM 2461 N N . LYS A 1 310 ? -0.812 13.314 -24.620 1.00 53.09 310 LYS A N 1
ATOM 2462 C CA . LYS A 1 310 ? -1.188 13.097 -26.018 1.00 53.09 310 LYS A CA 1
ATOM 2463 C C . LYS A 1 310 ? -1.199 11.580 -26.239 1.00 53.09 310 LYS A C 1
ATOM 2465 O O . LYS A 1 310 ? -0.222 10.980 -26.676 1.00 53.09 310 LYS A O 1
ATOM 2470 N N . THR A 1 311 ? -2.273 10.940 -25.805 1.00 56.66 311 THR A N 1
ATOM 2471 C CA . THR A 1 311 ? -2.580 9.536 -26.001 1.00 56.66 311 THR A CA 1
ATOM 2472 C C . THR A 1 311 ? -3.128 9.423 -27.401 1.00 56.66 311 THR A C 1
ATOM 2474 O O . THR A 1 311 ? -4.254 9.838 -27.649 1.00 56.66 311 THR A O 1
ATOM 2477 N N . THR A 1 312 ? -2.289 8.924 -28.303 1.00 52.06 312 THR A N 1
ATOM 2478 C CA . THR A 1 312 ? -2.690 8.035 -29.409 1.00 52.06 312 THR A CA 1
ATOM 2479 C C . THR A 1 312 ? -1.462 7.454 -30.118 1.00 52.06 312 THR A C 1
ATOM 2481 O O . THR A 1 312 ? -1.463 6.266 -30.402 1.00 52.06 312 THR A O 1
ATOM 2484 N N . ASN A 1 313 ? -0.341 8.183 -30.237 1.00 54.69 313 ASN A N 1
ATOM 2485 C CA . ASN A 1 313 ? 0.849 7.662 -30.950 1.00 54.69 313 ASN A CA 1
ATOM 2486 C C . ASN A 1 313 ? 1.988 7.146 -30.047 1.00 54.69 313 ASN A C 1
ATOM 2488 O O . ASN A 1 313 ? 2.907 6.480 -30.518 1.00 54.69 313 ASN A O 1
ATOM 2492 N N . SER A 1 314 ? 1.935 7.404 -28.734 1.00 64.12 314 SER A N 1
ATOM 2493 C CA . SER A 1 314 ? 3.034 7.056 -27.816 1.00 64.12 314 SER A CA 1
ATOM 2494 C C . SER A 1 314 ? 3.243 5.548 -27.639 1.00 64.12 314 SER A C 1
ATOM 2496 O O . SER A 1 314 ? 4.360 5.140 -27.329 1.00 64.12 314 SER A O 1
ATOM 2498 N N . THR A 1 315 ? 2.203 4.725 -27.791 1.00 78.50 315 THR A N 1
ATOM 2499 C CA . THR A 1 315 ? 2.304 3.279 -27.538 1.00 78.50 315 THR A CA 1
ATOM 2500 C C . THR A 1 315 ? 2.984 2.556 -28.697 1.00 78.50 315 THR A C 1
ATOM 2502 O O . THR A 1 315 ? 3.873 1.742 -28.464 1.00 78.50 315 THR A O 1
ATOM 2505 N N . TYR A 1 316 ? 2.636 2.897 -29.943 1.00 88.50 316 TYR A N 1
ATOM 2506 C CA . TYR A 1 316 ? 3.250 2.298 -31.133 1.00 88.50 316 TYR A CA 1
ATOM 2507 C C . TYR A 1 316 ? 4.744 2.624 -31.219 1.00 88.50 316 TYR A C 1
ATOM 2509 O O . TYR A 1 316 ? 5.574 1.721 -31.303 1.00 88.50 316 TYR A O 1
ATOM 2517 N N . GLN A 1 317 ? 5.098 3.903 -31.067 1.00 88.81 317 GLN A N 1
ATOM 2518 C CA . GLN A 1 317 ? 6.495 4.331 -31.071 1.00 88.81 317 GLN A CA 1
ATOM 2519 C C . GLN A 1 317 ? 7.305 3.682 -29.935 1.00 88.81 317 GLN A C 1
ATOM 2521 O O . GLN A 1 317 ? 8.455 3.286 -30.135 1.00 88.81 317 GLN A O 1
ATOM 2526 N N . ALA A 1 318 ? 6.727 3.554 -28.735 1.00 89.94 318 ALA A N 1
ATOM 2527 C CA . ALA A 1 318 ? 7.392 2.874 -27.625 1.00 89.94 318 ALA A CA 1
ATOM 2528 C C . ALA A 1 318 ? 7.631 1.386 -27.928 1.00 89.94 318 ALA A C 1
ATOM 2530 O O . ALA A 1 318 ? 8.704 0.871 -27.612 1.00 89.94 318 ALA A O 1
ATOM 2531 N N . ASN A 1 319 ? 6.672 0.718 -28.575 1.00 93.00 319 ASN A N 1
ATOM 2532 C CA . ASN A 1 319 ? 6.790 -0.685 -28.966 1.00 93.00 319 ASN A CA 1
ATOM 2533 C C . ASN A 1 319 ? 7.859 -0.893 -30.045 1.00 93.00 319 ASN A C 1
ATOM 2535 O O . ASN A 1 319 ? 8.711 -1.758 -29.864 1.00 93.00 319 ASN A O 1
ATOM 2539 N N . LEU A 1 320 ? 7.890 -0.063 -31.095 1.00 95.38 320 LEU A N 1
ATOM 2540 C CA . LEU A 1 320 ? 8.936 -0.124 -32.125 1.00 95.38 320 LEU A CA 1
ATOM 2541 C C . LEU A 1 320 ? 10.334 0.067 -31.536 1.00 95.38 320 LEU A C 1
ATOM 2543 O O . LEU A 1 320 ? 11.253 -0.693 -31.819 1.00 95.38 320 LEU A O 1
ATOM 2547 N N . ARG A 1 321 ? 10.507 1.057 -30.655 1.00 94.25 321 ARG A N 1
ATOM 2548 C CA . ARG A 1 321 ? 11.804 1.288 -30.003 1.00 94.25 321 ARG A CA 1
ATOM 2549 C C . ARG A 1 321 ? 12.202 0.139 -29.091 1.00 94.25 321 ARG A C 1
ATOM 2551 O O . ARG A 1 321 ? 13.376 -0.216 -29.038 1.00 94.25 321 ARG A O 1
ATOM 2558 N N . LYS A 1 322 ? 11.238 -0.435 -28.368 1.00 95.00 322 LYS A N 1
ATOM 2559 C CA . LYS A 1 322 ? 11.473 -1.623 -27.549 1.00 95.00 322 LYS A CA 1
ATOM 2560 C C . LYS A 1 322 ? 11.921 -2.797 -28.421 1.00 95.00 322 LYS A C 1
ATOM 2562 O O . LYS A 1 322 ? 12.858 -3.486 -28.022 1.00 95.00 322 LYS A O 1
ATOM 2567 N N . ASP A 1 323 ? 11.314 -2.992 -29.591 1.00 96.81 323 ASP A N 1
ATOM 2568 C CA . ASP A 1 323 ? 11.710 -4.040 -30.537 1.00 96.81 323 ASP A CA 1
ATOM 2569 C C . ASP A 1 323 ? 13.129 -3.805 -31.078 1.00 96.81 323 ASP A C 1
ATOM 2571 O O . ASP A 1 323 ? 13.990 -4.671 -30.926 1.00 96.81 323 ASP A O 1
ATOM 2575 N N . LEU A 1 324 ? 13.434 -2.593 -31.564 1.00 97.69 324 LEU A N 1
ATOM 2576 C CA . LEU A 1 324 ? 14.781 -2.230 -32.027 1.00 97.69 324 LEU A CA 1
ATOM 2577 C C . LEU A 1 324 ? 15.846 -2.479 -30.948 1.00 97.69 324 LEU A C 1
ATOM 2579 O O . LEU A 1 324 ? 16.856 -3.128 -31.209 1.00 97.69 324 LEU A O 1
ATOM 2583 N N . ILE A 1 325 ? 15.620 -2.005 -29.717 1.00 97.25 325 ILE A N 1
ATOM 2584 C CA . ILE A 1 325 ? 16.561 -2.201 -28.602 1.00 97.25 325 ILE A CA 1
ATOM 2585 C C . ILE A 1 325 ? 16.731 -3.691 -28.282 1.00 97.25 325 ILE A C 1
ATOM 2587 O O . ILE A 1 325 ? 17.838 -4.128 -27.970 1.00 97.25 325 ILE A O 1
ATOM 2591 N N . THR A 1 326 ? 15.653 -4.472 -28.340 1.00 97.31 326 THR A N 1
ATOM 2592 C CA . THR A 1 326 ? 15.701 -5.917 -28.078 1.00 97.31 326 THR A CA 1
ATOM 2593 C C . THR A 1 326 ? 16.557 -6.622 -29.126 1.00 97.31 326 THR A C 1
ATOM 2595 O O . THR A 1 326 ? 17.465 -7.365 -28.764 1.00 97.31 326 THR A O 1
ATOM 2598 N N . ARG A 1 327 ? 16.348 -6.317 -30.411 1.00 98.19 327 ARG A N 1
ATOM 2599 C CA . ARG A 1 327 ? 17.116 -6.899 -31.521 1.00 98.19 327 ARG A CA 1
ATOM 2600 C C . ARG A 1 327 ? 18.590 -6.502 -31.486 1.00 98.19 327 ARG A C 1
ATOM 2602 O O . ARG A 1 327 ? 19.450 -7.368 -31.599 1.00 98.19 327 ARG A O 1
ATOM 2609 N N . LEU A 1 328 ? 18.891 -5.223 -31.247 1.00 98.06 328 LEU A N 1
ATOM 2610 C CA . LEU A 1 328 ? 20.269 -4.736 -31.110 1.00 98.06 328 LEU A CA 1
ATOM 2611 C C . LEU A 1 328 ? 21.012 -5.410 -29.947 1.00 98.06 328 LEU A C 1
ATOM 2613 O O . LEU A 1 328 ? 22.186 -5.744 -30.080 1.00 98.06 328 LEU A O 1
ATOM 2617 N N . ASN A 1 329 ? 20.339 -5.634 -28.814 1.00 97.69 329 ASN A N 1
ATOM 2618 C CA . ASN A 1 329 ? 20.934 -6.386 -27.707 1.00 97.69 329 ASN A CA 1
ATOM 2619 C C . ASN A 1 329 ? 21.129 -7.863 -28.069 1.00 97.69 329 ASN A C 1
ATOM 2621 O O . ASN A 1 329 ? 22.177 -8.411 -27.746 1.00 97.69 329 ASN A O 1
ATOM 2625 N N . GLY A 1 330 ? 20.190 -8.475 -28.798 1.00 97.62 330 GLY A N 1
ATOM 2626 C CA . GLY A 1 330 ? 20.332 -9.842 -29.307 1.00 97.62 330 GLY A CA 1
ATOM 2627 C C . GLY A 1 330 ? 21.569 -10.029 -30.195 1.00 97.62 330 GLY A C 1
ATOM 2628 O O . GLY A 1 330 ? 22.268 -11.033 -30.070 1.00 97.62 330 GLY A O 1
ATOM 2629 N N . LEU A 1 331 ? 21.904 -9.032 -31.026 1.00 97.94 331 LEU A N 1
ATOM 2630 C CA . LEU A 1 331 ? 23.130 -9.047 -31.835 1.00 97.94 331 LEU A CA 1
ATOM 2631 C C . LEU A 1 331 ? 24.410 -9.052 -30.982 1.00 97.94 331 LEU A C 1
ATOM 2633 O O . LEU A 1 331 ? 25.394 -9.671 -31.373 1.00 97.94 331 LEU A O 1
ATOM 2637 N N . ILE A 1 332 ? 24.414 -8.384 -29.823 1.00 97.44 332 ILE A N 1
ATOM 2638 C CA . ILE A 1 332 ? 25.551 -8.419 -28.888 1.00 97.44 332 ILE A CA 1
ATOM 2639 C C . ILE A 1 332 ? 25.585 -9.742 -28.130 1.00 97.44 332 ILE A C 1
ATOM 2641 O O . ILE A 1 332 ? 26.648 -10.343 -28.002 1.00 97.44 332 ILE A O 1
ATOM 2645 N N . GLU A 1 333 ? 24.432 -10.205 -27.647 1.00 96.56 333 GLU A N 1
ATOM 2646 C CA . GLU A 1 333 ? 24.297 -11.447 -26.882 1.00 96.56 333 GLU A CA 1
ATOM 2647 C C . GLU A 1 333 ? 24.841 -12.660 -27.643 1.00 96.56 333 GLU A C 1
ATOM 2649 O O . GLU A 1 333 ? 25.467 -13.521 -27.029 1.00 96.56 333 GLU A O 1
ATOM 2654 N N . ALA A 1 334 ? 24.705 -12.683 -28.973 1.00 96.62 334 ALA A N 1
ATOM 2655 C CA . ALA A 1 334 ? 25.268 -13.724 -29.834 1.00 96.62 334 ALA A CA 1
ATOM 2656 C C . ALA A 1 334 ? 26.803 -13.865 -29.738 1.00 96.62 334 ALA A C 1
ATOM 2658 O O . ALA A 1 334 ? 27.339 -14.931 -30.037 1.00 96.62 334 ALA A O 1
ATOM 2659 N N . HIS A 1 335 ? 27.518 -12.819 -29.305 1.00 96.06 335 HIS A N 1
ATOM 2660 C CA . HIS A 1 335 ? 28.980 -12.824 -29.157 1.00 96.06 335 HIS A CA 1
ATOM 2661 C C . HIS A 1 335 ? 29.459 -12.964 -27.710 1.00 96.06 335 HIS A C 1
ATOM 2663 O O . HIS A 1 335 ? 30.669 -13.029 -27.481 1.00 96.06 335 HIS A O 1
ATOM 2669 N N . LEU A 1 336 ? 28.548 -13.014 -26.732 1.00 95.62 336 LEU A N 1
ATOM 2670 C CA . LEU A 1 336 ? 28.891 -13.097 -25.313 1.00 95.62 336 LEU A CA 1
ATOM 2671 C C . LEU A 1 336 ? 28.613 -14.505 -24.759 1.00 95.62 336 LEU A C 1
ATOM 2673 O O . LEU A 1 336 ? 27.470 -14.970 -24.802 1.00 95.62 336 LEU A O 1
ATOM 2677 N N . PRO A 1 337 ? 29.613 -15.194 -24.177 1.00 92.50 337 PRO A N 1
ATOM 2678 C CA . PRO A 1 337 ? 29.395 -16.509 -23.584 1.00 92.50 337 PRO A CA 1
ATOM 2679 C C . PRO A 1 337 ? 28.452 -16.395 -22.376 1.00 92.50 337 PRO A C 1
ATOM 2681 O O . PRO A 1 337 ? 28.757 -15.713 -21.397 1.00 92.50 337 PRO A O 1
ATOM 2684 N N . GLY A 1 338 ? 27.297 -17.065 -22.450 1.00 93.06 338 GLY A N 1
ATOM 2685 C CA . GLY A 1 338 ? 26.264 -17.027 -21.405 1.00 93.06 338 GLY A CA 1
ATOM 2686 C C . GLY A 1 338 ? 25.285 -15.848 -21.496 1.00 93.06 338 GLY A C 1
ATOM 2687 O O . GLY A 1 338 ? 24.556 -15.594 -20.531 1.00 93.06 338 GLY A O 1
ATOM 2688 N N . GLY A 1 339 ? 25.256 -15.139 -22.631 1.00 92.88 339 GLY A N 1
ATOM 2689 C CA . GLY A 1 339 ? 24.316 -14.052 -22.902 1.00 92.88 339 GLY A CA 1
ATOM 2690 C C . GLY A 1 339 ? 24.551 -12.796 -22.057 1.00 92.88 339 GLY A C 1
ATOM 2691 O O . GLY A 1 339 ? 25.610 -12.596 -21.457 1.00 92.88 339 GLY A O 1
ATOM 2692 N N . ARG A 1 340 ? 23.547 -11.916 -22.015 1.00 91.06 340 ARG A N 1
ATOM 2693 C CA . ARG A 1 340 ? 23.604 -10.638 -21.296 1.00 91.06 340 ARG A CA 1
ATOM 2694 C C . ARG A 1 340 ? 23.431 -10.841 -19.795 1.00 91.06 340 ARG A C 1
ATOM 2696 O O . ARG A 1 340 ? 22.403 -11.332 -19.339 1.00 91.06 340 ARG A O 1
ATOM 2703 N N . GLN A 1 341 ? 24.397 -10.368 -19.013 1.00 90.25 341 GLN A N 1
ATOM 2704 C CA . GLN A 1 341 ? 24.405 -10.551 -17.556 1.00 90.25 341 GLN A CA 1
ATOM 2705 C C . GLN A 1 341 ? 24.461 -9.218 -16.800 1.00 90.25 341 GLN A C 1
ATOM 2707 O O . GLN A 1 341 ? 23.891 -9.085 -15.719 1.00 90.25 341 GLN A O 1
ATOM 2712 N N . ILE A 1 342 ? 25.127 -8.205 -17.362 1.00 91.88 342 ILE A N 1
ATOM 2713 C CA . ILE A 1 342 ? 25.207 -6.862 -16.770 1.00 91.88 342 ILE A CA 1
ATOM 2714 C C . ILE A 1 342 ? 24.667 -5.797 -17.720 1.00 91.88 342 ILE A C 1
ATOM 2716 O O . ILE A 1 342 ? 24.535 -5.991 -18.926 1.00 91.88 342 ILE A O 1
ATOM 2720 N N . LYS A 1 343 ? 24.342 -4.621 -17.173 1.00 89.88 343 LYS A N 1
ATOM 2721 C CA . LYS A 1 343 ? 23.860 -3.488 -17.978 1.00 89.88 343 LYS A CA 1
ATOM 2722 C C . LYS A 1 343 ? 24.886 -3.032 -19.019 1.00 89.88 343 LYS A C 1
ATOM 2724 O O . LYS A 1 343 ? 24.478 -2.470 -20.031 1.00 89.88 343 LYS A O 1
ATOM 2729 N N . SER A 1 344 ? 26.181 -3.274 -18.797 1.00 91.38 344 SER A N 1
ATOM 2730 C CA . SER A 1 344 ? 27.215 -2.940 -19.777 1.00 91.38 344 SER A CA 1
ATOM 2731 C C . SER A 1 344 ? 27.262 -3.872 -20.988 1.00 91.38 344 SER A C 1
ATOM 2733 O O . SER A 1 344 ? 27.796 -3.471 -22.013 1.00 91.38 344 SER A O 1
ATOM 2735 N N . ASP A 1 345 ? 26.626 -5.042 -20.919 1.00 94.50 345 ASP A N 1
ATOM 2736 C CA . ASP A 1 345 ? 26.526 -6.008 -22.021 1.00 94.50 345 ASP A CA 1
ATOM 2737 C C . ASP A 1 345 ? 25.368 -5.644 -22.978 1.00 94.50 345 ASP A C 1
ATOM 2739 O O . ASP A 1 345 ? 24.607 -6.499 -23.419 1.00 94.50 345 ASP A O 1
ATOM 2743 N N . THR A 1 346 ? 25.152 -4.348 -23.228 1.00 96.88 346 THR A N 1
ATOM 2744 C CA . THR A 1 346 ? 24.042 -3.837 -24.054 1.00 96.88 346 THR A CA 1
ATOM 2745 C C . THR A 1 346 ? 24.529 -2.987 -25.199 1.00 96.88 346 THR A C 1
ATOM 2747 O O . THR A 1 346 ? 25.591 -2.367 -25.117 1.00 96.88 346 THR A O 1
ATOM 2750 N N . HIS A 1 347 ? 23.709 -2.885 -26.241 1.00 97.62 347 HIS A N 1
ATOM 2751 C CA . HIS A 1 347 ? 24.004 -2.001 -27.350 1.00 97.62 347 HIS A CA 1
ATOM 2752 C C . HIS A 1 347 ? 23.958 -0.545 -26.877 1.00 97.62 347 HIS A C 1
ATOM 2754 O O . HIS A 1 347 ? 22.986 -0.148 -26.221 1.00 97.62 347 HIS A O 1
ATOM 2760 N N . PRO A 1 348 ? 24.986 0.271 -27.173 1.00 96.81 348 PRO A N 1
ATOM 2761 C CA . PRO A 1 348 ? 24.973 1.679 -26.818 1.00 96.81 348 PRO A CA 1
ATOM 2762 C C . PRO A 1 348 ? 23.802 2.372 -27.521 1.00 96.81 348 PRO A C 1
ATOM 2764 O O . PRO A 1 348 ? 23.622 2.261 -28.730 1.00 96.81 348 PRO A O 1
ATOM 2767 N N . GLN A 1 349 ? 22.970 3.064 -26.744 1.00 96.75 349 GLN A N 1
ATOM 2768 C CA . GLN A 1 349 ? 21.786 3.752 -27.273 1.00 96.75 349 GLN A CA 1
ATOM 2769 C C . GLN A 1 349 ? 22.076 5.197 -27.691 1.00 96.75 349 GLN A C 1
ATOM 2771 O O . GLN A 1 349 ? 21.251 5.825 -28.353 1.00 96.75 349 GLN A O 1
ATOM 2776 N N . GLY A 1 350 ? 23.222 5.731 -27.264 1.00 95.12 350 GLY A N 1
ATOM 2777 C CA . GLY A 1 350 ? 23.632 7.100 -27.538 1.00 95.12 350 GLY A CA 1
ATOM 2778 C C . GLY A 1 350 ? 24.145 7.317 -28.968 1.00 95.12 350 GLY A C 1
ATOM 2779 O O . GLY A 1 350 ? 24.241 6.365 -29.744 1.00 95.12 350 GLY A O 1
ATOM 2780 N N . PRO A 1 351 ? 24.476 8.575 -29.299 1.00 96.75 351 PRO A N 1
ATOM 2781 C CA . PRO A 1 351 ? 25.147 8.964 -30.537 1.00 96.75 351 PRO A CA 1
ATOM 2782 C C . PRO A 1 351 ? 26.373 8.113 -30.863 1.00 96.75 351 PRO A C 1
ATOM 2784 O O . PRO A 1 351 ? 27.154 7.789 -29.969 1.00 96.75 351 PRO A O 1
ATOM 2787 N N . ASN A 1 352 ? 26.576 7.827 -32.149 1.00 97.25 352 ASN A N 1
ATOM 2788 C CA . ASN A 1 352 ? 27.744 7.118 -32.675 1.00 97.25 352 ASN A CA 1
ATOM 2789 C C . ASN A 1 352 ? 28.003 5.777 -31.962 1.00 97.25 352 ASN A C 1
ATOM 2791 O O . ASN A 1 352 ? 29.068 5.576 -31.356 1.00 97.25 352 ASN A O 1
ATOM 2795 N N . PRO A 1 353 ? 27.040 4.835 -32.017 1.00 96.94 353 PRO A N 1
ATOM 2796 C CA . PRO A 1 353 ? 27.196 3.536 -31.385 1.00 96.94 353 PRO A CA 1
ATOM 2797 C C . PRO A 1 353 ? 28.430 2.791 -31.903 1.00 96.94 353 PRO A C 1
ATOM 2799 O O . PRO A 1 353 ? 29.026 2.062 -31.128 1.00 96.94 353 PRO A O 1
ATOM 2802 N N . GLN A 1 354 ? 28.877 3.024 -33.140 1.00 96.44 354 GLN A N 1
ATOM 2803 C CA . GLN A 1 354 ? 30.079 2.422 -33.725 1.00 96.44 354 GLN A CA 1
ATOM 2804 C C . GLN A 1 354 ? 31.363 2.757 -32.959 1.00 96.44 354 GLN A C 1
ATOM 2806 O O . GLN A 1 354 ? 32.141 1.858 -32.656 1.00 96.44 354 GLN A O 1
ATOM 2811 N N . VAL A 1 355 ? 31.541 4.015 -32.549 1.00 96.94 355 VAL A N 1
ATOM 2812 C CA . VAL A 1 355 ? 32.712 4.444 -31.764 1.00 96.94 355 VAL A CA 1
ATOM 2813 C C . VAL A 1 355 ? 32.615 3.907 -30.337 1.00 96.94 355 VAL A C 1
ATOM 2815 O O . VAL A 1 355 ? 33.581 3.401 -29.762 1.00 96.94 355 VAL A O 1
ATOM 2818 N N . THR A 1 356 ? 31.413 3.975 -29.760 1.00 96.75 356 THR A N 1
ATOM 2819 C CA . THR A 1 356 ? 31.175 3.505 -28.389 1.00 96.75 356 THR A CA 1
ATOM 2820 C C . THR A 1 356 ? 31.358 1.992 -28.279 1.00 96.75 356 THR A C 1
ATOM 2822 O O . THR A 1 356 ? 31.886 1.502 -27.291 1.00 96.75 356 THR A O 1
ATOM 2825 N N . LEU A 1 357 ? 30.926 1.235 -29.285 1.00 96.19 357 LEU A N 1
ATOM 2826 C CA . LEU A 1 357 ? 30.979 -0.222 -29.288 1.00 96.19 357 LEU A CA 1
ATOM 2827 C C . LEU A 1 357 ? 32.420 -0.735 -29.464 1.00 96.19 357 LEU A C 1
ATOM 2829 O O . LEU A 1 357 ? 32.777 -1.693 -28.787 1.00 96.19 357 LEU A O 1
ATOM 2833 N N . GLN A 1 358 ? 33.255 -0.046 -30.252 1.00 95.12 358 GLN A N 1
ATOM 2834 C CA . GLN A 1 358 ? 34.685 -0.357 -30.407 1.00 95.12 358 GLN A CA 1
ATOM 2835 C C . GLN A 1 358 ? 35.505 -0.092 -29.135 1.00 95.12 358 GLN A C 1
ATOM 2837 O O . GLN A 1 358 ? 36.397 -0.866 -28.796 1.00 95.12 358 GLN A O 1
ATOM 2842 N N . THR A 1 359 ? 35.203 0.998 -28.425 1.00 95.94 359 THR A N 1
ATOM 2843 C CA . THR A 1 359 ? 35.926 1.403 -27.202 1.00 95.94 359 THR A CA 1
ATOM 2844 C C . THR A 1 359 ? 35.468 0.659 -25.949 1.00 95.94 359 THR A C 1
ATOM 2846 O O . THR A 1 359 ? 36.141 0.691 -24.917 1.00 95.94 359 THR A O 1
ATOM 2849 N N . ARG A 1 360 ? 34.311 -0.007 -26.001 1.00 95.62 360 ARG A N 1
ATOM 2850 C CA . ARG A 1 360 ? 33.727 -0.684 -24.847 1.00 95.62 360 ARG A CA 1
ATOM 2851 C C . ARG A 1 360 ? 34.332 -2.069 -24.654 1.00 95.62 360 ARG A C 1
ATOM 2853 O O . ARG A 1 360 ? 34.248 -2.928 -25.524 1.00 95.62 360 ARG A O 1
ATOM 2860 N N . ASN A 1 361 ? 34.832 -2.315 -23.448 1.00 92.56 361 ASN A N 1
ATOM 2861 C CA . ASN A 1 361 ? 35.257 -3.645 -23.030 1.00 92.56 361 ASN A CA 1
ATOM 2862 C C . ASN A 1 361 ? 34.036 -4.486 -22.648 1.00 92.56 361 ASN A C 1
ATOM 2864 O O . ASN A 1 361 ? 33.422 -4.263 -21.600 1.00 92.56 361 ASN A O 1
ATOM 2868 N N . TYR A 1 362 ? 33.682 -5.450 -23.496 1.00 94.56 362 TYR A N 1
ATOM 2869 C CA . TYR A 1 362 ? 32.680 -6.454 -23.158 1.00 94.56 362 TYR A CA 1
ATOM 2870 C C . TYR A 1 362 ? 33.298 -7.591 -22.340 1.00 94.56 362 TYR A C 1
ATOM 2872 O O . TYR A 1 362 ? 34.515 -7.809 -22.313 1.00 94.56 362 TYR A O 1
ATOM 2880 N N . ARG A 1 363 ? 32.436 -8.349 -21.658 1.00 88.62 363 ARG A N 1
ATOM 2881 C CA . ARG A 1 363 ? 32.833 -9.586 -20.980 1.00 88.62 363 ARG A CA 1
ATOM 2882 C C . ARG A 1 363 ? 33.548 -10.508 -21.967 1.00 88.62 363 ARG A C 1
ATOM 2884 O O . ARG A 1 363 ? 33.214 -10.496 -23.145 1.00 88.62 363 ARG A O 1
ATOM 2891 N N . SER A 1 364 ? 34.492 -11.321 -21.491 1.00 85.00 364 SER A N 1
ATOM 2892 C CA . SER A 1 364 ? 35.404 -12.156 -22.302 1.00 85.00 364 SER A CA 1
ATOM 2893 C C . SER A 1 364 ? 36.477 -11.399 -23.097 1.00 85.00 364 SER A C 1
ATOM 2895 O O . SER A 1 364 ? 37.214 -12.023 -23.851 1.00 85.00 364 SER A O 1
ATOM 2897 N N . GLY A 1 365 ? 36.606 -10.078 -22.909 1.00 92.56 365 GLY A N 1
ATOM 2898 C CA . GLY A 1 365 ? 37.567 -9.270 -23.668 1.00 92.56 365 GLY A CA 1
ATOM 2899 C C . GLY A 1 365 ? 37.196 -9.144 -25.148 1.00 92.56 365 GLY A C 1
ATOM 2900 O O . GLY A 1 365 ? 38.046 -8.820 -25.971 1.00 92.56 365 GLY A O 1
ATOM 2901 N N . ALA A 1 366 ? 35.935 -9.421 -25.498 1.00 94.56 366 ALA A N 1
ATOM 2902 C CA . ALA A 1 366 ? 35.452 -9.303 -26.861 1.00 94.56 366 ALA A CA 1
ATOM 2903 C C . ALA A 1 366 ? 35.405 -7.824 -27.270 1.00 94.56 366 ALA A C 1
ATOM 2905 O O . ALA A 1 366 ? 34.667 -7.031 -26.684 1.00 94.56 366 ALA A O 1
ATOM 2906 N N . SER A 1 367 ? 36.179 -7.465 -28.293 1.00 96.12 367 SER A N 1
ATOM 2907 C CA . SER A 1 367 ? 36.008 -6.206 -29.015 1.00 96.12 367 SER A CA 1
ATOM 2908 C C . SER A 1 367 ? 35.020 -6.453 -30.149 1.00 96.12 367 SER A C 1
ATOM 2910 O O . SER A 1 367 ? 35.200 -7.380 -30.946 1.00 96.12 367 SER A O 1
ATOM 2912 N N . LEU A 1 368 ? 33.947 -5.668 -30.171 1.00 97.12 368 LEU A N 1
ATOM 2913 C CA . LEU A 1 368 ? 32.884 -5.773 -31.160 1.00 97.12 368 LEU A CA 1
ATOM 2914 C C . LEU A 1 368 ? 32.917 -4.547 -32.077 1.00 97.12 368 LEU A C 1
ATOM 2916 O O . LEU A 1 368 ? 33.323 -3.459 -31.664 1.00 97.12 368 LEU A O 1
ATOM 2920 N N . ALA A 1 369 ? 32.428 -4.716 -33.301 1.00 97.19 369 ALA A N 1
ATOM 2921 C CA . ALA A 1 369 ? 32.256 -3.659 -34.288 1.00 97.19 369 ALA A CA 1
ATOM 2922 C C . ALA A 1 369 ? 30.924 -3.833 -35.035 1.00 97.19 369 ALA A C 1
ATOM 2924 O O . ALA A 1 369 ? 30.372 -4.933 -35.112 1.00 97.19 369 ALA A O 1
ATOM 2925 N N . ILE A 1 370 ? 30.400 -2.734 -35.580 1.00 97.50 370 ILE A N 1
ATOM 2926 C CA . ILE A 1 370 ? 29.218 -2.755 -36.450 1.00 97.50 370 ILE A CA 1
ATOM 2927 C C . ILE A 1 370 ? 29.684 -3.033 -37.880 1.00 97.50 370 ILE A C 1
ATOM 2929 O O . ILE A 1 370 ? 30.531 -2.309 -38.397 1.00 97.50 370 ILE A O 1
ATOM 2933 N N . LEU A 1 371 ? 29.096 -4.043 -38.519 1.00 97.12 371 LEU A N 1
ATOM 2934 C CA . LEU A 1 371 ? 29.243 -4.326 -39.944 1.00 97.12 371 LEU A CA 1
ATOM 2935 C C . LEU A 1 371 ? 27.930 -3.960 -40.645 1.00 97.12 371 LEU A C 1
ATOM 2937 O O . LEU A 1 371 ? 26.878 -4.514 -40.319 1.00 97.12 371 LEU A O 1
ATOM 2941 N N . ARG A 1 372 ? 27.998 -3.029 -41.600 1.00 96.56 372 ARG A N 1
ATOM 2942 C CA . ARG A 1 372 ? 26.894 -2.712 -42.515 1.00 96.56 372 ARG A CA 1
ATOM 2943 C C . ARG A 1 372 ? 27.242 -3.235 -43.898 1.00 96.56 372 ARG A C 1
ATOM 2945 O O . ARG A 1 372 ? 28.348 -2.989 -44.369 1.00 96.56 372 ARG A O 1
ATOM 2952 N N . LEU A 1 373 ? 26.318 -3.953 -44.524 1.00 95.94 373 LEU A N 1
ATOM 2953 C CA . LEU A 1 373 ? 26.457 -4.340 -45.925 1.00 95.94 373 LEU A CA 1
ATOM 2954 C C . LEU A 1 373 ? 26.194 -3.132 -46.847 1.00 95.94 373 LEU A C 1
ATOM 2956 O O . LEU A 1 373 ? 25.507 -2.198 -46.424 1.00 95.94 373 LEU A O 1
ATOM 2960 N N . PRO A 1 374 ? 26.707 -3.132 -48.094 1.00 93.88 374 PRO A N 1
ATOM 2961 C CA . PRO A 1 374 ? 26.556 -2.002 -49.020 1.00 93.88 374 PRO A CA 1
ATOM 2962 C C . PRO A 1 374 ? 25.103 -1.628 -49.347 1.00 93.88 374 PRO A C 1
ATOM 2964 O O . PRO A 1 374 ? 24.825 -0.494 -49.722 1.00 93.88 374 PRO A O 1
ATOM 2967 N N . ASP A 1 375 ? 24.174 -2.572 -49.203 1.00 96.12 375 ASP A N 1
ATOM 2968 C CA . ASP A 1 375 ? 22.737 -2.398 -49.415 1.00 96.12 375 ASP A CA 1
ATOM 2969 C C . ASP A 1 375 ? 21.971 -2.006 -48.134 1.00 96.12 375 ASP A C 1
ATOM 2971 O O . ASP A 1 375 ? 20.740 -1.914 -48.149 1.00 96.12 375 ASP A O 1
ATOM 2975 N N . SER A 1 376 ? 22.672 -1.778 -47.016 1.00 97.44 376 SER A N 1
ATOM 2976 C CA . SER A 1 376 ? 22.063 -1.316 -45.768 1.00 97.44 376 SER A CA 1
ATOM 2977 C C . SER A 1 376 ? 21.490 0.091 -45.934 1.00 97.44 376 SER A C 1
ATOM 2979 O O . SER A 1 376 ? 22.156 1.024 -46.377 1.00 97.44 376 SER A O 1
ATOM 2981 N N . GLN A 1 377 ? 20.243 0.258 -45.505 1.00 98.00 377 GLN A N 1
ATOM 2982 C CA . GLN A 1 377 ? 19.548 1.540 -45.462 1.00 98.00 377 GLN A CA 1
ATOM 2983 C C . GLN A 1 377 ? 19.820 2.316 -44.160 1.00 98.00 377 GLN A C 1
ATOM 2985 O O . GLN A 1 377 ? 19.367 3.452 -44.006 1.00 98.00 377 GLN A O 1
ATOM 2990 N N . VAL A 1 378 ? 20.566 1.740 -43.208 1.00 97.75 378 VAL A N 1
ATOM 2991 C CA . VAL A 1 378 ? 20.986 2.425 -41.975 1.00 97.75 378 VAL A CA 1
ATOM 2992 C C . VAL A 1 378 ? 22.115 3.418 -42.272 1.00 97.75 378 VAL A C 1
ATOM 2994 O O . VAL A 1 378 ? 23.298 3.071 -42.330 1.00 97.75 378 VAL A O 1
ATOM 2997 N N . THR A 1 379 ? 21.748 4.691 -42.407 1.00 97.56 379 THR A N 1
ATOM 2998 C CA . THR A 1 379 ? 22.674 5.780 -42.752 1.00 97.56 379 THR A CA 1
ATOM 2999 C C . THR A 1 379 ? 23.561 6.221 -41.580 1.00 97.56 379 THR A C 1
ATOM 3001 O O . THR A 1 379 ? 23.251 5.998 -40.406 1.00 97.56 379 THR A O 1
ATOM 3004 N N . ASP A 1 380 ? 24.659 6.921 -41.881 1.00 96.81 380 ASP A N 1
ATOM 3005 C CA . ASP A 1 380 ? 25.526 7.534 -40.859 1.00 96.81 380 ASP A CA 1
ATOM 3006 C C . ASP A 1 380 ? 24.802 8.589 -40.020 1.00 96.81 380 ASP A C 1
ATOM 3008 O O . ASP A 1 380 ? 25.073 8.744 -38.828 1.00 96.81 380 ASP A O 1
ATOM 3012 N N . GLU A 1 381 ? 23.811 9.266 -40.602 1.00 97.06 381 GLU A N 1
ATOM 3013 C CA . GLU A 1 381 ? 22.964 10.201 -39.868 1.00 97.06 381 GLU A CA 1
ATOM 3014 C C . GLU A 1 381 ? 22.150 9.476 -38.781 1.00 97.06 381 GLU A C 1
ATOM 3016 O O . GLU A 1 381 ? 22.056 9.961 -37.650 1.00 97.06 381 GLU A O 1
ATOM 3021 N N . MET A 1 382 ? 21.612 8.286 -39.077 1.00 97.44 382 MET A N 1
ATOM 3022 C CA . MET A 1 382 ? 20.886 7.477 -38.092 1.00 97.44 382 MET A CA 1
ATOM 3023 C C . MET A 1 382 ? 21.808 7.016 -36.957 1.00 97.44 382 MET A C 1
ATOM 3025 O O . MET A 1 382 ? 21.440 7.107 -35.781 1.00 97.44 382 MET A O 1
ATOM 3029 N N . LEU A 1 383 ? 23.028 6.586 -37.291 1.00 97.44 383 LEU A N 1
ATOM 3030 C CA . LEU A 1 383 ? 24.029 6.183 -36.301 1.00 97.44 383 LEU A CA 1
ATOM 3031 C C . LEU A 1 383 ? 24.494 7.361 -35.439 1.00 97.44 383 LEU A C 1
ATOM 3033 O O . LEU A 1 383 ? 24.592 7.225 -34.220 1.00 97.44 383 LEU A O 1
ATOM 3037 N N . SER A 1 384 ? 24.704 8.542 -36.022 1.00 96.62 384 SER A N 1
ATOM 3038 C CA . SER A 1 384 ? 25.117 9.725 -35.256 1.00 96.62 384 SER A CA 1
ATOM 3039 C C . SER A 1 384 ? 24.075 10.167 -34.224 1.00 96.62 384 SER A C 1
ATOM 3041 O O . SER A 1 384 ? 24.434 10.713 -33.185 1.00 96.62 384 SER A O 1
ATOM 3043 N N . LYS A 1 385 ? 22.790 9.864 -34.438 1.00 96.56 385 LYS A N 1
ATOM 3044 C CA . LYS A 1 385 ? 21.708 10.135 -33.476 1.00 96.56 385 LYS A CA 1
ATOM 3045 C C . LYS A 1 385 ? 21.545 9.043 -32.410 1.00 96.56 385 LYS A C 1
ATOM 3047 O O . LYS A 1 385 ? 21.146 9.357 -31.285 1.00 96.56 385 LYS A O 1
ATOM 3052 N N . GLY A 1 386 ? 21.862 7.791 -32.746 1.00 96.31 386 GLY A N 1
ATOM 3053 C CA . GLY A 1 386 ? 21.675 6.624 -31.880 1.00 96.31 386 GLY A CA 1
ATOM 3054 C C . GLY A 1 386 ? 20.217 6.153 -31.782 1.00 96.31 386 GLY A C 1
ATOM 3055 O O . GLY A 1 386 ? 19.292 6.800 -32.273 1.00 96.31 386 GLY A O 1
ATOM 3056 N N . CYS A 1 387 ? 19.985 5.011 -31.125 1.00 94.31 387 CYS A N 1
ATOM 3057 C CA . CYS A 1 387 ? 18.648 4.407 -31.006 1.00 94.31 387 CYS A CA 1
ATOM 3058 C C . CYS A 1 387 ? 17.830 4.889 -29.785 1.00 94.31 387 CYS A C 1
ATOM 3060 O O . CYS A 1 387 ? 16.701 4.434 -29.571 1.00 94.31 387 CYS A O 1
ATOM 3062 N N . ALA A 1 388 ? 18.358 5.829 -28.991 1.00 91.44 388 ALA A N 1
ATOM 3063 C CA . ALA A 1 388 ? 17.674 6.402 -27.831 1.00 91.44 388 ALA A CA 1
ATOM 3064 C C . ALA A 1 388 ? 16.333 7.087 -28.179 1.00 91.44 388 ALA A C 1
ATOM 3066 O O . ALA A 1 388 ? 16.097 7.578 -29.290 1.00 91.44 388 ALA A O 1
ATOM 3067 N N . ALA A 1 389 ? 15.433 7.138 -27.191 1.00 81.81 389 ALA A N 1
ATOM 3068 C CA . ALA A 1 389 ? 14.092 7.698 -27.343 1.00 81.81 389 ALA A CA 1
ATOM 3069 C C . ALA A 1 389 ? 14.112 9.168 -27.812 1.00 81.81 389 ALA A C 1
ATOM 3071 O O . ALA A 1 389 ? 14.852 9.995 -27.285 1.00 81.81 389 ALA A O 1
ATOM 3072 N N . GLY A 1 390 ? 13.269 9.488 -28.801 1.00 84.81 390 GLY A N 1
ATOM 3073 C CA . GLY A 1 390 ? 13.074 10.846 -29.320 1.00 84.81 390 GLY A CA 1
ATOM 3074 C C . GLY A 1 390 ? 14.118 11.337 -30.330 1.00 84.81 390 GLY A C 1
ATOM 3075 O O . GLY A 1 390 ? 14.000 12.468 -30.788 1.00 84.81 390 GLY A O 1
ATOM 3076 N N . LYS A 1 391 ? 15.124 10.526 -30.690 1.00 86.69 391 LYS A N 1
ATOM 3077 C CA . LYS A 1 391 ? 16.190 10.935 -31.627 1.00 86.69 391 LYS A CA 1
ATOM 3078 C C . LYS A 1 391 ? 15.939 10.554 -33.087 1.00 86.69 391 LYS A C 1
ATOM 3080 O O . LYS A 1 391 ? 16.345 11.293 -33.975 1.00 86.69 391 LYS A O 1
ATOM 3085 N N . LEU A 1 392 ? 15.233 9.450 -33.326 1.00 93.38 392 LEU A N 1
ATOM 3086 C CA . LEU A 1 392 ? 14.878 8.966 -34.666 1.00 93.38 392 LEU A CA 1
ATOM 3087 C C . LEU A 1 392 ? 13.357 9.004 -34.887 1.00 93.38 392 LEU A C 1
ATOM 3089 O O . LEU A 1 392 ? 12.630 8.646 -33.956 1.00 93.38 392 LEU A O 1
ATOM 3093 N N . PRO A 1 393 ? 12.860 9.404 -36.070 1.00 94.69 393 PRO A N 1
ATOM 3094 C CA . PRO A 1 393 ? 11.468 9.217 -36.468 1.00 94.69 393 PRO A CA 1
ATOM 3095 C C . PRO A 1 393 ? 11.137 7.727 -36.644 1.00 94.69 393 PRO A C 1
ATOM 3097 O O . PRO A 1 393 ? 12.021 6.902 -36.872 1.00 94.69 393 PRO A O 1
ATOM 3100 N N . ASP A 1 394 ? 9.852 7.384 -36.570 1.00 94.69 394 ASP A N 1
ATOM 3101 C CA . ASP A 1 394 ? 9.396 5.986 -36.531 1.00 94.69 394 ASP A CA 1
ATOM 3102 C C . ASP A 1 394 ? 9.757 5.203 -37.802 1.00 94.69 394 ASP A C 1
ATOM 3104 O O . ASP A 1 394 ? 10.158 4.047 -37.710 1.00 94.69 394 ASP A O 1
ATOM 3108 N N . ALA A 1 395 ? 9.725 5.855 -38.969 1.00 96.56 395 ALA A N 1
ATOM 3109 C CA . ALA A 1 395 ? 10.162 5.253 -40.230 1.00 96.56 395 ALA A CA 1
ATOM 3110 C C . ALA A 1 395 ? 11.644 4.833 -40.197 1.00 96.56 395 ALA A C 1
ATOM 3112 O O . ALA A 1 395 ? 11.983 3.745 -40.646 1.00 96.56 395 ALA A O 1
ATOM 3113 N N . GLN A 1 396 ? 12.523 5.647 -39.599 1.00 97.44 396 GLN A N 1
ATOM 3114 C CA . GLN A 1 396 ? 13.945 5.306 -39.459 1.00 97.44 396 GLN A CA 1
ATOM 3115 C C . GLN A 1 396 ? 14.165 4.176 -38.444 1.00 97.44 396 GLN A C 1
ATOM 3117 O O . GLN A 1 396 ? 15.038 3.337 -38.640 1.00 97.44 396 GLN A O 1
ATOM 3122 N N . VAL A 1 397 ? 13.364 4.120 -37.372 1.00 97.06 397 VAL A N 1
ATOM 3123 C CA . VAL A 1 397 ? 13.401 2.992 -36.423 1.00 97.06 397 VAL A CA 1
ATOM 3124 C C . VAL A 1 397 ? 13.015 1.689 -37.128 1.00 97.06 397 VAL A C 1
ATOM 3126 O O . VAL A 1 397 ? 13.692 0.684 -36.926 1.00 97.06 397 VAL A O 1
ATOM 3129 N N . GLN A 1 398 ? 11.982 1.714 -37.977 1.00 97.81 398 GLN A N 1
ATOM 3130 C CA . GLN A 1 398 ? 11.544 0.545 -38.743 1.00 97.81 398 GLN A CA 1
ATOM 3131 C C . GLN A 1 398 ? 12.601 0.084 -39.754 1.00 97.81 398 GLN A C 1
ATOM 3133 O O . GLN A 1 398 ? 12.949 -1.090 -39.749 1.00 97.81 398 GLN A O 1
ATOM 3138 N N . ILE A 1 399 ? 13.185 1.003 -40.533 1.00 98.25 399 ILE A N 1
ATOM 3139 C CA . ILE A 1 399 ? 14.276 0.690 -41.475 1.00 98.25 399 ILE A CA 1
ATOM 3140 C C . ILE A 1 399 ? 15.433 -0.019 -40.759 1.00 98.25 399 ILE A C 1
ATOM 3142 O O . ILE A 1 399 ? 15.963 -1.014 -41.249 1.00 98.25 399 ILE A O 1
ATOM 3146 N N . TRP A 1 400 ? 15.806 0.457 -39.566 1.00 98.19 400 TRP A N 1
ATOM 3147 C CA . TRP A 1 400 ? 16.873 -0.170 -38.789 1.00 98.19 400 TRP A CA 1
ATOM 3148 C C . TRP A 1 400 ? 16.494 -1.584 -38.323 1.00 98.19 400 TRP A C 1
ATOM 3150 O O . TRP A 1 400 ? 17.319 -2.493 -38.387 1.00 98.19 400 TRP A O 1
ATOM 3160 N N . ILE A 1 401 ? 15.248 -1.799 -37.890 1.00 98.31 401 ILE A N 1
ATOM 3161 C CA . ILE A 1 401 ? 14.745 -3.140 -37.551 1.00 98.31 401 ILE A CA 1
ATOM 3162 C C . ILE A 1 401 ? 14.819 -4.067 -38.769 1.00 98.31 401 ILE A C 1
ATOM 3164 O O . ILE A 1 401 ? 15.327 -5.183 -38.647 1.00 98.31 401 ILE A O 1
ATOM 3168 N N . ASP A 1 402 ? 14.357 -3.604 -39.929 1.00 98.25 402 ASP A N 1
ATOM 3169 C CA . ASP A 1 402 ? 14.302 -4.398 -41.157 1.00 98.25 402 ASP A CA 1
ATOM 3170 C C . ASP A 1 402 ? 15.708 -4.787 -41.639 1.00 98.25 402 ASP A C 1
ATOM 3172 O O . ASP A 1 402 ? 15.928 -5.929 -42.040 1.00 98.25 402 ASP A O 1
ATOM 3176 N N . ASP A 1 403 ? 16.687 -3.887 -41.521 1.00 98.44 403 ASP A N 1
ATOM 3177 C CA . ASP A 1 403 ? 18.092 -4.171 -41.833 1.00 98.44 403 ASP A CA 1
ATOM 3178 C C . ASP A 1 403 ? 18.734 -5.180 -40.874 1.00 98.44 403 ASP A C 1
ATOM 3180 O O . ASP A 1 403 ? 19.556 -5.992 -41.304 1.00 98.44 403 ASP A O 1
ATOM 3184 N N . ILE A 1 404 ? 18.356 -5.169 -39.590 1.00 98.25 404 ILE A N 1
ATOM 3185 C CA . ILE A 1 404 ? 18.794 -6.197 -38.633 1.00 98.25 404 ILE A CA 1
ATOM 3186 C C . ILE A 1 404 ? 18.196 -7.557 -39.014 1.00 98.25 404 ILE A C 1
ATOM 3188 O O . ILE A 1 404 ? 18.904 -8.561 -39.019 1.00 98.25 404 ILE A O 1
ATOM 3192 N N . VAL A 1 405 ? 16.902 -7.600 -39.350 1.00 97.94 405 VAL A N 1
ATOM 3193 C CA . VAL A 1 405 ? 16.202 -8.839 -39.736 1.00 97.94 405 VAL A CA 1
ATOM 3194 C C . VAL A 1 405 ? 16.750 -9.411 -41.040 1.00 97.94 405 VAL A C 1
ATOM 3196 O O . VAL A 1 405 ? 16.927 -10.622 -41.148 1.00 97.94 405 VAL A O 1
ATOM 3199 N N . ALA A 1 406 ? 17.058 -8.553 -42.010 1.00 97.81 406 ALA A N 1
ATOM 3200 C CA . ALA A 1 406 ? 17.631 -8.953 -43.289 1.00 97.81 406 ALA A CA 1
ATOM 3201 C C . ALA A 1 406 ? 19.130 -9.298 -43.220 1.00 97.81 406 ALA A C 1
ATOM 3203 O O . ALA A 1 406 ? 19.703 -9.700 -44.228 1.00 97.81 406 ALA A O 1
ATOM 3204 N N . GLY A 1 407 ? 19.785 -9.121 -42.065 1.00 97.38 407 GLY A N 1
ATOM 3205 C CA . GLY A 1 407 ? 21.222 -9.365 -41.908 1.00 97.38 407 GLY A CA 1
ATOM 3206 C C . GLY A 1 407 ? 22.119 -8.326 -42.592 1.00 97.38 407 GLY A C 1
ATOM 3207 O O . GLY A 1 407 ? 23.314 -8.563 -42.743 1.00 97.38 407 GLY A O 1
ATOM 3208 N N . ARG A 1 408 ? 21.566 -7.172 -42.987 1.00 98.00 408 ARG A N 1
ATOM 3209 C CA . ARG A 1 408 ? 22.320 -6.048 -43.571 1.00 98.00 408 ARG A CA 1
ATOM 3210 C C . ARG A 1 408 ? 23.007 -5.190 -42.514 1.00 98.00 408 ARG A C 1
ATOM 3212 O O . ARG A 1 408 ? 24.041 -4.589 -42.791 1.00 98.00 408 ARG A O 1
ATOM 3219 N N . TYR A 1 409 ? 22.453 -5.161 -41.302 1.00 98.25 409 TYR A N 1
ATOM 3220 C CA . TYR A 1 409 ? 23.067 -4.560 -40.122 1.00 98.25 409 TYR A CA 1
ATOM 3221 C C . TYR A 1 409 ? 23.426 -5.651 -39.112 1.00 98.25 409 TYR A C 1
ATOM 3223 O O . TYR A 1 409 ? 22.547 -6.296 -38.537 1.00 98.25 409 TYR A O 1
ATOM 3231 N N . MET A 1 410 ? 24.721 -5.844 -38.866 1.00 97.94 410 MET A N 1
ATOM 3232 C CA . MET A 1 410 ? 25.231 -6.885 -37.976 1.00 97.94 410 MET A CA 1
ATOM 3233 C C . MET A 1 410 ? 26.229 -6.323 -36.965 1.00 97.94 410 MET A C 1
ATOM 3235 O O . MET A 1 410 ? 26.876 -5.300 -37.185 1.00 97.94 410 MET A O 1
ATOM 3239 N N . ILE A 1 411 ? 26.397 -7.046 -35.860 1.00 97.81 411 ILE A N 1
ATOM 3240 C CA . ILE A 1 411 ? 27.521 -6.860 -34.942 1.00 97.81 411 ILE A CA 1
ATOM 3241 C C . ILE A 1 411 ? 28.445 -8.051 -35.131 1.00 97.81 411 ILE A C 1
ATOM 3243 O O . ILE A 1 411 ? 27.993 -9.197 -35.155 1.00 97.81 411 ILE A O 1
ATOM 3247 N N . VAL A 1 412 ? 29.731 -7.775 -35.293 1.00 97.69 412 VAL A N 1
ATOM 3248 C CA . VAL A 1 412 ? 30.782 -8.773 -35.497 1.00 97.69 412 VAL A CA 1
ATOM 3249 C C . VAL A 1 412 ? 31.922 -8.516 -34.520 1.00 97.69 412 VAL A C 1
ATOM 3251 O O . VAL A 1 412 ? 31.986 -7.464 -33.882 1.00 97.69 412 VAL A O 1
ATOM 3254 N N . LYS A 1 413 ? 32.835 -9.475 -34.382 1.00 96.69 413 LYS A N 1
ATOM 3255 C CA . LYS A 1 413 ? 34.082 -9.244 -33.645 1.00 96.69 413 LYS A CA 1
ATOM 3256 C C . LYS A 1 413 ? 34.961 -8.286 -34.447 1.00 96.69 413 LYS A C 1
ATOM 3258 O O . LYS A 1 413 ? 34.990 -8.367 -35.669 1.00 96.69 413 LYS A O 1
ATOM 3263 N N . SER A 1 414 ? 35.720 -7.424 -33.779 1.00 95.62 414 SER A N 1
ATOM 3264 C CA . SER A 1 414 ? 36.591 -6.442 -34.446 1.00 95.62 414 SER A CA 1
ATOM 3265 C C . SER A 1 414 ? 37.687 -7.074 -35.319 1.00 95.62 414 SER A C 1
ATOM 3267 O O . SER A 1 414 ? 38.269 -6.395 -36.153 1.00 95.62 414 SER A O 1
ATOM 3269 N N . THR A 1 415 ? 37.965 -8.369 -35.146 1.00 95.31 415 THR A N 1
ATOM 3270 C CA . THR A 1 415 ? 38.909 -9.155 -35.959 1.00 95.31 415 THR A CA 1
ATOM 3271 C C . THR A 1 415 ? 38.260 -9.824 -37.177 1.00 95.31 415 THR A C 1
ATOM 3273 O O . THR A 1 415 ? 38.899 -10.652 -37.821 1.00 95.31 415 THR A O 1
ATOM 3276 N N . ASP A 1 416 ? 36.977 -9.572 -37.451 1.00 95.38 416 ASP A N 1
ATOM 3277 C CA . ASP A 1 416 ? 36.269 -10.182 -38.580 1.00 95.38 416 ASP A CA 1
ATOM 3278 C C . ASP A 1 416 ? 36.825 -9.629 -39.909 1.00 95.38 416 ASP A C 1
ATOM 3280 O O . ASP A 1 416 ? 36.806 -8.411 -40.112 1.00 95.38 416 ASP A O 1
ATOM 3284 N N . PRO A 1 417 ? 37.308 -10.488 -40.830 1.00 93.44 417 PRO A N 1
ATOM 3285 C CA . PRO A 1 417 ? 37.943 -10.051 -42.076 1.00 93.44 417 PRO A CA 1
ATOM 3286 C C . PRO A 1 417 ? 36.993 -9.273 -42.994 1.00 93.44 417 PRO A C 1
ATOM 3288 O O . PRO A 1 417 ? 37.442 -8.539 -43.865 1.00 93.44 417 PRO A O 1
ATOM 3291 N N . ARG A 1 418 ? 35.673 -9.377 -42.799 1.00 93.19 418 ARG A N 1
ATOM 3292 C CA . ARG A 1 418 ? 34.695 -8.624 -43.599 1.00 93.19 418 ARG A CA 1
ATOM 3293 C C . ARG A 1 418 ? 34.734 -7.119 -43.333 1.00 93.19 418 ARG A C 1
ATOM 3295 O O . ARG A 1 418 ? 34.234 -6.353 -44.150 1.00 93.19 418 ARG A O 1
ATOM 3302 N N . LEU A 1 419 ? 35.314 -6.687 -42.210 1.00 90.56 419 LEU A N 1
ATOM 3303 C CA . LEU A 1 419 ? 35.462 -5.266 -41.892 1.00 90.56 419 LEU A CA 1
ATOM 3304 C C . LEU A 1 419 ? 36.526 -4.584 -42.762 1.00 90.56 419 LEU A C 1
ATOM 3306 O O . LEU A 1 419 ? 36.360 -3.414 -43.097 1.00 90.56 419 LEU A O 1
ATOM 3310 N N . THR A 1 420 ? 37.594 -5.292 -43.148 1.00 86.12 420 THR A N 1
ATOM 3311 C CA . THR A 1 420 ? 38.688 -4.704 -43.939 1.00 86.12 420 THR A CA 1
ATOM 3312 C C . THR A 1 420 ? 38.307 -4.552 -45.407 1.00 86.12 420 THR A C 1
ATOM 3314 O O . THR A 1 420 ? 38.554 -3.505 -45.991 1.00 86.12 420 THR A O 1
ATOM 3317 N N . THR A 1 421 ? 37.595 -5.528 -45.981 1.00 79.19 421 THR A N 1
ATOM 3318 C CA . THR A 1 421 ? 37.153 -5.489 -47.390 1.00 79.19 421 THR A CA 1
ATOM 3319 C C . THR A 1 421 ? 36.251 -4.289 -47.708 1.00 79.19 421 THR A C 1
ATOM 3321 O O . THR A 1 421 ? 36.200 -3.818 -48.844 1.00 79.19 421 THR A O 1
ATOM 3324 N N . HIS A 1 422 ? 35.531 -3.776 -46.707 1.00 70.69 422 HIS A N 1
ATOM 3325 C CA . HIS A 1 422 ? 34.623 -2.647 -46.888 1.00 70.69 422 HIS A CA 1
ATOM 3326 C C . HIS A 1 422 ? 35.343 -1.286 -46.897 1.00 70.69 422 HIS A C 1
ATOM 3328 O O . HIS A 1 422 ? 34.853 -0.351 -47.529 1.00 70.69 422 HIS A O 1
ATOM 3334 N N . LEU A 1 423 ? 36.491 -1.156 -46.223 1.00 70.56 423 LEU A N 1
ATOM 3335 C CA . LEU A 1 423 ? 37.255 0.099 -46.201 1.00 70.56 423 LEU A CA 1
ATOM 3336 C C . LEU A 1 423 ? 37.902 0.372 -47.567 1.00 70.56 423 LEU A C 1
ATOM 3338 O O . LEU A 1 423 ? 37.754 1.472 -48.098 1.00 70.56 423 LEU A O 1
ATOM 3342 N N . ASP A 1 424 ? 38.470 -0.660 -48.196 1.00 71.00 424 ASP A N 1
ATOM 3343 C CA . ASP A 1 424 ? 39.125 -0.545 -49.509 1.00 71.00 424 ASP A CA 1
ATOM 3344 C C . ASP A 1 424 ? 38.136 -0.185 -50.636 1.00 71.00 424 ASP A C 1
ATOM 3346 O O . ASP A 1 424 ? 38.486 0.477 -51.612 1.00 71.00 424 ASP A O 1
ATOM 3350 N N . SER A 1 425 ? 36.866 -0.584 -50.493 1.00 65.81 425 SER A N 1
ATOM 3351 C CA . SER A 1 425 ? 35.820 -0.299 -51.487 1.00 65.81 425 SER A CA 1
ATOM 3352 C C . SER A 1 425 ? 35.272 1.132 -51.397 1.00 65.81 425 SER A C 1
ATOM 3354 O O . SER A 1 425 ? 34.767 1.648 -52.392 1.00 65.81 425 SER A O 1
ATOM 3356 N N . GLN A 1 426 ? 35.359 1.790 -50.233 1.00 62.81 426 GLN A N 1
ATOM 3357 C CA . GLN A 1 426 ? 34.922 3.185 -50.087 1.00 62.81 426 GLN A CA 1
ATOM 3358 C C . GLN A 1 426 ? 35.971 4.176 -50.605 1.00 62.81 426 GLN A C 1
ATOM 3360 O O . GLN A 1 426 ? 35.590 5.165 -51.230 1.00 62.81 426 GLN A O 1
ATOM 3365 N N . GLU A 1 427 ? 37.268 3.891 -50.441 1.00 65.75 427 GLU A N 1
ATOM 3366 C CA . GLU A 1 427 ? 38.339 4.755 -50.963 1.00 65.75 427 GLU A CA 1
ATOM 3367 C C . GLU A 1 427 ? 38.427 4.747 -52.500 1.00 65.75 427 GLU A C 1
ATOM 3369 O O . GLU A 1 427 ? 38.787 5.757 -53.097 1.00 65.75 427 GLU A O 1
ATOM 3374 N N . ALA A 1 428 ? 38.007 3.666 -53.166 1.00 63.47 428 ALA A N 1
ATOM 3375 C CA . ALA A 1 428 ? 38.046 3.555 -54.629 1.00 63.47 428 ALA A CA 1
ATOM 3376 C C . ALA A 1 428 ? 36.923 4.316 -55.375 1.00 63.47 428 ALA A C 1
ATOM 3378 O O . ALA A 1 428 ? 36.911 4.330 -56.605 1.00 63.47 428 ALA A O 1
ATOM 3379 N N . SER A 1 429 ? 35.970 4.931 -54.661 1.00 57.06 429 SER A N 1
ATOM 3380 C CA . SER A 1 429 ? 34.792 5.605 -55.250 1.00 57.06 429 SER A CA 1
ATOM 3381 C C . SER A 1 429 ? 34.737 7.125 -55.032 1.00 57.06 429 SER A C 1
ATOM 3383 O O . SER A 1 429 ? 33.725 7.755 -55.342 1.00 57.06 429 SER A O 1
ATOM 3385 N N . GLY A 1 430 ? 35.816 7.728 -54.523 1.00 50.22 430 GLY A N 1
ATOM 3386 C CA . GLY A 1 430 ? 35.953 9.183 -54.434 1.00 50.22 430 GLY A CA 1
ATOM 3387 C C . GLY A 1 430 ? 36.453 9.794 -55.756 1.00 50.22 430 GLY A C 1
ATOM 3388 O O . GLY A 1 430 ? 37.466 9.312 -56.262 1.00 50.22 430 GLY A O 1
ATOM 3389 N N . PRO A 1 431 ? 35.779 10.811 -56.331 1.00 48.66 431 PRO A N 1
ATOM 3390 C CA . PRO A 1 431 ? 36.328 11.635 -57.410 1.00 48.66 431 PRO A CA 1
ATOM 3391 C C . PRO A 1 431 ? 37.470 12.551 -56.951 1.00 48.66 431 PRO A C 1
ATOM 3393 O O . PRO A 1 431 ? 37.443 12.999 -55.778 1.00 48.66 431 PRO A O 1
#

Organism: Melampsora larici-populina (strain 98AG31 / pathotype 3-4-7) (NCBI:txid747676)

Radius of gyration: 42.13 Å; chains: 1; bounding box: 108×60×123 Å